Protein AF-A0A957I9S3-F1 (afdb_monomer)

Secondary structure (DSSP, 8-state):
---S-GGG--TTT-SEEEEEEEE--SSS--EEEEEEEEPPP-PPPPEE--EEEEEETTPPTT-EEEE--EE-SSGGGTTT-EEEEEE--GGG-EEE-TT-EEEES-GGG--TTT-SEEEEEEEEE-SSS-EEEEEEEEEEEP-S-SPPEEPPEEEEEETTPPTTEEEEE--EE-TT-TT----EEEEEE--GGG--EE-TTT-EEEES-GGG--TTT-SEEEEEEEEE-SS--EEEEEEEEEEEPPP-------------SS----SSTTS-EE--TT-EEEEE-SSSEEEEEEEESS-B-EEEEEES--TTS-EEEEEEEETTEEEEEEEE-S--SSEEEE--SBPSEEEEEEEE----TTPEEEEEEEE-

Nearest PDB structures (foldseek):
  7sz8-assembly1_A  TM=5.181E-01  e=4.406E-18  Homo sapiens
  7skh-assembly1_A  TM=7.214E-01  e=1.088E-13  Mus musculus
  5szq-assembly1_A  TM=6.835E-01  e=1.212E-13  Mus musculus
  5vvm-assembly1_A  TM=7.573E-01  e=3.443E-11  Homo sapiens
  5szl-assembly1_B  TM=5.381E-01  e=7.469E-14  Mus musculus

pLDDT: mean 84.88, std 16.33, range [28.33, 98.81]

Foldseek 3Di:
DDDPDCVPDDCLVDQKDKDWDWDDPPPDPIDIDIDMDGHDDDFDAKDWEEEEFEDALQDDFFDWGDFTDIGGSDPQQPLVKAKDWDDQCPPVQWDAGSRRTITGHDSVVSDCLVPQKTWTWMWIAGPVGHIDIYTYIYGHDQDQPDAKAWDEEEWEDELPDDAFDWGDATDIGGSSDPDADFWFKDFPDQCPPVQWDADGRTRTITGRDSVSVDCVVPQKTFTWMKIADPNRHIDIYTYIYGYHYDPDDDDDDPDDDDDDDDDDFDPAQVRAAEDDAPDKDKDAPPDFKHKHKYWDPFKWWKKKKKAQAQQPFKKKWKWFDDSVDTHTQDMFDGRDRMGIDTRGIDGTGMMMIMMGGDHDPPGMMIIHMHTD

Structure (mmCIF, N/CA/C/O backbone):
data_AF-A0A957I9S3-F1
#
_entry.id   AF-A0A957I9S3-F1
#
loop_
_atom_site.group_PDB
_atom_site.id
_atom_site.type_symbol
_atom_site.label_atom_id
_atom_site.label_alt_id
_atom_site.label_comp_id
_atom_site.label_asym_id
_atom_site.label_entity_id
_atom_site.label_seq_id
_atom_site.pdbx_PDB_ins_code
_atom_site.Cartn_x
_atom_site.Cartn_y
_atom_site.Cartn_z
_atom_site.occupancy
_atom_site.B_iso_or_equiv
_atom_site.auth_seq_id
_atom_site.auth_comp_id
_atom_site.auth_asym_id
_atom_site.auth_atom_id
_atom_site.pdbx_PDB_model_num
ATOM 1 N N . ILE A 1 1 ? 41.302 17.412 -56.125 1.00 81.12 1 ILE A N 1
ATOM 2 C CA . ILE A 1 1 ? 39.860 17.470 -55.790 1.00 81.12 1 ILE A CA 1
ATOM 3 C C . ILE A 1 1 ? 39.771 17.925 -54.340 1.00 81.12 1 ILE A C 1
ATOM 5 O O . ILE A 1 1 ? 40.541 17.418 -53.535 1.00 81.12 1 ILE A O 1
ATOM 9 N N . THR A 1 2 ? 38.932 18.910 -54.029 1.00 85.88 2 THR A N 1
ATOM 10 C CA . THR A 1 2 ? 38.702 19.427 -52.667 1.00 85.88 2 THR A CA 1
ATOM 11 C C . THR A 1 2 ? 37.227 19.267 -52.316 1.00 85.88 2 THR A C 1
ATOM 13 O O . THR A 1 2 ? 36.386 19.299 -53.213 1.00 85.88 2 THR A O 1
ATOM 16 N N . VAL A 1 3 ? 36.915 19.097 -51.033 1.00 89.62 3 VAL A N 1
ATOM 17 C CA . VAL A 1 3 ? 35.532 19.008 -50.544 1.00 89.62 3 VAL A CA 1
ATOM 18 C C . VAL A 1 3 ? 35.035 20.417 -50.229 1.00 89.62 3 VAL A C 1
ATOM 20 O O . VAL A 1 3 ? 35.677 21.132 -49.463 1.00 89.62 3 VAL A O 1
ATOM 23 N N . ASN A 1 4 ? 33.919 20.820 -50.840 1.00 89.06 4 ASN A N 1
ATOM 24 C CA . ASN A 1 4 ? 33.328 22.148 -50.635 1.00 89.06 4 ASN A CA 1
ATOM 25 C C . ASN A 1 4 ? 32.319 22.180 -49.476 1.00 89.06 4 ASN A C 1
ATOM 27 O O . ASN A 1 4 ? 32.148 23.228 -48.862 1.00 89.06 4 ASN A O 1
ATOM 31 N N . ASP A 1 5 ? 31.669 21.051 -49.185 1.00 88.12 5 ASP A N 1
ATOM 32 C CA . ASP A 1 5 ? 30.716 20.883 -48.087 1.00 88.12 5 ASP A CA 1
ATOM 33 C C . ASP A 1 5 ? 30.856 19.466 -47.522 1.00 88.12 5 ASP A C 1
ATOM 35 O O . ASP A 1 5 ? 30.572 18.482 -48.204 1.00 88.12 5 ASP A O 1
ATOM 39 N N . THR A 1 6 ? 31.356 19.359 -46.294 1.00 87.38 6 THR A N 1
ATOM 40 C CA . THR A 1 6 ? 31.565 18.070 -45.627 1.00 87.38 6 THR A CA 1
ATOM 41 C C . THR A 1 6 ? 30.271 17.472 -45.087 1.00 87.38 6 THR A C 1
ATOM 43 O O . THR A 1 6 ? 30.249 16.280 -44.823 1.00 87.38 6 THR A O 1
ATOM 46 N N . THR A 1 7 ? 29.191 18.252 -44.948 1.00 86.69 7 THR A N 1
ATOM 47 C CA . THR A 1 7 ? 27.897 17.752 -44.436 1.00 86.69 7 THR A CA 1
ATOM 48 C C . THR A 1 7 ? 27.174 16.842 -45.427 1.00 86.69 7 THR A C 1
ATOM 50 O O . THR A 1 7 ? 26.254 16.131 -45.049 1.00 86.69 7 THR A O 1
ATOM 53 N N . GLN A 1 8 ? 27.595 16.860 -46.693 1.00 85.44 8 GLN A N 1
ATOM 54 C CA . GLN A 1 8 ? 27.076 15.996 -47.754 1.00 85.44 8 GLN A CA 1
ATOM 55 C C . GLN A 1 8 ? 27.847 14.671 -47.867 1.00 85.44 8 GLN A C 1
ATOM 57 O O . GLN A 1 8 ? 27.543 13.856 -48.736 1.00 85.44 8 GLN A O 1
ATOM 62 N N . LEU A 1 9 ? 28.890 14.472 -47.052 1.00 91.31 9 LEU A N 1
ATOM 63 C CA . LEU A 1 9 ? 29.636 13.220 -47.003 1.00 91.31 9 LEU A CA 1
ATOM 64 C C . LEU A 1 9 ? 29.045 12.350 -45.895 1.00 91.31 9 LEU A C 1
ATOM 66 O O . LEU A 1 9 ? 29.367 12.538 -44.728 1.00 91.31 9 LEU A O 1
ATOM 70 N N . ASN A 1 10 ? 28.180 11.422 -46.285 1.00 92.19 10 ASN A N 1
ATOM 71 C CA . ASN A 1 10 ? 27.592 10.414 -45.414 1.00 92.19 10 ASN A CA 1
ATOM 72 C C . ASN A 1 10 ? 27.819 9.049 -46.083 1.00 92.19 10 ASN A C 1
ATOM 74 O O . ASN A 1 10 ? 27.433 8.872 -47.247 1.00 92.19 10 ASN A O 1
ATOM 78 N N . PHE A 1 11 ? 28.531 8.144 -45.405 1.00 95.12 11 PHE A N 1
ATOM 79 C CA . PHE A 1 11 ? 28.917 6.858 -45.986 1.00 95.12 11 PHE A CA 1
ATOM 80 C C . PHE A 1 11 ? 27.694 5.950 -46.170 1.00 95.12 11 PHE A C 1
ATOM 82 O O . PHE A 1 11 ? 27.570 5.307 -47.217 1.00 95.12 11 PHE A O 1
ATOM 89 N N . GLU A 1 12 ? 26.745 5.993 -45.242 1.00 93.88 12 GLU A N 1
ATOM 90 C CA . GLU A 1 12 ? 25.547 5.150 -45.218 1.00 93.88 12 GLU A CA 1
ATOM 91 C C . GLU A 1 12 ? 24.541 5.536 -46.309 1.00 93.88 12 GLU A C 1
ATOM 93 O O . GLU A 1 12 ? 23.802 4.690 -46.816 1.00 93.88 12 GLU A O 1
ATOM 98 N N . GLU A 1 13 ? 24.521 6.807 -46.713 1.00 93.00 13 GLU A N 1
ATOM 99 C CA . GLU A 1 13 ? 23.674 7.326 -47.783 1.00 93.00 13 GLU A CA 1
ATOM 100 C C . GLU A 1 13 ? 24.369 7.222 -49.147 1.00 93.00 13 GLU A C 1
ATOM 102 O O . GLU A 1 13 ? 23.775 6.745 -50.118 1.00 93.00 13 GLU A O 1
ATOM 107 N N . ASN A 1 14 ? 25.625 7.676 -49.245 1.00 91.69 14 ASN A N 1
ATOM 108 C CA . ASN A 1 14 ? 26.361 7.793 -50.506 1.00 91.69 14 ASN A CA 1
ATOM 109 C C . ASN A 1 14 ? 27.852 7.420 -50.340 1.00 91.69 14 ASN A C 1
ATOM 111 O O . ASN A 1 14 ? 28.718 8.301 -50.308 1.00 91.69 14 ASN A O 1
ATOM 115 N N . PRO A 1 15 ? 28.206 6.121 -50.346 1.00 93.62 15 PRO A N 1
ATOM 116 C CA . PRO A 1 15 ? 29.574 5.670 -50.070 1.00 93.62 15 PRO A CA 1
ATOM 117 C C . PRO A 1 15 ? 30.557 5.960 -51.214 1.00 93.62 15 PRO A C 1
ATOM 119 O O . PRO A 1 15 ? 31.774 5.883 -51.034 1.00 93.62 15 PRO A O 1
ATOM 122 N N . THR A 1 16 ? 30.064 6.274 -52.417 1.00 93.88 16 THR A N 1
ATOM 123 C CA . THR A 1 16 ? 30.911 6.537 -53.586 1.00 93.88 16 THR A CA 1
ATOM 124 C C . THR A 1 16 ? 30.398 7.702 -54.422 1.00 93.88 16 THR A C 1
ATOM 126 O O . THR A 1 16 ? 29.218 7.748 -54.764 1.00 93.88 16 THR A O 1
ATOM 129 N N . PHE A 1 17 ? 31.305 8.574 -54.860 1.00 92.81 17 PHE A N 1
ATOM 130 C CA . PHE A 1 17 ? 31.029 9.646 -55.814 1.00 92.81 17 PHE A CA 1
ATOM 131 C C . PHE A 1 17 ? 31.783 9.405 -57.120 1.00 92.81 17 PHE A C 1
ATOM 133 O O . PHE A 1 17 ? 32.960 9.038 -57.123 1.00 92.81 17 PHE A O 1
ATOM 140 N N . THR A 1 18 ? 31.115 9.662 -58.244 1.00 93.75 18 THR A N 1
ATOM 141 C CA . THR A 1 18 ? 31.720 9.604 -59.580 1.00 93.75 18 THR A CA 1
ATOM 142 C C . THR A 1 18 ? 31.783 11.009 -60.160 1.00 93.75 18 THR A C 1
ATOM 144 O O . THR A 1 18 ? 30.750 11.628 -60.410 1.00 93.75 18 THR A O 1
ATOM 147 N N . LEU A 1 19 ? 32.994 11.518 -60.383 1.00 92.12 19 LEU A N 1
ATOM 148 C CA . LEU A 1 19 ? 33.224 12.822 -60.998 1.00 92.12 19 LEU A CA 1
ATOM 149 C C . LEU A 1 19 ? 33.711 12.640 -62.434 1.00 92.12 19 LEU A C 1
ATOM 151 O O . LEU A 1 19 ? 34.671 11.912 -62.677 1.00 92.12 19 LEU A O 1
ATOM 155 N N . THR A 1 20 ? 33.086 13.339 -63.377 1.00 93.75 20 THR A N 1
ATOM 156 C CA . THR A 1 20 ? 33.617 13.477 -64.740 1.00 93.75 20 THR A CA 1
ATOM 157 C C . THR A 1 20 ? 34.420 14.770 -64.809 1.00 93.75 20 THR A C 1
ATOM 159 O O . THR A 1 20 ? 33.895 15.843 -64.520 1.00 93.75 20 THR A O 1
ATOM 162 N N . VAL A 1 21 ? 35.701 14.660 -65.143 1.00 91.88 21 VAL A N 1
ATOM 163 C CA . VAL A 1 21 ? 36.639 15.773 -65.280 1.00 91.88 21 VAL A CA 1
ATOM 164 C C . VAL A 1 21 ? 36.858 16.007 -66.763 1.00 91.88 21 VAL A C 1
ATOM 166 O O . VAL A 1 21 ? 37.387 15.132 -67.440 1.00 91.88 21 VAL A O 1
ATOM 169 N N . ASP A 1 22 ? 36.446 17.168 -67.254 1.00 92.00 22 ASP A N 1
ATOM 170 C CA . ASP A 1 22 ? 36.650 17.567 -68.643 1.00 92.00 22 ASP A CA 1
ATOM 171 C C . ASP A 1 22 ? 37.944 18.378 -68.775 1.00 92.00 22 ASP A C 1
ATOM 173 O O . ASP A 1 22 ? 38.232 19.239 -67.935 1.00 92.00 22 ASP A O 1
ATOM 177 N N . VAL A 1 23 ? 38.739 18.081 -69.800 1.00 89.38 23 VAL A N 1
ATOM 178 C CA . VAL A 1 23 ? 39.995 18.773 -70.097 1.00 89.38 23 VAL A CA 1
ATOM 179 C C . VAL A 1 23 ? 39.917 19.318 -71.516 1.00 89.38 23 VAL A C 1
ATOM 181 O O . VAL A 1 23 ? 39.872 18.563 -72.483 1.00 89.38 23 VAL A O 1
ATOM 184 N N . ASP A 1 24 ? 39.927 20.642 -71.627 1.00 92.19 24 ASP A N 1
ATOM 185 C CA . ASP A 1 24 ? 39.827 21.371 -72.889 1.00 92.19 24 ASP A CA 1
ATOM 186 C C . ASP A 1 24 ? 41.037 22.305 -73.040 1.00 92.19 24 ASP A C 1
ATOM 188 O O . ASP A 1 24 ? 41.369 23.068 -72.126 1.00 92.19 24 ASP A O 1
ATOM 192 N N . ASP A 1 25 ? 41.711 22.233 -74.188 1.00 90.12 25 ASP A N 1
ATOM 193 C CA . ASP A 1 25 ? 42.818 23.123 -74.554 1.00 90.12 25 ASP A CA 1
ATOM 194 C C . ASP A 1 25 ? 42.362 24.328 -75.403 1.00 90.12 25 ASP A C 1
ATOM 196 O O . ASP A 1 25 ? 43.174 25.189 -75.754 1.00 90.12 25 ASP A O 1
ATOM 200 N N . GLY A 1 26 ? 41.065 24.411 -75.717 1.00 87.75 26 GLY A N 1
ATOM 201 C CA . GLY A 1 26 ? 40.433 25.444 -76.534 1.00 87.75 26 GLY A CA 1
ATOM 202 C C . GLY A 1 26 ? 40.697 25.308 -78.036 1.00 87.75 26 GLY A C 1
ATOM 203 O O . GLY A 1 26 ? 40.328 26.204 -78.801 1.00 87.75 26 GLY A O 1
ATOM 204 N N . VAL A 1 27 ? 41.357 24.229 -78.468 1.00 90.38 27 VAL A N 1
ATOM 205 C CA . VAL A 1 27 ? 41.766 23.983 -79.860 1.00 90.38 27 VAL A CA 1
ATOM 206 C C . VAL A 1 27 ? 41.209 22.654 -80.376 1.00 90.38 27 VAL A C 1
ATOM 208 O O . VAL A 1 27 ? 40.772 22.583 -81.528 1.00 90.38 27 VAL A O 1
ATOM 211 N N . ASN A 1 28 ? 41.201 21.618 -79.541 1.00 89.25 28 ASN A N 1
ATOM 212 C CA . ASN A 1 28 ? 40.690 20.281 -79.830 1.00 89.25 28 ASN A CA 1
ATOM 213 C C . ASN A 1 28 ? 39.372 20.020 -79.074 1.00 89.25 28 ASN A C 1
ATOM 215 O O . ASN A 1 28 ? 39.056 20.742 -78.133 1.00 89.25 28 ASN A O 1
ATOM 219 N N . PRO A 1 29 ? 38.570 19.009 -79.464 1.00 86.88 29 PRO A N 1
ATOM 220 C CA . PRO A 1 29 ? 37.432 18.586 -78.654 1.00 86.88 29 PRO A CA 1
ATOM 221 C C . PRO A 1 29 ? 37.887 18.206 -77.243 1.00 86.88 29 PRO A C 1
ATOM 223 O O . PRO A 1 29 ? 38.885 17.499 -77.101 1.00 86.88 29 PRO A O 1
ATOM 226 N N . ALA A 1 30 ? 37.139 18.651 -76.236 1.00 89.88 30 ALA A N 1
ATOM 227 C CA . ALA A 1 30 ? 37.425 18.340 -74.845 1.00 89.88 30 ALA A CA 1
ATOM 228 C C . ALA A 1 30 ? 37.432 16.817 -74.606 1.00 89.88 30 ALA A C 1
ATOM 230 O O . ALA A 1 30 ? 36.624 16.077 -75.184 1.00 89.88 30 ALA A O 1
ATOM 231 N N . GLU A 1 31 ? 38.375 16.348 -73.789 1.00 93.88 31 GLU A N 1
ATOM 232 C CA . GLU A 1 31 ? 38.495 14.944 -73.405 1.00 93.88 31 GLU A CA 1
ATOM 233 C C . GLU A 1 31 ? 38.124 14.773 -71.933 1.00 93.88 31 GLU A C 1
ATOM 235 O O . GLU A 1 31 ? 38.587 15.504 -71.057 1.00 93.88 31 GLU A O 1
ATOM 240 N N . THR A 1 32 ? 37.305 13.763 -71.646 1.00 92.88 32 THR A N 1
ATOM 241 C CA . THR A 1 32 ? 36.818 13.503 -70.292 1.00 92.88 32 THR A CA 1
ATOM 242 C C . THR A 1 32 ? 37.571 12.357 -69.627 1.00 92.88 32 THR A C 1
ATOM 244 O O . THR A 1 32 ? 37.701 11.277 -70.204 1.00 92.88 32 THR A O 1
ATOM 247 N N . ALA A 1 33 ? 37.952 12.537 -68.365 1.00 92.75 33 ALA A N 1
ATOM 248 C CA . ALA A 1 33 ? 38.389 11.477 -67.463 1.00 92.75 33 ALA A CA 1
ATOM 249 C C . ALA A 1 33 ? 37.359 11.261 -66.344 1.00 92.75 33 ALA A C 1
ATOM 251 O O . ALA A 1 33 ? 36.647 12.181 -65.951 1.00 92.75 33 ALA A O 1
ATOM 252 N N . THR A 1 34 ? 37.273 10.048 -65.796 1.00 93.81 34 THR A N 1
ATOM 253 C CA . THR A 1 34 ? 36.417 9.751 -64.635 1.00 93.81 34 THR A CA 1
ATOM 254 C C . THR A 1 34 ? 37.268 9.560 -63.385 1.00 93.81 34 THR A C 1
ATOM 256 O O . THR A 1 34 ? 38.244 8.810 -63.409 1.00 93.81 34 THR A O 1
ATOM 259 N N . ALA A 1 35 ? 36.888 10.212 -62.289 1.00 91.94 35 ALA A N 1
ATOM 260 C CA . ALA A 1 35 ? 37.462 10.011 -60.966 1.00 91.94 35 ALA A CA 1
ATOM 261 C C . ALA A 1 35 ? 36.421 9.378 -60.035 1.00 91.94 35 ALA A C 1
ATOM 263 O O . ALA A 1 35 ? 35.302 9.878 -59.915 1.00 91.94 35 ALA A O 1
ATOM 264 N N . PHE A 1 36 ? 36.813 8.299 -59.361 1.00 92.50 36 PHE A N 1
ATOM 265 C CA . PHE A 1 36 ? 36.016 7.653 -58.322 1.00 92.50 36 PHE A CA 1
ATOM 266 C C . PHE A 1 36 ? 36.516 8.103 -56.955 1.00 92.50 36 PHE A C 1
ATOM 268 O O . PHE A 1 36 ? 37.715 8.032 -56.674 1.00 92.50 36 PHE A O 1
ATOM 275 N N . ILE A 1 37 ? 35.599 8.561 -56.114 1.00 92.75 37 ILE A N 1
ATOM 276 C CA . ILE A 1 37 ? 35.865 8.900 -54.719 1.00 92.75 37 ILE A CA 1
ATOM 277 C C . ILE A 1 37 ? 35.095 7.890 -53.886 1.00 92.75 37 ILE A C 1
ATOM 279 O O . ILE A 1 37 ? 33.871 7.882 -53.929 1.00 92.75 37 ILE A O 1
ATOM 283 N N . ASN A 1 38 ? 35.810 7.050 -53.149 1.00 93.38 38 ASN A N 1
ATOM 284 C CA . ASN A 1 38 ? 35.206 6.133 -52.190 1.00 93.38 38 ASN A CA 1
ATOM 285 C C . ASN A 1 38 ? 35.350 6.754 -50.804 1.00 93.38 38 ASN A C 1
ATOM 287 O O . ASN A 1 38 ? 36.462 7.136 -50.425 1.00 93.38 38 ASN A O 1
ATOM 291 N N . LEU A 1 39 ? 34.239 6.881 -50.088 1.00 94.44 39 LEU A N 1
ATOM 292 C CA . LEU A 1 39 ? 34.256 7.270 -48.689 1.00 94.44 39 LEU A CA 1
ATOM 293 C C . LEU A 1 39 ? 34.803 6.124 -47.837 1.00 94.44 39 LEU A C 1
ATOM 295 O O . LEU A 1 39 ? 34.732 4.952 -48.212 1.00 94.44 39 LEU A O 1
ATOM 299 N N . VAL A 1 40 ? 35.399 6.497 -46.709 1.00 92.44 40 VAL A N 1
ATOM 300 C CA . VAL A 1 40 ? 35.798 5.564 -45.659 1.00 92.44 40 VAL A CA 1
ATOM 301 C C . VAL A 1 40 ? 34.768 5.706 -44.560 1.00 92.44 40 VAL A C 1
ATOM 303 O O . VAL A 1 40 ? 34.535 6.823 -44.105 1.00 92.44 40 VAL A O 1
ATOM 306 N N . ASP A 1 41 ? 34.186 4.576 -44.200 1.00 94.12 41 ASP A N 1
ATOM 307 C CA . ASP A 1 41 ? 33.230 4.450 -43.114 1.00 94.12 41 ASP A CA 1
ATOM 308 C C . ASP A 1 41 ? 33.858 4.873 -41.778 1.00 94.12 41 ASP A C 1
ATOM 310 O O . ASP A 1 41 ? 35.034 4.566 -41.518 1.00 94.12 41 ASP A O 1
ATOM 314 N N . LEU A 1 42 ? 33.106 5.603 -40.961 1.00 94.12 42 LEU A N 1
ATOM 315 C CA . LEU A 1 42 ? 33.514 6.033 -39.630 1.00 94.12 42 LEU A CA 1
ATOM 316 C C . LEU A 1 42 ? 32.450 5.571 -38.652 1.00 94.12 42 LEU A C 1
ATOM 318 O O . LEU A 1 42 ? 31.294 5.852 -38.862 1.00 94.12 42 LEU A O 1
ATOM 322 N N . ASN A 1 43 ? 32.869 4.967 -37.545 1.00 95.81 43 ASN A N 1
ATOM 323 C CA . ASN A 1 43 ? 31.926 4.564 -36.512 1.00 95.81 43 ASN A CA 1
ATOM 324 C C . ASN A 1 43 ? 31.192 5.791 -35.942 1.00 95.81 43 ASN A C 1
ATOM 326 O O . ASN A 1 43 ? 31.839 6.706 -35.409 1.00 95.81 43 ASN A O 1
ATOM 330 N N . GLU A 1 44 ? 29.869 5.780 -36.006 1.00 95.81 44 GLU A N 1
ATOM 331 C CA . GLU A 1 44 ? 28.965 6.752 -35.408 1.00 95.81 44 GLU A CA 1
ATOM 332 C C . GLU A 1 44 ? 28.427 6.272 -34.054 1.00 95.81 44 GLU A C 1
ATOM 334 O O . GLU A 1 44 ? 28.662 5.154 -33.626 1.00 95.81 44 GLU A O 1
ATOM 339 N N . GLU A 1 45 ? 27.787 7.170 -33.300 1.00 96.44 45 GLU A N 1
ATOM 340 C CA . GLU A 1 45 ? 27.158 6.806 -32.027 1.00 96.44 45 GLU A CA 1
ATOM 341 C C . GLU A 1 45 ? 25.798 6.124 -32.266 1.00 96.44 45 GLU A C 1
ATOM 343 O O . GLU A 1 45 ? 25.021 6.587 -33.115 1.00 96.44 45 GLU A O 1
ATOM 348 N N . PRO A 1 46 ? 25.431 5.115 -31.451 1.00 97.94 46 PRO A N 1
ATOM 349 C CA . PRO A 1 46 ? 24.081 4.574 -31.475 1.00 97.94 46 PRO A CA 1
ATOM 350 C C . PRO A 1 46 ? 23.072 5.642 -31.035 1.00 97.94 46 PRO A C 1
ATOM 352 O O . PRO A 1 46 ? 23.405 6.615 -30.370 1.00 97.94 46 PRO A O 1
ATOM 355 N N . THR A 1 47 ? 21.798 5.455 -31.369 1.00 98.06 47 THR A N 1
ATOM 356 C CA . THR A 1 47 ? 20.693 6.321 -30.931 1.00 98.06 47 THR A CA 1
ATOM 357 C C . THR A 1 47 ? 19.676 5.519 -30.132 1.00 98.06 47 THR A C 1
ATOM 359 O O . THR A 1 47 ? 19.130 4.530 -30.634 1.00 98.06 47 THR A O 1
ATOM 362 N N . VAL A 1 48 ? 19.357 5.965 -28.916 1.00 98.19 48 VAL A N 1
ATOM 363 C CA . VAL A 1 48 ? 18.320 5.383 -28.052 1.00 98.19 48 VAL A CA 1
ATOM 364 C C . VAL A 1 48 ? 17.378 6.466 -27.514 1.00 98.19 48 VAL A C 1
ATOM 366 O O . VAL A 1 48 ? 17.792 7.553 -27.139 1.00 98.19 48 VAL A O 1
ATOM 369 N N . ASN A 1 49 ? 16.073 6.179 -27.477 1.00 97.12 49 ASN A N 1
ATOM 370 C CA . ASN A 1 49 ? 15.065 7.138 -27.010 1.00 97.12 49 ASN A CA 1
ATOM 371 C C . ASN A 1 49 ? 14.596 6.842 -25.583 1.00 97.12 49 ASN A C 1
ATOM 373 O O . ASN A 1 49 ? 14.553 5.685 -25.154 1.00 97.12 49 ASN A O 1
ATOM 377 N N . ASP A 1 50 ? 14.133 7.880 -24.887 1.00 98.31 50 ASP A N 1
ATOM 378 C CA . ASP A 1 50 ? 13.425 7.732 -23.616 1.00 98.31 50 ASP A CA 1
ATOM 379 C C . ASP A 1 50 ? 12.161 6.874 -23.778 1.00 98.31 50 ASP A C 1
ATOM 381 O O . ASP A 1 50 ? 11.463 6.930 -24.795 1.00 98.31 50 ASP A O 1
ATOM 385 N N . ASN A 1 51 ? 11.851 6.069 -22.761 1.00 98.19 51 ASN A N 1
ATOM 386 C CA . ASN A 1 51 ? 10.680 5.189 -22.751 1.00 98.19 51 ASN A CA 1
ATOM 387 C C . ASN A 1 51 ? 9.915 5.310 -21.428 1.00 98.19 51 ASN A C 1
ATOM 389 O O . ASN A 1 51 ? 10.480 5.640 -20.386 1.00 98.19 51 ASN A O 1
ATOM 393 N N . SER A 1 52 ? 8.621 4.988 -21.451 1.00 98.31 52 SER A N 1
ATOM 394 C CA . SER A 1 52 ? 7.817 4.876 -20.235 1.00 98.31 52 SER A CA 1
ATOM 395 C C . SER A 1 52 ? 6.951 3.624 -20.258 1.00 98.31 52 SER A C 1
ATOM 397 O O . SER A 1 52 ? 6.296 3.332 -21.259 1.00 98.31 52 SER A O 1
ATOM 399 N N . PHE A 1 53 ? 6.946 2.898 -19.143 1.00 98.50 53 PHE A N 1
ATOM 400 C CA . PHE A 1 53 ? 6.159 1.689 -18.932 1.00 98.50 53 PHE A CA 1
ATOM 401 C C . PHE A 1 53 ? 5.341 1.803 -17.643 1.00 98.50 53 PHE A C 1
ATOM 403 O O . PHE A 1 53 ? 5.644 2.601 -16.751 1.00 98.50 53 PHE A O 1
ATOM 410 N N . SER A 1 54 ? 4.294 0.989 -17.539 1.00 98.31 54 SER A N 1
ATOM 411 C CA . SER A 1 54 ? 3.511 0.840 -16.313 1.00 98.31 54 SER A CA 1
ATOM 412 C C . SER A 1 54 ? 3.253 -0.633 -16.054 1.00 98.31 54 SER A C 1
ATOM 414 O O . SER A 1 54 ? 2.805 -1.348 -16.952 1.00 98.31 54 SER A O 1
ATOM 416 N N . ILE A 1 55 ? 3.555 -1.079 -14.841 1.00 98.50 55 ILE A N 1
ATOM 417 C CA . ILE A 1 55 ? 3.403 -2.469 -14.407 1.00 98.50 55 ILE A CA 1
ATOM 418 C C . ILE A 1 55 ? 2.731 -2.507 -13.044 1.00 98.50 55 ILE A C 1
ATOM 420 O O . ILE A 1 55 ? 2.794 -1.546 -12.289 1.00 98.50 55 ILE A O 1
ATOM 424 N N . ASN A 1 56 ? 2.097 -3.625 -12.721 1.00 97.88 56 ASN A N 1
ATOM 425 C CA . ASN A 1 56 ? 1.634 -3.858 -11.360 1.00 97.88 56 ASN A CA 1
ATOM 426 C C . ASN A 1 56 ? 2.826 -4.139 -10.441 1.00 97.88 56 ASN A C 1
ATOM 428 O O . ASN A 1 56 ? 3.800 -4.752 -10.881 1.00 97.88 56 ASN A O 1
ATOM 432 N N . GLU A 1 57 ? 2.734 -3.728 -9.182 1.00 96.81 57 GLU A N 1
ATOM 433 C CA . GLU A 1 57 ? 3.793 -3.965 -8.195 1.00 96.81 57 GLU A CA 1
ATOM 434 C C . GLU A 1 57 ? 3.985 -5.452 -7.863 1.00 96.81 57 GLU A C 1
ATOM 436 O O . GLU A 1 57 ? 5.104 -5.935 -7.764 1.00 96.81 57 GLU A O 1
ATOM 441 N N . ASN A 1 58 ? 2.920 -6.253 -7.896 1.00 95.81 58 ASN A N 1
ATOM 442 C CA . ASN A 1 58 ? 3.004 -7.699 -7.667 1.00 95.81 58 ASN A CA 1
ATOM 443 C C . ASN A 1 58 ? 3.493 -8.527 -8.878 1.00 95.81 58 ASN A C 1
ATOM 445 O O . ASN A 1 58 ? 3.241 -9.737 -8.969 1.00 95.81 58 ASN A O 1
ATOM 449 N N . LEU A 1 59 ? 4.148 -7.892 -9.854 1.00 97.56 59 LEU A N 1
ATOM 450 C CA . LEU A 1 59 ? 4.606 -8.559 -11.067 1.00 97.56 59 LEU A CA 1
ATOM 451 C C . LEU A 1 59 ? 5.817 -9.463 -10.776 1.00 97.56 59 LEU A C 1
ATOM 453 O O . LEU A 1 59 ? 6.901 -8.998 -10.442 1.00 97.56 59 LEU A O 1
ATOM 457 N N . GLY A 1 60 ? 5.654 -10.774 -10.968 1.00 98.19 60 GLY A N 1
ATOM 458 C CA . GLY A 1 60 ? 6.673 -11.759 -10.593 1.00 98.19 60 GLY A CA 1
ATOM 459 C C . GLY A 1 60 ? 7.974 -11.713 -11.411 1.00 98.19 60 GLY A C 1
ATOM 460 O O . GLY A 1 60 ? 8.007 -11.255 -12.558 1.00 98.19 60 GLY A O 1
ATOM 461 N N . ASN A 1 61 ? 9.043 -12.279 -10.840 1.00 98.56 61 ASN A N 1
ATOM 462 C CA . ASN A 1 61 ? 10.371 -12.366 -11.460 1.00 98.56 61 ASN A CA 1
ATOM 463 C C . ASN A 1 61 ? 10.334 -12.977 -12.872 1.00 98.56 61 ASN A C 1
ATOM 465 O O . ASN A 1 61 ? 9.664 -13.979 -13.123 1.00 98.56 61 ASN A O 1
ATOM 469 N N . GLY A 1 62 ? 11.112 -12.395 -13.784 1.00 98.25 62 GLY A N 1
ATOM 470 C CA . GLY A 1 62 ? 11.206 -12.785 -15.191 1.00 98.25 62 GLY A CA 1
ATOM 471 C C . GLY A 1 62 ? 10.103 -12.212 -16.084 1.00 98.25 62 GLY A C 1
ATOM 472 O O . GLY A 1 62 ? 10.171 -12.377 -17.302 1.00 98.25 62 GLY A O 1
ATOM 473 N N . SER A 1 63 ? 9.108 -11.525 -15.518 1.00 98.56 63 SER A N 1
ATOM 474 C CA . SER A 1 63 ? 8.059 -10.876 -16.308 1.00 98.56 63 SER A CA 1
ATOM 475 C C . SER A 1 63 ? 8.628 -9.744 -17.158 1.00 98.56 63 SER A C 1
ATOM 477 O O . SER A 1 63 ? 9.457 -8.962 -16.691 1.00 98.56 63 SER A O 1
ATOM 479 N N . LEU A 1 64 ? 8.160 -9.648 -18.404 1.00 98.50 64 LEU A N 1
ATOM 480 C CA . LEU A 1 64 ? 8.523 -8.575 -19.325 1.00 98.50 64 LEU A CA 1
ATOM 481 C C . LEU A 1 64 ? 7.849 -7.266 -18.900 1.00 98.50 64 LEU A C 1
ATOM 483 O O . LEU A 1 64 ? 6.626 -7.208 -18.797 1.00 98.50 64 LEU A O 1
ATOM 487 N N . VAL A 1 65 ? 8.652 -6.222 -18.709 1.00 98.56 65 VAL A N 1
ATOM 488 C CA . VAL A 1 65 ? 8.189 -4.852 -18.441 1.00 98.56 65 VAL A CA 1
ATOM 489 C C . VAL A 1 65 ? 7.978 -4.102 -19.752 1.00 98.56 65 VAL A C 1
ATOM 491 O O . VAL A 1 65 ? 6.955 -3.457 -19.958 1.00 98.56 65 VAL A O 1
ATOM 494 N N . GLY A 1 66 ? 8.952 -4.203 -20.653 1.00 98.19 66 GLY A N 1
ATOM 495 C CA . GLY A 1 66 ? 8.973 -3.461 -21.904 1.00 98.19 66 GLY A CA 1
ATOM 496 C C . GLY A 1 66 ? 10.213 -3.776 -22.729 1.00 98.19 66 GLY A C 1
ATOM 497 O O . GLY A 1 66 ? 11.047 -4.598 -22.347 1.00 98.19 66 GLY A O 1
ATOM 498 N N . THR A 1 67 ? 10.333 -3.149 -23.893 1.00 98.25 67 THR A N 1
ATOM 499 C CA . THR A 1 67 ? 11.505 -3.290 -24.766 1.00 98.25 67 THR A CA 1
ATOM 500 C C . THR A 1 67 ? 11.962 -1.911 -25.203 1.00 98.25 67 THR A C 1
ATOM 502 O O . THR A 1 67 ? 11.184 -1.161 -25.786 1.00 98.25 67 THR A O 1
ATOM 505 N N . VAL A 1 68 ? 13.214 -1.586 -24.898 1.00 98.00 68 VAL A N 1
ATOM 506 C CA . VAL A 1 68 ?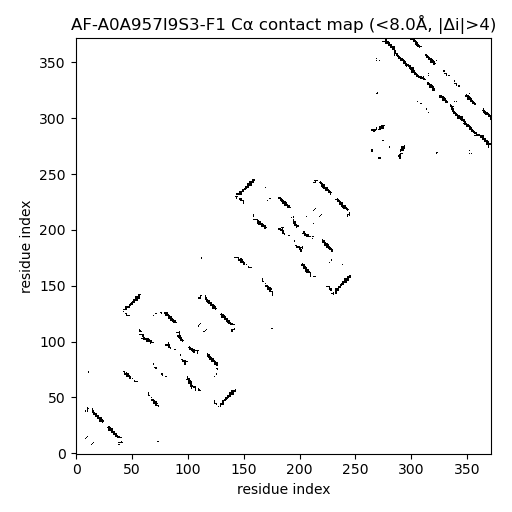 13.894 -0.384 -25.374 1.00 98.00 68 VAL A CA 1
ATOM 507 C C . VAL A 1 68 ? 14.449 -0.680 -26.757 1.00 98.00 68 VAL A C 1
ATOM 509 O O . VAL A 1 68 ? 15.009 -1.748 -26.991 1.00 98.00 68 VAL A O 1
ATOM 512 N N . THR A 1 69 ? 14.284 0.260 -27.678 1.00 96.50 69 THR A N 1
ATOM 513 C CA . THR A 1 69 ? 14.811 0.136 -29.038 1.00 96.50 69 THR A CA 1
ATOM 514 C C . THR A 1 69 ? 15.908 1.163 -29.247 1.00 96.50 69 THR A C 1
ATOM 516 O O . THR A 1 69 ? 15.796 2.298 -28.783 1.00 96.50 69 THR A O 1
ATOM 519 N N . ALA A 1 70 ? 16.966 0.735 -29.924 1.00 97.00 70 ALA A N 1
ATOM 520 C CA . ALA A 1 70 ? 18.072 1.574 -30.341 1.00 97.00 70 ALA A CA 1
ATOM 521 C C . ALA A 1 70 ? 18.450 1.219 -31.778 1.00 97.00 70 ALA A C 1
ATOM 523 O O . ALA A 1 70 ? 18.139 0.122 -32.255 1.00 97.00 70 ALA A O 1
ATOM 524 N N . SER A 1 71 ? 19.089 2.154 -32.460 1.00 96.62 71 SER A N 1
ATOM 525 C CA . SER A 1 71 ? 19.550 1.991 -33.834 1.00 96.62 71 SER A CA 1
ATOM 526 C C . SER A 1 71 ? 20.926 2.595 -33.992 1.00 96.62 71 SER A C 1
ATOM 528 O O . SER A 1 71 ? 21.228 3.585 -33.337 1.00 96.62 71 SER A O 1
ATOM 530 N N . ASP A 1 72 ? 21.696 2.041 -34.908 1.00 97.56 72 ASP A N 1
ATOM 531 C CA . ASP A 1 72 ? 23.014 2.529 -35.268 1.00 97.56 72 ASP A CA 1
ATOM 532 C C . ASP A 1 72 ? 23.113 2.530 -36.801 1.00 97.56 72 ASP A C 1
ATOM 534 O O . ASP A 1 72 ? 22.617 1.574 -37.421 1.00 97.56 72 ASP A O 1
ATOM 538 N N . PRO A 1 73 ? 23.590 3.623 -37.423 1.00 96.31 73 PRO A N 1
ATOM 539 C CA . PRO A 1 73 ? 23.752 3.697 -38.871 1.00 96.31 73 PRO A CA 1
ATOM 540 C C . PRO A 1 73 ? 24.824 2.723 -39.402 1.00 96.31 73 PRO A C 1
ATOM 542 O O . PRO A 1 73 ? 24.687 2.262 -40.543 1.00 96.31 73 PRO A O 1
ATOM 545 N N . ASP A 1 74 ? 25.805 2.329 -38.581 1.00 96.31 74 ASP A N 1
ATOM 546 C CA . ASP A 1 74 ? 26.890 1.430 -38.963 1.00 96.31 74 ASP A CA 1
ATOM 547 C C . ASP A 1 74 ? 26.390 0.005 -39.254 1.00 96.31 74 ASP A C 1
ATOM 549 O O . ASP A 1 74 ? 25.742 -0.679 -38.452 1.00 96.31 74 ASP A O 1
ATOM 553 N N . ALA A 1 75 ? 26.757 -0.529 -40.423 1.00 91.94 75 ALA A N 1
ATOM 554 C CA . ALA A 1 75 ? 26.343 -1.875 -40.829 1.00 91.94 75 ALA A CA 1
ATOM 555 C C . ALA A 1 75 ? 26.909 -2.985 -39.919 1.00 91.94 75 ALA A C 1
ATOM 557 O O . ALA A 1 75 ? 26.334 -4.079 -39.850 1.00 91.94 75 ALA A O 1
ATOM 558 N N . ALA A 1 76 ? 28.035 -2.724 -39.246 1.00 92.50 76 ALA A N 1
ATOM 559 C CA . ALA A 1 76 ? 28.655 -3.641 -38.290 1.00 92.50 76 ALA A CA 1
ATOM 560 C C . ALA A 1 76 ? 27.790 -3.850 -37.034 1.00 92.50 76 ALA A C 1
ATOM 562 O O . ALA A 1 76 ? 27.840 -4.926 -36.428 1.00 92.50 76 ALA A O 1
ATOM 563 N N . ASP A 1 77 ? 26.945 -2.874 -36.707 1.00 94.81 77 ASP A N 1
ATOM 564 C CA . ASP A 1 77 ? 26.192 -2.801 -35.456 1.00 94.81 77 ASP A CA 1
ATOM 565 C C . ASP A 1 77 ? 24.763 -3.337 -35.570 1.00 94.81 77 ASP A C 1
ATOM 567 O O . ASP A 1 77 ? 24.034 -3.468 -34.578 1.00 94.81 77 ASP A O 1
ATOM 571 N N . MET A 1 78 ? 24.376 -3.777 -36.771 1.00 88.38 78 MET A N 1
ATOM 572 C CA . MET A 1 78 ? 23.081 -4.392 -37.040 1.00 88.38 78 MET A CA 1
ATOM 573 C C . MET A 1 78 ? 22.871 -5.662 -36.187 1.00 88.38 78 MET A C 1
ATOM 575 O O . MET A 1 78 ? 23.282 -6.769 -36.546 1.00 88.38 78 MET A O 1
ATOM 579 N N . ASN A 1 79 ? 22.128 -5.514 -35.084 1.00 87.75 79 ASN A N 1
ATOM 580 C CA . ASN A 1 79 ? 21.892 -6.515 -34.027 1.00 87.75 79 ASN A CA 1
ATOM 581 C C . ASN A 1 79 ? 23.110 -6.841 -33.141 1.00 87.75 79 ASN A C 1
ATOM 583 O O . ASN A 1 79 ? 23.122 -7.892 -32.494 1.00 87.75 79 ASN A O 1
ATOM 587 N N . ALA A 1 80 ? 24.122 -5.974 -33.108 1.00 95.06 80 ALA A N 1
ATOM 588 C CA . ALA A 1 80 ? 25.302 -6.143 -32.258 1.00 95.06 80 ALA A CA 1
ATOM 589 C C . ALA A 1 80 ? 25.372 -5.139 -31.092 1.00 95.06 80 ALA A C 1
ATOM 591 O O . ALA A 1 80 ? 26.270 -5.250 -30.258 1.00 95.06 80 ALA A O 1
ATOM 592 N N . LEU A 1 81 ? 24.395 -4.231 -30.989 1.00 97.25 81 LEU A N 1
ATOM 593 C CA . LEU A 1 81 ? 24.274 -3.284 -29.881 1.00 97.25 81 LEU A CA 1
ATOM 594 C C . LEU A 1 81 ? 24.176 -3.987 -28.519 1.00 97.25 81 LEU A C 1
ATOM 596 O O . LEU A 1 81 ? 23.445 -4.966 -28.335 1.00 97.25 81 LEU A O 1
ATOM 600 N N . ILE A 1 82 ? 24.902 -3.450 -27.541 1.00 98.06 82 ILE A N 1
ATOM 601 C CA . ILE A 1 82 ? 24.957 -3.958 -26.170 1.00 98.06 82 ILE A CA 1
ATOM 602 C C . ILE A 1 82 ? 24.179 -3.009 -25.264 1.00 98.06 82 ILE A C 1
ATOM 604 O O . ILE A 1 82 ? 24.504 -1.830 -25.158 1.00 98.06 82 ILE A O 1
ATOM 608 N N . PHE A 1 83 ? 23.173 -3.542 -24.572 1.00 98.50 83 PHE A N 1
ATOM 609 C CA . PHE A 1 83 ? 22.330 -2.784 -23.650 1.00 98.50 83 PHE A CA 1
ATOM 610 C C . PHE A 1 83 ? 22.763 -3.004 -22.199 1.00 98.50 83 PHE A C 1
ATOM 612 O O . PHE A 1 83 ? 23.120 -4.115 -21.802 1.00 98.50 83 PHE A O 1
ATOM 619 N N . GLY A 1 84 ? 22.662 -1.960 -21.380 1.00 98.31 84 GLY A N 1
ATOM 620 C CA . GLY A 1 84 ? 22.926 -2.025 -19.946 1.00 98.31 84 GLY A CA 1
ATOM 621 C C . GLY A 1 84 ? 22.063 -1.063 -19.135 1.00 98.31 84 GLY A C 1
ATOM 622 O O . GLY A 1 84 ? 21.527 -0.090 -19.661 1.00 98.31 84 GLY A O 1
ATOM 623 N N . LEU A 1 85 ? 21.944 -1.333 -17.833 1.00 98.44 85 LEU A N 1
ATOM 624 C CA . LEU A 1 85 ? 21.363 -0.403 -16.861 1.00 98.44 85 LEU A CA 1
ATOM 625 C C . LEU A 1 85 ? 22.503 0.306 -16.125 1.00 98.44 85 LEU A C 1
ATOM 627 O O . LEU A 1 85 ? 23.326 -0.350 -15.488 1.00 98.44 85 LEU A O 1
ATOM 631 N N . SER A 1 86 ? 22.561 1.632 -16.217 1.00 97.25 86 SER A N 1
ATOM 632 C CA . SER A 1 86 ? 23.632 2.453 -15.646 1.00 97.25 86 SER A CA 1
ATOM 633 C C . SER A 1 86 ? 23.253 3.078 -14.301 1.00 97.25 86 SER A C 1
ATOM 635 O O . SER A 1 86 ? 24.095 3.169 -13.409 1.00 97.25 86 SER A O 1
ATOM 637 N N . THR A 1 87 ? 21.996 3.499 -14.126 1.00 97.88 87 THR A N 1
ATOM 638 C CA . THR A 1 87 ? 21.513 4.172 -12.905 1.00 97.88 87 THR A CA 1
ATOM 639 C C . THR A 1 87 ? 20.040 3.860 -12.617 1.00 97.88 87 THR A C 1
ATOM 641 O O . THR A 1 87 ? 19.346 3.274 -13.444 1.00 97.88 87 THR A O 1
ATOM 644 N N . GLY A 1 88 ? 19.559 4.217 -11.419 1.00 97.19 88 GLY A N 1
ATOM 645 C CA . GLY A 1 88 ? 18.133 4.172 -11.062 1.00 97.19 88 GLY A CA 1
ATOM 646 C C . GLY A 1 88 ? 17.547 2.791 -10.750 1.00 97.19 88 GLY A C 1
ATOM 647 O O . GLY A 1 88 ? 16.403 2.704 -10.311 1.00 97.19 88 GLY A O 1
ATOM 648 N N . ASN A 1 89 ? 18.319 1.715 -10.925 1.00 97.62 89 ASN A N 1
ATOM 649 C CA . ASN A 1 89 ? 17.897 0.341 -10.640 1.00 97.62 89 ASN A CA 1
ATOM 650 C C . ASN A 1 89 ? 18.032 -0.013 -9.145 1.00 97.62 89 ASN A C 1
ATOM 652 O O . ASN A 1 89 ? 18.835 -0.869 -8.759 1.00 97.62 89 ASN A O 1
ATOM 656 N N . THR A 1 90 ? 17.293 0.69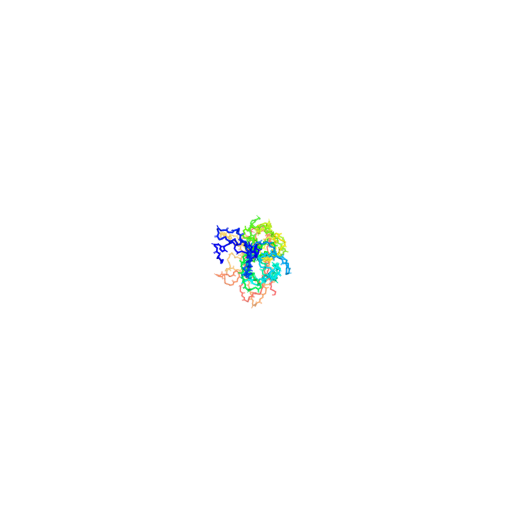5 -8.287 1.00 96.38 90 THR A N 1
ATOM 657 C CA . THR A 1 90 ? 17.285 0.467 -6.833 1.00 96.38 90 THR A CA 1
ATOM 658 C C . THR A 1 90 ? 16.987 -1.000 -6.516 1.00 96.38 90 THR A C 1
ATOM 660 O O . THR A 1 90 ? 16.109 -1.606 -7.123 1.00 96.38 90 THR A O 1
ATOM 663 N N . GLY A 1 91 ? 17.764 -1.595 -5.606 1.00 96.69 91 GLY A N 1
ATOM 664 C CA . GLY A 1 91 ? 17.591 -2.994 -5.198 1.00 96.69 91 GLY A CA 1
ATOM 665 C C . GLY A 1 91 ? 17.886 -4.037 -6.285 1.00 96.69 91 GLY A C 1
ATOM 666 O O . GLY A 1 91 ? 17.700 -5.222 -6.039 1.00 96.69 91 GLY A O 1
ATOM 667 N N . ASN A 1 92 ? 18.379 -3.630 -7.463 1.00 97.75 92 ASN A N 1
ATOM 668 C CA . ASN A 1 92 ? 18.435 -4.467 -8.667 1.00 97.75 92 ASN A CA 1
ATOM 669 C C . ASN A 1 92 ? 17.052 -5.009 -9.074 1.00 97.75 92 ASN A C 1
ATOM 671 O O . ASN A 1 92 ? 16.937 -6.164 -9.480 1.00 97.75 92 ASN A O 1
ATOM 675 N N . ALA A 1 93 ? 16.012 -4.174 -8.965 1.00 98.44 93 ALA A N 1
ATOM 676 C CA . ALA A 1 93 ? 14.629 -4.521 -9.296 1.00 98.44 93 ALA A CA 1
ATOM 677 C C . ALA A 1 93 ? 14.454 -5.056 -10.730 1.00 98.44 93 ALA A C 1
ATOM 679 O O . ALA A 1 93 ? 13.616 -5.926 -10.972 1.00 98.44 93 ALA A O 1
ATOM 680 N N . PHE A 1 94 ? 15.266 -4.579 -11.680 1.00 98.81 94 PHE A N 1
ATOM 681 C CA . PHE A 1 94 ? 15.167 -4.920 -13.100 1.00 98.81 94 PHE A CA 1
ATOM 682 C C . PHE A 1 94 ? 16.468 -5.469 -13.687 1.00 98.81 94 PHE A C 1
ATOM 684 O O . PHE A 1 94 ? 17.570 -5.202 -13.205 1.00 98.81 94 PHE A O 1
ATOM 691 N N . ALA A 1 95 ? 16.328 -6.193 -14.794 1.00 98.69 95 ALA A N 1
ATOM 692 C CA . ALA A 1 95 ? 17.411 -6.591 -15.685 1.00 98.69 95 ALA A CA 1
ATOM 693 C C . ALA A 1 95 ? 17.073 -6.188 -17.124 1.00 98.69 95 ALA A C 1
ATOM 695 O O . ALA A 1 95 ? 15.899 -6.127 -17.483 1.00 98.69 95 ALA A O 1
ATOM 696 N N . ILE A 1 96 ? 18.096 -5.947 -17.946 1.00 98.69 96 ILE A N 1
ATOM 697 C CA . ILE A 1 96 ? 17.963 -5.724 -19.390 1.00 98.69 96 ILE A CA 1
ATOM 698 C C . ILE A 1 96 ? 18.838 -6.727 -20.142 1.00 98.69 96 ILE A C 1
ATOM 700 O O . ILE A 1 96 ? 19.935 -7.053 -19.686 1.00 98.69 96 ILE A O 1
ATOM 704 N N . ASN A 1 97 ? 18.352 -7.245 -21.269 1.00 97.69 97 ASN A N 1
ATOM 705 C CA . ASN A 1 97 ? 19.145 -8.087 -22.169 1.00 97.69 97 ASN A CA 1
ATOM 706 C C . ASN A 1 97 ? 19.591 -7.316 -23.424 1.00 97.69 97 ASN A C 1
ATOM 708 O O . ASN A 1 97 ? 19.115 -6.215 -23.685 1.00 97.69 97 ASN A O 1
ATOM 712 N N . ASN A 1 98 ? 20.459 -7.917 -24.243 1.00 95.06 98 ASN A N 1
ATOM 713 C CA . ASN A 1 98 ? 20.981 -7.280 -25.463 1.00 95.06 98 ASN A CA 1
ATOM 714 C C . ASN A 1 98 ? 19.927 -7.051 -26.564 1.00 95.06 98 ASN A C 1
ATOM 716 O O . ASN A 1 98 ? 20.211 -6.372 -27.538 1.00 95.06 98 ASN A O 1
ATOM 720 N N . ASN A 1 99 ? 18.709 -7.577 -26.410 1.00 95.31 99 ASN A N 1
ATOM 721 C CA . ASN A 1 99 ? 17.583 -7.253 -27.289 1.00 95.31 99 ASN A CA 1
ATOM 722 C C . ASN A 1 99 ? 16.769 -6.056 -26.755 1.00 95.31 99 ASN A C 1
ATOM 724 O O . ASN A 1 99 ? 15.641 -5.841 -27.194 1.00 95.31 99 ASN A O 1
ATOM 728 N N . GLY A 1 100 ? 17.284 -5.343 -25.747 1.00 96.94 100 GLY A N 1
ATOM 729 C CA . GLY A 1 100 ? 16.624 -4.212 -25.099 1.00 96.94 100 GLY A CA 1
ATOM 730 C C . GLY A 1 100 ? 15.434 -4.593 -24.213 1.00 96.94 100 GLY A C 1
ATOM 731 O O . GLY A 1 100 ? 14.703 -3.714 -23.758 1.00 96.94 100 GLY A O 1
ATOM 732 N N . GLN A 1 101 ? 15.194 -5.883 -23.955 1.00 98.56 101 GLN A N 1
ATOM 733 C CA . GLN A 1 101 ? 14.053 -6.319 -23.147 1.00 98.56 101 GLN A CA 1
ATOM 734 C C . GLN A 1 101 ? 14.351 -6.113 -21.667 1.00 98.56 101 GLN A C 1
ATOM 736 O O . GLN A 1 101 ? 15.306 -6.690 -21.143 1.00 98.56 101 GLN A O 1
ATOM 741 N N . ILE A 1 102 ? 13.504 -5.331 -21.001 1.00 98.81 102 ILE A N 1
ATOM 742 C CA . ILE A 1 102 ? 13.560 -5.114 -19.559 1.00 98.81 102 ILE A CA 1
ATOM 743 C C . ILE A 1 102 ? 12.630 -6.115 -18.878 1.00 98.81 102 ILE A C 1
ATOM 745 O O . ILE A 1 102 ? 11.449 -6.212 -19.221 1.00 98.81 102 ILE A O 1
ATOM 749 N N . THR A 1 103 ? 13.149 -6.839 -17.892 1.00 98.81 103 THR A N 1
ATOM 750 C CA . THR A 1 103 ? 12.400 -7.816 -17.094 1.00 98.81 103 THR A CA 1
ATOM 751 C C . THR A 1 103 ? 12.532 -7.541 -15.605 1.00 98.81 103 THR A C 1
ATOM 753 O O . THR A 1 103 ? 13.559 -7.024 -15.165 1.00 98.81 103 THR A O 1
ATOM 756 N N . VAL A 1 104 ? 11.537 -7.957 -14.821 1.00 98.81 104 VAL A N 1
ATOM 757 C CA . VAL A 1 104 ? 11.620 -7.947 -13.352 1.00 98.81 104 VAL A CA 1
ATOM 758 C C . VAL A 1 104 ? 12.691 -8.938 -12.896 1.00 98.81 104 VAL A C 1
ATOM 760 O O . VAL A 1 104 ? 12.615 -10.126 -13.212 1.00 98.81 104 VAL A O 1
ATOM 763 N N . ALA A 1 105 ? 13.689 -8.461 -12.161 1.00 98.62 105 ALA A N 1
ATOM 764 C CA . ALA A 1 105 ? 14.750 -9.283 -11.585 1.00 98.62 105 ALA A CA 1
ATOM 765 C C . ALA A 1 105 ? 14.466 -9.637 -10.117 1.00 98.62 105 ALA A C 1
ATOM 767 O O . ALA A 1 105 ? 14.714 -10.777 -9.716 1.00 98.62 105 ALA A O 1
ATOM 768 N N . ASP A 1 106 ? 13.897 -8.702 -9.350 1.00 98.25 106 ASP A N 1
ATOM 769 C CA . ASP A 1 106 ? 13.465 -8.923 -7.968 1.00 98.25 106 ASP A CA 1
ATOM 770 C C . ASP A 1 106 ? 12.128 -8.226 -7.683 1.00 98.25 106 ASP A C 1
ATOM 772 O O . ASP A 1 106 ? 12.059 -7.014 -7.493 1.00 98.25 106 ASP A O 1
ATOM 776 N N . THR A 1 107 ? 11.061 -9.022 -7.630 1.00 97.81 107 THR A N 1
ATOM 777 C CA . THR A 1 107 ? 9.691 -8.591 -7.333 1.00 97.81 107 THR A CA 1
ATOM 778 C C . THR A 1 107 ? 9.549 -7.975 -5.947 1.00 97.81 107 THR A C 1
ATOM 780 O O . THR A 1 107 ? 8.639 -7.186 -5.758 1.00 97.81 107 THR A O 1
ATOM 783 N N . ASN A 1 108 ? 10.435 -8.277 -4.989 1.00 97.12 108 ASN A N 1
ATOM 784 C CA . ASN A 1 108 ? 10.346 -7.695 -3.643 1.00 97.12 108 ASN A CA 1
ATOM 785 C C . ASN A 1 108 ? 10.768 -6.219 -3.611 1.00 97.12 108 ASN A C 1
ATOM 787 O O . ASN A 1 108 ? 10.661 -5.578 -2.573 1.00 97.12 108 ASN A O 1
ATOM 791 N N . GLN A 1 109 ? 11.309 -5.699 -4.717 1.00 97.81 109 GLN A N 1
ATOM 792 C CA . GLN A 1 109 ? 11.602 -4.275 -4.871 1.00 97.81 109 GLN A CA 1
ATOM 793 C C . GLN A 1 109 ? 10.431 -3.512 -5.500 1.00 97.81 109 GLN A C 1
ATOM 795 O O . GLN A 1 109 ? 10.474 -2.286 -5.555 1.00 97.81 109 GLN A O 1
ATOM 800 N N . LEU A 1 110 ? 9.429 -4.218 -6.033 1.00 97.69 110 LEU A N 1
ATOM 801 C CA . LEU A 1 110 ? 8.261 -3.614 -6.653 1.00 97.69 110 LEU A CA 1
ATOM 802 C C . LEU A 1 110 ? 7.187 -3.437 -5.581 1.00 97.69 110 LEU A C 1
ATOM 804 O O . LEU A 1 110 ? 6.401 -4.339 -5.327 1.00 97.69 110 LEU A O 1
ATOM 808 N N . ASP A 1 111 ? 7.227 -2.281 -4.940 1.00 96.12 111 ASP A N 1
ATOM 809 C CA . ASP A 1 111 ? 6.328 -1.871 -3.865 1.00 96.12 111 ASP A CA 1
ATOM 810 C C . ASP A 1 111 ? 6.015 -0.390 -4.116 1.00 96.12 111 ASP A C 1
ATOM 812 O O . ASP A 1 111 ? 6.928 0.448 -4.155 1.00 96.12 111 ASP A O 1
ATOM 816 N N . TYR A 1 112 ? 4.751 -0.084 -4.398 1.00 95.44 112 TYR A N 1
ATOM 817 C CA . TYR A 1 112 ? 4.266 1.246 -4.728 1.00 95.44 112 TYR A CA 1
ATOM 818 C C . TYR A 1 112 ? 4.344 2.178 -3.519 1.00 95.44 112 TYR A C 1
ATOM 820 O O . TYR A 1 112 ? 4.759 3.335 -3.662 1.00 95.44 112 TYR A O 1
ATOM 828 N N . GLU A 1 113 ? 3.976 1.682 -2.341 1.00 92.94 113 GLU A N 1
ATOM 829 C CA . GLU A 1 113 ? 3.968 2.393 -1.065 1.00 92.94 113 GLU A CA 1
ATOM 830 C C . GLU A 1 113 ? 5.382 2.862 -0.690 1.00 92.94 113 GLU A C 1
ATOM 832 O O . GLU A 1 113 ? 5.560 3.984 -0.196 1.00 92.94 113 GLU A O 1
ATOM 837 N N . THR A 1 114 ? 6.405 2.052 -0.984 1.00 93.69 114 THR A N 1
ATOM 838 C CA . THR A 1 114 ? 7.817 2.413 -0.768 1.00 93.69 114 THR A CA 1
ATOM 839 C C . THR A 1 114 ? 8.421 3.195 -1.935 1.00 93.69 114 THR A C 1
ATOM 841 O O . THR A 1 114 ? 9.124 4.192 -1.719 1.00 93.69 114 THR A O 1
ATOM 844 N N . ASN A 1 115 ? 8.214 2.744 -3.176 1.00 95.44 115 ASN A N 1
ATOM 845 C CA . ASN A 1 115 ? 8.805 3.350 -4.366 1.00 95.44 115 ASN A CA 1
ATOM 846 C C . ASN A 1 115 ? 7.880 3.259 -5.601 1.00 95.44 115 ASN A C 1
ATOM 848 O O . ASN A 1 115 ? 8.018 2.348 -6.421 1.00 95.44 115 ASN A O 1
ATOM 852 N N . PRO A 1 116 ? 7.019 4.265 -5.838 1.00 96.31 116 PRO A N 1
ATOM 853 C CA . PRO A 1 116 ? 5.976 4.192 -6.865 1.00 96.31 116 PRO A CA 1
ATOM 854 C C . PRO A 1 116 ? 6.501 4.251 -8.306 1.00 96.31 116 PRO A C 1
ATOM 856 O O . PRO A 1 116 ? 5.744 4.044 -9.256 1.00 96.31 116 PRO A O 1
ATOM 859 N N . ASN A 1 117 ? 7.778 4.582 -8.516 1.00 97.44 117 ASN A N 1
ATOM 860 C CA . ASN A 1 117 ? 8.380 4.573 -9.844 1.00 97.44 117 ASN A CA 1
ATOM 861 C C . ASN A 1 117 ? 9.895 4.344 -9.810 1.00 97.44 117 ASN A C 1
ATOM 863 O O . ASN A 1 117 ? 10.585 4.638 -8.837 1.00 97.44 117 ASN A O 1
ATOM 867 N N . PHE A 1 118 ? 10.418 3.864 -10.932 1.00 98.62 118 PHE A N 1
ATOM 868 C CA . PHE A 1 118 ? 11.844 3.731 -11.190 1.00 98.62 118 PHE A CA 1
ATOM 869 C C . PHE A 1 118 ? 12.215 4.544 -12.418 1.00 98.62 118 PHE A C 1
ATOM 871 O O . PHE A 1 118 ? 11.565 4.448 -13.456 1.00 98.62 118 PHE A O 1
ATOM 878 N N . MET A 1 119 ? 13.292 5.316 -12.317 1.00 98.50 119 MET A N 1
ATOM 879 C CA . MET A 1 119 ? 13.837 6.090 -13.427 1.00 98.50 119 MET A CA 1
ATOM 880 C C . MET A 1 119 ? 15.194 5.505 -13.804 1.00 98.50 119 MET A C 1
ATOM 882 O O . MET A 1 119 ? 16.224 5.897 -13.261 1.00 98.50 119 MET A O 1
ATOM 886 N N . LEU A 1 120 ? 15.173 4.499 -14.676 1.00 98.62 120 LEU A N 1
ATOM 887 C CA . LEU A 1 120 ? 16.356 3.750 -15.077 1.00 98.62 120 LEU A CA 1
ATOM 888 C C . LEU A 1 120 ? 17.160 4.533 -16.115 1.00 98.62 120 LEU A C 1
ATOM 890 O O . LEU A 1 120 ? 16.612 4.958 -17.129 1.00 98.62 120 LEU A O 1
ATOM 894 N N . GLY A 1 121 ? 18.467 4.659 -15.904 1.00 98.69 121 GLY A N 1
ATOM 895 C CA . GLY A 1 121 ? 19.387 5.028 -16.976 1.00 98.69 121 GLY A CA 1
ATOM 896 C C . GLY A 1 121 ? 19.709 3.793 -17.808 1.00 98.69 121 GLY A C 1
ATOM 897 O O . GLY A 1 121 ? 20.292 2.845 -17.281 1.00 98.69 121 GLY A O 1
ATOM 898 N N . VAL A 1 122 ? 19.336 3.790 -19.084 1.00 98.69 122 VAL A N 1
ATOM 899 C CA . VAL A 1 122 ? 19.725 2.761 -20.053 1.00 98.69 122 VAL A CA 1
ATOM 900 C C . VAL A 1 122 ? 20.896 3.286 -20.865 1.00 98.69 122 VAL A C 1
ATOM 902 O O . VAL A 1 122 ? 20.866 4.419 -21.331 1.00 98.69 122 VAL A O 1
ATOM 905 N N . ILE A 1 123 ? 21.926 2.460 -21.018 1.00 98.50 123 ILE A N 1
ATOM 906 C CA . ILE A 1 123 ? 23.079 2.730 -21.875 1.00 98.50 123 ILE A CA 1
ATOM 907 C C . ILE A 1 123 ? 23.104 1.723 -23.018 1.00 98.50 123 ILE A C 1
ATOM 909 O O . ILE A 1 123 ? 22.867 0.531 -22.799 1.00 98.50 123 ILE A O 1
ATOM 913 N N . VAL A 1 124 ? 23.390 2.209 -24.220 1.00 98.50 124 VAL A N 1
ATOM 914 C CA . VAL A 1 124 ? 23.583 1.397 -25.422 1.00 98.50 124 VAL A CA 1
ATOM 915 C C . VAL A 1 124 ? 24.995 1.643 -25.925 1.00 98.50 124 VAL A C 1
ATOM 917 O O . VAL A 1 124 ? 25.428 2.786 -25.994 1.00 98.50 124 VAL A O 1
ATOM 920 N N . THR A 1 125 ? 25.739 0.573 -26.188 1.00 98.31 125 THR A N 1
ATOM 921 C CA . THR A 1 125 ? 27.118 0.619 -26.695 1.00 98.31 125 THR A CA 1
ATOM 922 C C . THR A 1 125 ? 27.189 -0.131 -28.015 1.00 98.31 125 THR A C 1
ATOM 924 O O . THR A 1 125 ? 26.703 -1.266 -28.090 1.00 98.31 125 THR A O 1
ATOM 927 N N . ASP A 1 126 ? 27.773 0.498 -29.026 1.00 97.81 126 ASP A N 1
ATOM 928 C CA . ASP A 1 126 ? 28.071 -0.137 -30.309 1.00 97.81 126 ASP A CA 1
ATOM 929 C C . ASP A 1 126 ? 29.295 -1.076 -30.205 1.00 97.81 126 ASP A C 1
ATOM 931 O O . ASP A 1 126 ? 29.880 -1.289 -29.133 1.00 97.81 126 ASP A O 1
ATOM 935 N N . THR A 1 127 ? 29.692 -1.686 -31.317 1.00 96.31 127 THR A N 1
ATOM 936 C CA . THR A 1 127 ? 30.858 -2.576 -31.379 1.00 96.31 127 THR A CA 1
ATOM 937 C C . THR A 1 127 ? 32.197 -1.833 -31.427 1.00 96.31 127 THR A C 1
ATOM 939 O O . THR A 1 127 ? 33.225 -2.425 -31.069 1.00 96.31 127 THR A O 1
ATOM 942 N N . GLY A 1 128 ? 32.202 -0.552 -31.810 1.00 95.69 128 GLY A N 1
ATOM 943 C CA . GLY A 1 128 ? 33.357 0.353 -31.793 1.00 95.69 128 GLY A CA 1
ATOM 944 C C . GLY A 1 128 ? 33.668 0.975 -30.424 1.00 95.69 128 GLY A C 1
ATOM 945 O O . GLY A 1 128 ? 34.781 1.464 -30.203 1.00 95.69 128 GLY A O 1
ATOM 946 N N . GLY A 1 129 ? 32.734 0.888 -29.478 1.00 96.69 129 GLY A N 1
ATOM 947 C CA . GLY A 1 129 ? 32.788 1.442 -28.132 1.00 96.69 129 GLY A CA 1
ATOM 948 C C . GLY A 1 129 ? 32.148 2.824 -27.945 1.00 96.69 129 GLY A C 1
ATOM 949 O O . GLY A 1 129 ? 32.314 3.368 -26.847 1.00 96.69 129 GLY A O 1
ATOM 950 N N . LEU A 1 130 ? 31.454 3.404 -28.935 1.00 98.31 130 LEU A N 1
ATOM 951 C CA . LEU A 1 130 ? 30.675 4.630 -28.714 1.00 98.31 130 LEU A CA 1
ATOM 952 C C . LEU A 1 130 ? 29.330 4.303 -28.054 1.00 98.31 130 LEU A C 1
ATOM 954 O O . LEU A 1 130 ? 28.873 3.156 -28.032 1.00 98.31 130 LEU A O 1
ATOM 958 N N . GLN A 1 131 ? 28.754 5.297 -27.376 1.00 98.25 131 GLN A N 1
ATOM 959 C CA . GLN A 1 131 ? 27.649 5.085 -26.445 1.00 98.25 131 GLN A CA 1
ATOM 960 C C . GLN A 1 131 ? 26.618 6.201 -26.512 1.00 98.25 131 GLN A C 1
ATOM 962 O O . GLN A 1 131 ? 26.978 7.371 -26.585 1.00 98.25 131 GLN A O 1
ATOM 967 N N . ASP A 1 132 ? 25.356 5.825 -26.327 1.00 98.56 132 ASP A N 1
ATOM 968 C CA . ASP A 1 132 ? 24.250 6.746 -26.075 1.00 98.56 132 ASP A CA 1
ATOM 969 C C . ASP A 1 132 ? 23.426 6.272 -24.871 1.00 98.56 132 ASP A C 1
ATOM 971 O O . ASP A 1 132 ? 23.476 5.102 -24.461 1.00 98.56 132 ASP A O 1
ATOM 975 N N . THR A 1 133 ? 22.698 7.196 -24.247 1.00 98.31 133 THR A N 1
ATOM 976 C CA . THR A 1 133 ? 21.930 6.939 -23.028 1.00 98.31 133 THR A CA 1
ATOM 977 C C . THR A 1 133 ? 20.514 7.478 -23.117 1.00 98.31 133 THR A C 1
ATOM 979 O O . THR A 1 133 ? 20.301 8.606 -23.545 1.00 98.31 133 THR A O 1
ATOM 982 N N . ALA A 1 134 ? 19.563 6.714 -22.584 1.00 98.44 134 ALA A N 1
ATOM 983 C CA . ALA A 1 134 ? 18.168 7.113 -22.454 1.00 98.44 134 ALA A CA 1
ATOM 984 C C . ALA A 1 134 ? 17.655 6.902 -21.030 1.00 98.44 134 ALA A C 1
ATOM 986 O O . ALA A 1 134 ? 18.140 6.049 -20.281 1.00 98.44 134 ALA A O 1
ATOM 987 N N . THR A 1 135 ? 16.622 7.653 -20.671 1.00 98.69 135 THR A N 1
ATOM 988 C CA . THR A 1 135 ? 15.871 7.473 -19.432 1.00 98.69 135 THR A CA 1
ATOM 989 C C . THR A 1 135 ? 14.648 6.596 -19.681 1.00 98.69 135 THR A C 1
ATOM 991 O O . THR A 1 135 ? 13.817 6.873 -20.545 1.00 98.69 135 THR A O 1
ATOM 994 N N . VAL A 1 136 ? 14.496 5.541 -18.883 1.00 98.75 136 VAL A N 1
ATOM 995 C CA . VAL A 1 136 ? 13.312 4.678 -18.893 1.00 98.75 136 VAL A CA 1
ATOM 996 C C . VAL A 1 136 ? 12.567 4.805 -17.574 1.00 98.75 136 VAL A C 1
ATOM 998 O O . VAL A 1 136 ? 13.060 4.386 -16.528 1.00 98.75 136 VAL A O 1
ATOM 1001 N N . THR A 1 137 ? 11.357 5.357 -17.622 1.00 98.69 137 THR A N 1
ATOM 1002 C CA . THR A 1 137 ? 10.487 5.485 -16.448 1.00 98.69 137 THR A CA 1
ATOM 1003 C C . THR A 1 137 ? 9.540 4.294 -16.348 1.00 98.69 137 THR A C 1
ATOM 1005 O O . THR A 1 137 ? 8.681 4.108 -17.208 1.00 98.69 137 THR A O 1
ATOM 1008 N N . ILE A 1 138 ? 9.644 3.515 -15.277 1.00 98.75 138 ILE A N 1
ATOM 1009 C CA . ILE A 1 138 ? 8.721 2.424 -14.952 1.00 98.75 138 ILE A CA 1
ATOM 1010 C C . ILE A 1 138 ? 7.849 2.889 -13.792 1.00 98.75 138 ILE A C 1
ATOM 1012 O O . ILE A 1 138 ? 8.343 3.062 -12.682 1.00 98.75 138 ILE A O 1
ATOM 1016 N N . ASN A 1 139 ? 6.563 3.105 -14.050 1.00 98.56 139 ASN A N 1
ATOM 1017 C CA . ASN A 1 139 ? 5.586 3.445 -13.017 1.00 98.56 139 ASN A CA 1
ATOM 1018 C C . ASN A 1 139 ? 4.953 2.165 -12.462 1.00 98.56 139 ASN A C 1
ATOM 1020 O O . ASN A 1 139 ? 4.570 1.285 -13.240 1.00 98.56 139 ASN A O 1
ATOM 1024 N N . LEU A 1 140 ? 4.828 2.071 -11.142 1.00 98.00 140 LEU A N 1
ATOM 1025 C CA . LEU A 1 140 ? 4.072 1.003 -10.502 1.00 98.00 140 LEU A CA 1
ATOM 1026 C C . LEU A 1 140 ? 2.598 1.402 -10.408 1.00 98.00 140 LEU A C 1
ATOM 1028 O O . LEU A 1 140 ? 2.265 2.548 -10.102 1.00 98.00 140 LEU A O 1
ATOM 1032 N N . ASN A 1 141 ? 1.711 0.457 -10.695 1.00 95.81 141 ASN A N 1
ATOM 1033 C CA . ASN A 1 141 ? 0.297 0.579 -10.378 1.00 95.81 141 ASN A CA 1
ATOM 1034 C C . ASN A 1 141 ? 0.095 0.087 -8.945 1.00 95.81 141 ASN A C 1
ATOM 1036 O O . ASN A 1 141 ? 0.375 -1.083 -8.693 1.00 95.81 141 ASN A O 1
ATOM 1040 N N . ASN A 1 142 ? -0.436 0.962 -8.090 1.00 92.81 142 ASN A N 1
ATOM 1041 C CA . ASN A 1 142 ? -0.899 0.625 -6.746 1.00 92.81 142 ASN A CA 1
ATOM 1042 C C . ASN A 1 142 ? -2.026 -0.420 -6.814 1.00 92.81 142 ASN A C 1
ATOM 1044 O O . ASN A 1 142 ? -3.024 -0.226 -7.531 1.00 92.81 142 ASN A O 1
ATOM 1048 N N . LEU A 1 143 ? -1.854 -1.521 -6.094 1.00 91.19 143 LEU A N 1
ATOM 1049 C CA . LEU A 1 143 ? -2.827 -2.579 -5.883 1.00 91.19 143 LEU A CA 1
ATOM 1050 C C . LEU A 1 143 ? -3.287 -2.593 -4.425 1.00 91.19 143 LEU A C 1
ATOM 1052 O O . LEU A 1 143 ? -2.643 -2.039 -3.565 1.00 91.19 143 LEU A O 1
ATOM 1056 N N . TYR A 1 144 ? -4.429 -3.231 -4.154 1.00 89.56 144 TYR A N 1
ATOM 1057 C CA . TYR A 1 144 ? -4.929 -3.428 -2.786 1.00 89.56 144 TYR A CA 1
ATOM 1058 C C . TYR A 1 144 ? -4.376 -4.731 -2.202 1.00 89.56 144 TYR A C 1
ATOM 1060 O O . TYR A 1 144 ? -5.096 -5.738 -2.157 1.00 89.56 144 TYR A O 1
ATOM 1068 N N . ASP A 1 145 ? -3.081 -4.761 -1.895 1.00 89.50 145 ASP A N 1
ATOM 1069 C CA . ASP A 1 145 ? -2.366 -5.975 -1.501 1.00 89.50 145 ASP A CA 1
ATOM 1070 C C . ASP A 1 145 ? -1.642 -5.923 -0.153 1.00 89.50 145 ASP A C 1
ATOM 1072 O O . ASP A 1 145 ? -1.213 -6.988 0.310 1.00 89.50 145 ASP A O 1
ATOM 1076 N N . GLU A 1 146 ? -1.616 -4.801 0.562 1.00 90.06 146 GLU A N 1
ATOM 1077 C CA . GLU A 1 146 ? -1.221 -4.786 1.968 1.00 90.06 146 GLU A CA 1
ATOM 1078 C C . GLU A 1 146 ? -2.441 -4.903 2.889 1.00 90.06 146 GLU A C 1
ATOM 1080 O O . GLU A 1 146 ? -3.601 -4.732 2.517 1.00 90.06 146 GLU A O 1
ATOM 1085 N N . ALA A 1 147 ? -2.198 -5.356 4.117 1.00 92.75 147 ALA A N 1
ATOM 1086 C CA . ALA A 1 147 ? -3.261 -5.480 5.102 1.00 92.75 147 ALA A CA 1
ATOM 1087 C C . ALA A 1 147 ? -3.421 -4.171 5.880 1.00 92.75 147 ALA A C 1
ATOM 1089 O O . ALA A 1 147 ? -2.416 -3.538 6.226 1.00 92.75 147 ALA A O 1
ATOM 1090 N N . PRO A 1 148 ? -4.655 -3.815 6.286 1.00 94.12 148 PRO A N 1
ATOM 1091 C CA . PRO A 1 148 ? -4.836 -2.726 7.226 1.00 94.12 148 PRO A CA 1
ATOM 1092 C C . PRO A 1 148 ? -4.136 -3.062 8.548 1.00 94.12 148 PRO A C 1
ATOM 1094 O O . PRO A 1 148 ? -3.848 -4.211 8.852 1.00 94.12 148 PRO A O 1
ATOM 1097 N N . THR A 1 149 ? -3.896 -2.065 9.387 1.00 94.81 149 THR A N 1
ATOM 1098 C CA . THR A 1 149 ? -3.364 -2.228 10.742 1.00 94.81 149 THR A CA 1
ATOM 1099 C C . THR A 1 149 ? -4.375 -1.690 11.739 1.00 94.81 149 THR A C 1
ATOM 1101 O O . THR A 1 149 ? -4.655 -0.491 11.761 1.00 94.81 149 THR A O 1
ATOM 1104 N N . VAL A 1 150 ? -4.926 -2.557 12.586 1.00 96.31 150 VAL A N 1
ATOM 1105 C CA . VAL A 1 150 ? -5.869 -2.200 13.649 1.00 96.31 150 VAL A CA 1
ATOM 1106 C C . VAL A 1 150 ? -5.104 -1.894 14.932 1.00 96.31 150 VAL A C 1
ATOM 1108 O O . VAL A 1 150 ? -4.468 -2.757 15.533 1.00 96.31 150 VAL A O 1
ATOM 1111 N N . ASN A 1 151 ? -5.213 -0.659 15.415 1.00 96.19 151 ASN A N 1
ATOM 1112 C CA . ASN A 1 151 ? -4.537 -0.253 16.639 1.00 96.19 151 ASN A CA 1
ATOM 1113 C C . ASN A 1 151 ? -5.266 -0.785 17.875 1.00 96.19 151 ASN A C 1
ATOM 1115 O O . ASN A 1 151 ? -6.461 -0.542 18.071 1.00 96.19 151 ASN A O 1
ATOM 1119 N N . ASN A 1 152 ? -4.517 -1.441 18.761 1.00 98.19 152 ASN A N 1
ATOM 1120 C CA . ASN A 1 152 ? -5.006 -1.767 20.095 1.00 98.19 152 ASN A CA 1
ATOM 1121 C C . ASN A 1 152 ? -5.347 -0.480 20.855 1.00 98.19 152 ASN A C 1
ATOM 1123 O O . ASN A 1 152 ? -4.613 0.508 20.789 1.00 98.19 152 ASN A O 1
ATOM 1127 N N . ALA A 1 153 ? -6.434 -0.500 21.620 1.00 97.81 153 ALA A N 1
ATOM 1128 C CA . ALA A 1 153 ? -6.855 0.652 22.406 1.00 97.81 153 ALA A CA 1
ATOM 1129 C C . ALA A 1 153 ? -7.557 0.229 23.694 1.00 97.81 153 ALA A C 1
ATOM 1131 O O . ALA A 1 153 ? -8.031 -0.899 23.838 1.00 97.81 153 ALA A O 1
ATOM 1132 N N . THR A 1 154 ? -7.646 1.166 24.634 1.00 98.50 154 THR A N 1
ATOM 1133 C CA . THR A 1 154 ? -8.443 1.010 25.847 1.00 98.50 154 THR A CA 1
ATOM 1134 C C . THR A 1 154 ? -9.483 2.113 25.922 1.00 98.50 154 THR A C 1
ATOM 1136 O O . THR A 1 154 ? -9.148 3.295 25.842 1.00 98.50 154 THR A O 1
ATOM 1139 N N . PHE A 1 155 ? -10.738 1.725 26.107 1.00 98.38 155 PHE A N 1
ATOM 1140 C CA . PHE A 1 155 ? -11.860 2.626 26.327 1.00 98.38 155 PHE A CA 1
ATOM 1141 C C . PHE A 1 155 ? -12.478 2.385 27.701 1.00 98.38 155 PHE A C 1
ATOM 1143 O O . PHE A 1 155 ? -12.272 1.345 28.325 1.00 98.38 155 PHE A O 1
ATOM 1150 N N . ASN A 1 156 ? -13.243 3.363 28.174 1.00 97.06 156 ASN A N 1
ATOM 1151 C CA . ASN A 1 156 ? -13.948 3.277 29.446 1.00 97.06 156 ASN A CA 1
ATOM 1152 C C . ASN A 1 156 ? -15.413 3.647 29.225 1.00 97.06 156 ASN A C 1
ATOM 1154 O O . ASN A 1 156 ? -15.711 4.581 28.481 1.00 97.06 156 ASN A O 1
ATOM 1158 N N . VAL A 1 157 ? -16.318 2.935 29.886 1.00 96.56 157 VAL A N 1
ATOM 1159 C CA . VAL A 1 157 ? -17.755 3.218 29.869 1.00 96.56 157 VAL A CA 1
ATOM 1160 C C . VAL A 1 157 ? -18.318 3.015 31.271 1.00 96.56 157 VAL A C 1
ATOM 1162 O O . VAL A 1 157 ? -17.888 2.120 31.991 1.00 96.56 157 VAL A O 1
ATOM 1165 N N . SER A 1 158 ? -19.267 3.850 31.687 1.00 93.12 158 SER A N 1
ATOM 1166 C CA . SER A 1 158 ? -19.964 3.640 32.959 1.00 93.12 158 SER A CA 1
ATOM 1167 C C . SER A 1 158 ? -21.133 2.682 32.770 1.00 93.12 158 SER A C 1
ATOM 1169 O O . SER A 1 158 ? -21.869 2.825 31.793 1.00 93.12 158 SER A O 1
ATOM 1171 N N . GLU A 1 159 ? -21.343 1.757 33.709 1.00 87.56 159 GLU A N 1
ATOM 1172 C CA . GLU A 1 159 ? -22.513 0.863 33.688 1.00 87.56 159 GLU A CA 1
ATOM 1173 C C . GLU A 1 159 ? -23.845 1.636 33.703 1.00 87.56 159 GLU A C 1
ATOM 1175 O O . GLU A 1 159 ? -24.817 1.221 33.085 1.00 87.56 159 GLU A O 1
ATOM 1180 N N . GLY A 1 160 ? -23.871 2.830 34.310 1.00 83.88 160 GLY A N 1
ATOM 1181 C CA . GLY A 1 160 ? -25.046 3.706 34.329 1.00 83.88 160 GLY A CA 1
ATOM 1182 C C . GLY A 1 160 ? -25.228 4.568 33.078 1.00 83.88 160 GLY A C 1
ATOM 1183 O O . GLY A 1 160 ? -25.978 5.545 33.116 1.00 83.88 160 GLY A O 1
ATOM 1184 N N . SER A 1 161 ? -24.520 4.268 31.987 1.00 91.44 161 SER A N 1
ATOM 1185 C CA . SER A 1 161 ? -24.681 4.995 30.725 1.00 91.44 161 SER A CA 1
ATOM 1186 C C . SER A 1 161 ? -26.053 4.734 30.091 1.00 91.44 161 SER A C 1
ATOM 1188 O O . SER A 1 161 ? -26.719 3.733 30.359 1.00 91.44 161 SER A O 1
ATOM 1190 N N . ALA A 1 162 ? -26.483 5.639 29.211 1.00 93.50 162 ALA A N 1
ATOM 1191 C CA . ALA A 1 162 ? -27.713 5.463 28.444 1.00 93.50 162 ALA A CA 1
ATOM 1192 C C . ALA A 1 162 ? -27.534 4.457 27.292 1.00 93.50 162 ALA A C 1
ATOM 1194 O O . ALA A 1 162 ? -26.442 4.320 26.735 1.00 93.50 162 ALA A O 1
ATOM 1195 N N . ASN A 1 163 ? -28.629 3.810 26.881 1.00 93.88 163 ASN A N 1
ATOM 1196 C CA . ASN A 1 163 ? -28.661 2.987 25.669 1.00 93.88 163 ASN A CA 1
ATOM 1197 C C . ASN A 1 163 ? -28.155 3.770 24.452 1.00 93.88 163 ASN A C 1
ATOM 1199 O O . ASN A 1 163 ? -28.542 4.917 24.228 1.00 93.88 163 ASN A O 1
ATOM 1203 N N . GLY A 1 164 ? -27.308 3.127 23.652 1.00 93.75 164 GLY A N 1
ATOM 1204 C CA . GLY A 1 164 ? -26.679 3.717 22.475 1.00 93.75 164 GLY A CA 1
ATOM 1205 C C . GLY A 1 164 ? -25.470 4.603 22.776 1.00 93.75 164 GLY A C 1
ATOM 1206 O O . GLY A 1 164 ? -24.981 5.259 21.857 1.00 93.75 164 GLY A O 1
ATOM 1207 N N . VAL A 1 165 ? -24.969 4.641 24.020 1.00 96.44 165 VAL A N 1
ATOM 1208 C CA . VAL A 1 165 ? -23.746 5.391 24.345 1.00 96.44 165 VAL A CA 1
ATOM 1209 C C . VAL A 1 165 ? -22.585 4.934 23.459 1.00 96.44 165 VAL A C 1
ATOM 1211 O O . VAL A 1 165 ? -22.390 3.738 23.227 1.00 96.44 165 VAL A O 1
ATOM 1214 N N . VAL A 1 166 ? -21.811 5.900 22.969 1.00 98.06 166 VAL A N 1
ATOM 1215 C CA . VAL A 1 166 ? -20.563 5.653 22.244 1.00 98.06 166 VAL A CA 1
ATOM 1216 C C . VAL A 1 166 ? -19.452 5.411 23.256 1.00 98.06 166 VAL A C 1
ATOM 1218 O O . VAL A 1 166 ? -19.202 6.251 24.116 1.00 98.06 166 VAL A O 1
ATOM 1221 N N . VAL A 1 167 ? -18.780 4.269 23.136 1.00 98.00 167 VAL A N 1
ATOM 1222 C CA . VAL A 1 167 ? -17.668 3.872 24.011 1.00 98.00 167 VAL A CA 1
ATOM 1223 C C . VAL A 1 167 ? -16.337 4.392 23.472 1.00 98.00 167 VAL A C 1
ATOM 1225 O O . VAL A 1 167 ? -15.479 4.838 24.226 1.00 98.00 167 VAL A O 1
ATOM 1228 N N . GLY A 1 168 ? -16.171 4.349 22.152 1.00 97.62 168 GLY A N 1
ATOM 1229 C CA . GLY A 1 168 ? -14.965 4.784 21.461 1.00 97.62 168 GLY A CA 1
ATOM 1230 C C . GLY A 1 168 ? -15.030 4.444 19.977 1.00 97.62 168 GLY A C 1
ATOM 1231 O O . GLY A 1 168 ? -15.992 3.831 19.515 1.00 97.62 168 GLY A O 1
ATOM 1232 N N . THR A 1 169 ? -14.000 4.833 19.234 1.00 97.31 169 THR A N 1
ATOM 1233 C CA . THR A 1 169 ? -13.871 4.543 17.803 1.00 97.31 169 THR A CA 1
ATOM 1234 C C . THR A 1 169 ? -12.555 3.827 17.564 1.00 97.31 169 THR A C 1
ATOM 1236 O O . THR A 1 169 ? -11.507 4.301 18.002 1.00 97.31 169 THR A O 1
ATOM 1239 N N . VAL A 1 170 ? -12.611 2.679 16.894 1.00 96.56 170 VAL A N 1
ATOM 1240 C CA . VAL A 1 170 ? -11.423 1.902 16.527 1.00 96.56 170 VAL A CA 1
ATOM 1241 C C . VAL A 1 170 ? -10.599 2.686 15.511 1.00 96.56 170 VAL A C 1
ATOM 1243 O O . VAL A 1 170 ? -11.138 3.184 14.527 1.00 96.56 170 VAL A O 1
ATOM 1246 N N . SER A 1 171 ? -9.295 2.792 15.759 1.00 94.00 171 SER A N 1
ATOM 1247 C CA . SER A 1 171 ? -8.347 3.407 14.831 1.00 94.00 171 SER A CA 1
ATOM 1248 C C . SER A 1 171 ? -7.655 2.319 14.021 1.00 94.00 171 SER A C 1
ATOM 1250 O O . SER A 1 171 ? -7.044 1.423 14.606 1.00 94.00 171 SER A O 1
ATOM 1252 N N . ALA A 1 172 ? -7.721 2.410 12.698 1.00 92.94 172 ALA A N 1
ATOM 1253 C CA . ALA A 1 172 ? -6.979 1.546 11.794 1.00 92.94 172 ALA A CA 1
ATOM 1254 C C . ALA A 1 172 ? -6.410 2.357 10.623 1.00 92.94 172 ALA A C 1
ATOM 1256 O O . ALA A 1 172 ? -6.976 3.389 10.257 1.00 92.94 172 ALA A O 1
ATOM 1257 N N . THR A 1 173 ? -5.283 1.907 10.081 1.00 90.94 173 THR A N 1
ATOM 1258 C CA . THR A 1 173 ? -4.573 2.532 8.953 1.00 90.94 173 THR A CA 1
ATOM 1259 C C . THR A 1 173 ? -4.349 1.516 7.848 1.00 90.94 173 THR A C 1
ATOM 1261 O O . THR A 1 173 ? -4.247 0.336 8.144 1.00 90.94 173 THR A O 1
ATO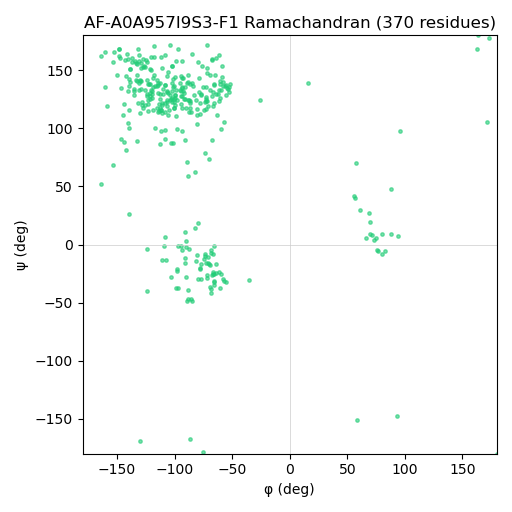M 1264 N N . ASP A 1 174 ? -4.248 1.968 6.607 1.00 91.06 174 ASP A N 1
ATOM 1265 C CA . ASP A 1 174 ? -4.086 1.122 5.425 1.00 91.06 174 ASP A CA 1
ATOM 1266 C C . ASP A 1 174 ? -3.154 1.867 4.445 1.00 91.06 174 ASP A C 1
ATOM 1268 O O . ASP A 1 174 ? -3.442 3.041 4.163 1.00 91.06 174 ASP A O 1
ATOM 1272 N N . PRO A 1 175 ? -1.994 1.303 4.058 1.00 87.19 175 PRO A N 1
ATOM 1273 C CA . PRO A 1 175 ? -0.966 2.035 3.303 1.00 87.19 175 PRO A CA 1
ATOM 1274 C C . PRO A 1 175 ? -1.416 2.444 1.892 1.00 87.19 175 PRO A C 1
ATOM 1276 O O . PRO A 1 175 ? -1.165 3.583 1.481 1.00 87.19 175 PRO A O 1
ATOM 1279 N N . GLU A 1 176 ? -2.226 1.611 1.242 1.00 84.69 176 GLU A N 1
ATOM 1280 C CA . GLU A 1 176 ? -2.827 1.843 -0.077 1.00 84.69 176 GLU A CA 1
ATOM 1281 C C . GLU A 1 176 ? -3.877 2.967 -0.075 1.00 84.69 176 GLU A C 1
ATOM 1283 O O . GLU A 1 176 ? -4.375 3.398 -1.124 1.00 84.69 176 GLU A O 1
ATOM 1288 N N . PHE A 1 177 ? -4.230 3.493 1.104 1.00 73.88 177 PHE A N 1
ATOM 1289 C CA . PHE A 1 177 ? -5.241 4.532 1.248 1.00 73.88 177 PHE A CA 1
ATOM 1290 C C . PHE A 1 177 ? -4.821 5.693 2.149 1.00 73.88 177 PHE A C 1
ATOM 1292 O O . PHE A 1 177 ? -5.183 5.819 3.320 1.00 73.88 177 PHE A O 1
ATOM 1299 N N . ALA A 1 178 ? -4.195 6.686 1.517 1.00 60.28 178 ALA A N 1
ATOM 1300 C CA . ALA A 1 178 ? -3.706 7.905 2.157 1.00 60.28 178 ALA A CA 1
ATOM 1301 C C . ALA A 1 178 ? -4.777 8.868 2.742 1.00 60.28 178 ALA A C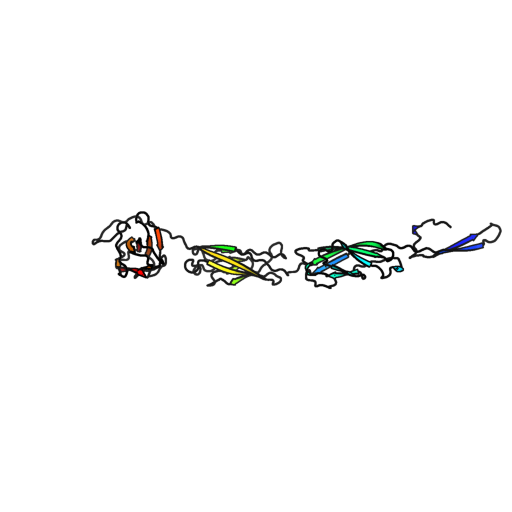 1
ATOM 1303 O O . ALA A 1 178 ? -4.404 9.909 3.283 1.00 60.28 178 ALA A O 1
ATOM 1304 N N . SER A 1 179 ? -6.096 8.609 2.652 1.00 50.72 179 SER A N 1
ATOM 1305 C CA . SER A 1 179 ? -7.114 9.515 3.247 1.00 50.72 179 SER A CA 1
ATOM 1306 C C . SER A 1 179 ? -8.541 8.948 3.417 1.00 50.72 179 SER A C 1
ATOM 1308 O O . SER A 1 179 ? -9.519 9.603 3.061 1.00 50.72 179 SER A O 1
ATOM 1310 N N . GLY A 1 180 ? -8.686 7.782 4.057 1.00 55.94 180 GLY A N 1
ATOM 1311 C CA . GLY A 1 180 ? -9.950 7.408 4.717 1.00 55.94 180 GLY A CA 1
ATOM 1312 C C . GLY A 1 180 ? -11.004 6.699 3.862 1.00 55.94 180 GLY A C 1
ATOM 1313 O O . GLY A 1 180 ? -12.179 7.064 3.932 1.00 55.94 180 GLY A O 1
ATOM 1314 N N . ASP A 1 181 ? -10.610 5.674 3.104 1.00 62.84 181 ASP A N 1
ATOM 1315 C CA . ASP A 1 181 ? -11.571 4.792 2.434 1.00 62.84 181 ASP A CA 1
ATOM 1316 C C . ASP A 1 181 ? -12.075 3.653 3.351 1.00 62.84 181 ASP A C 1
ATOM 1318 O O . ASP A 1 181 ? -11.550 3.413 4.443 1.00 62.84 181 ASP A O 1
ATOM 1322 N N . ALA A 1 182 ? -13.182 3.023 2.944 1.00 73.88 182 ALA A N 1
ATOM 1323 C CA . ALA A 1 182 ? -14.099 2.274 3.810 1.00 73.88 182 ALA A CA 1
ATOM 1324 C C . ALA A 1 182 ? -13.580 0.906 4.301 1.00 73.88 182 ALA A C 1
ATOM 1326 O O . ALA A 1 182 ? -14.032 -0.146 3.842 1.00 73.88 182 ALA A O 1
ATOM 1327 N N . LEU A 1 183 ? -12.707 0.912 5.311 1.00 91.38 183 LEU A N 1
ATOM 1328 C CA . LEU A 1 183 ? -12.460 -0.279 6.124 1.00 91.38 183 LEU A CA 1
ATOM 1329 C C . LEU A 1 183 ? -13.779 -0.813 6.692 1.00 91.38 183 LEU A C 1
ATOM 1331 O O . LEU A 1 183 ? -14.604 -0.063 7.221 1.00 91.38 183 LEU A O 1
ATOM 1335 N N . THR A 1 184 ? -13.965 -2.129 6.600 1.00 95.19 184 THR A N 1
ATOM 1336 C CA . THR A 1 184 ? -15.131 -2.808 7.168 1.00 95.19 184 THR A CA 1
ATOM 1337 C C . THR A 1 184 ? -14.782 -3.429 8.513 1.00 95.19 184 THR A C 1
ATOM 1339 O O . THR A 1 184 ? -14.064 -4.427 8.592 1.00 95.19 184 THR A O 1
ATOM 1342 N N . PHE A 1 185 ? -15.335 -2.863 9.582 1.00 97.38 185 PHE A N 1
ATOM 1343 C CA . PHE A 1 185 ? -15.091 -3.297 10.954 1.00 97.38 185 PHE A CA 1
ATOM 1344 C C . PHE A 1 185 ? -16.118 -4.324 11.442 1.00 97.38 185 PHE A C 1
ATOM 1346 O O . PHE A 1 185 ? -17.314 -4.238 11.158 1.00 97.38 185 PHE A O 1
ATOM 1353 N N . SER A 1 186 ? -15.663 -5.288 12.243 1.00 98.44 186 SER A N 1
ATOM 1354 C CA . SER A 1 186 ? -16.526 -6.276 12.903 1.00 98.44 186 SER A CA 1
ATOM 1355 C C . SER A 1 186 ? -15.939 -6.738 14.236 1.00 98.44 186 SER A C 1
ATOM 1357 O O . SER A 1 186 ? -14.724 -6.844 14.376 1.00 98.44 186 SER A O 1
ATOM 1359 N N . ILE A 1 187 ? -16.798 -7.034 15.216 1.00 98.62 187 ILE A N 1
ATOM 1360 C CA . ILE A 1 187 ? -16.383 -7.694 16.461 1.00 98.62 187 ILE A CA 1
ATOM 1361 C C . ILE A 1 187 ? -16.420 -9.204 16.222 1.00 98.62 187 ILE A C 1
ATOM 1363 O O . ILE A 1 187 ? -17.484 -9.758 15.945 1.00 98.62 187 ILE A O 1
ATOM 1367 N N . THR A 1 188 ? -15.275 -9.872 16.324 1.00 98.38 188 THR A N 1
ATOM 1368 C CA . THR A 1 188 ? -15.132 -11.314 16.055 1.00 98.38 188 THR A CA 1
ATOM 1369 C C . THR A 1 188 ? -14.926 -12.145 17.321 1.00 98.38 188 THR A C 1
ATOM 1371 O O . THR A 1 188 ? -15.087 -13.363 17.279 1.00 98.38 188 THR A O 1
ATOM 1374 N N . GLY A 1 189 ? -14.622 -11.510 18.457 1.00 98.12 189 GLY A N 1
ATOM 1375 C CA . GLY A 1 189 ? -14.370 -12.194 19.726 1.00 98.12 189 GLY A CA 1
ATOM 1376 C C . GLY A 1 189 ? -14.506 -11.286 20.948 1.00 98.12 189 GLY A C 1
ATOM 1377 O O . GLY A 1 189 ? -14.576 -10.065 20.828 1.00 98.12 189 GLY A O 1
ATOM 1378 N N . GLY A 1 190 ? -14.578 -11.893 22.137 1.00 97.06 190 GLY A N 1
ATOM 1379 C CA . GLY A 1 190 ? -14.546 -11.187 23.428 1.00 97.06 190 GLY A CA 1
ATOM 1380 C C . GLY A 1 190 ? -15.827 -10.459 23.852 1.00 97.06 190 GLY A C 1
ATOM 1381 O O . GLY A 1 190 ? -15.904 -9.964 24.973 1.00 97.06 190 GLY A O 1
ATOM 1382 N N . ASN A 1 191 ? -16.851 -10.419 22.997 1.00 97.00 191 ASN A N 1
ATOM 1383 C CA . ASN A 1 191 ? -18.127 -9.749 23.262 1.00 97.00 191 ASN A CA 1
ATOM 1384 C C . ASN A 1 191 ? -19.141 -10.672 23.959 1.00 97.00 191 ASN A C 1
ATOM 1386 O O . ASN A 1 191 ? -20.213 -10.970 23.419 1.00 97.00 191 ASN A O 1
ATOM 1390 N N . THR A 1 192 ? -18.780 -11.180 25.139 1.00 91.44 192 THR A N 1
ATOM 1391 C CA . THR A 1 192 ? -19.658 -12.032 25.956 1.00 91.44 192 THR A CA 1
ATOM 1392 C C . THR A 1 192 ? -21.002 -11.343 26.179 1.00 91.44 192 THR A C 1
ATOM 1394 O O . THR A 1 192 ? -21.044 -10.168 26.518 1.00 91.44 192 THR A O 1
ATOM 1397 N N . GLY A 1 193 ? -22.112 -12.050 25.957 1.00 90.25 193 GLY A N 1
ATOM 1398 C CA . GLY A 1 193 ? -23.454 -11.485 26.141 1.00 90.25 193 GLY A CA 1
ATOM 1399 C C . GLY A 1 193 ? -23.897 -10.486 25.063 1.00 90.25 193 GLY A C 1
ATOM 1400 O O . GLY A 1 193 ? -25.005 -9.959 25.159 1.00 90.25 193 GLY A O 1
ATOM 1401 N N . THR A 1 194 ? -23.104 -10.259 24.004 1.00 95.25 194 THR A N 1
ATOM 1402 C CA . THR A 1 194 ? -23.410 -9.306 22.912 1.00 95.25 194 THR A CA 1
ATOM 1403 C C . THR A 1 194 ? -23.664 -7.880 23.420 1.00 95.25 194 THR A C 1
ATOM 1405 O O . THR A 1 194 ? -24.608 -7.216 22.994 1.00 95.25 194 THR A O 1
ATOM 1408 N N . VAL A 1 195 ? -22.847 -7.437 24.379 1.00 96.25 195 VAL A N 1
ATOM 1409 C CA . VAL A 1 195 ? -22.979 -6.136 25.059 1.00 96.25 195 VAL A CA 1
ATOM 1410 C C . VAL A 1 195 ? -22.673 -4.977 24.112 1.00 96.25 195 VAL A C 1
ATOM 1412 O O . VAL A 1 195 ? -23.354 -3.955 24.143 1.00 96.25 195 VAL A O 1
ATOM 1415 N N . PHE A 1 196 ? -21.678 -5.144 23.241 1.00 98.38 196 PHE A N 1
ATOM 1416 C CA . PHE A 1 196 ? -21.215 -4.092 22.337 1.00 98.38 196 PHE A CA 1
ATOM 1417 C C . PHE A 1 196 ? -21.658 -4.331 20.894 1.00 98.38 196 PHE A C 1
ATOM 1419 O O . PHE A 1 196 ? -21.724 -5.470 20.428 1.00 98.38 196 PHE A O 1
ATOM 1426 N N . ALA A 1 197 ? -21.892 -3.245 20.161 1.00 98.38 197 ALA A N 1
ATOM 1427 C CA . ALA A 1 197 ? -22.020 -3.241 18.706 1.00 98.38 197 ALA A CA 1
ATOM 1428 C C . ALA A 1 197 ? -20.957 -2.327 18.095 1.00 98.38 197 ALA A C 1
ATOM 1430 O O . ALA A 1 197 ? -20.568 -1.338 18.714 1.00 98.38 197 ALA A O 1
ATOM 1431 N N . ILE A 1 198 ? -20.515 -2.637 16.876 1.00 98.56 198 ILE A N 1
ATOM 1432 C CA . ILE A 1 198 ? -19.594 -1.796 16.108 1.00 98.56 198 ILE A CA 1
ATOM 1433 C C . ILE A 1 198 ? -20.260 -1.345 14.812 1.00 98.56 198 ILE A C 1
ATOM 1435 O O . ILE A 1 198 ? -20.900 -2.141 14.123 1.00 98.56 198 ILE A O 1
ATOM 1439 N N . ASN A 1 199 ? -20.120 -0.067 14.479 1.00 97.62 199 ASN A N 1
ATOM 1440 C CA . ASN A 1 199 ? -20.486 0.435 13.166 1.00 97.62 199 ASN A CA 1
ATOM 1441 C C . ASN A 1 199 ? -19.433 -0.021 12.146 1.00 97.62 199 ASN A C 1
ATOM 1443 O O . ASN A 1 199 ? -18.249 0.279 12.298 1.00 97.62 199 ASN A O 1
ATOM 1447 N N . SER A 1 200 ? -19.869 -0.732 11.107 1.00 96.12 200 SER A N 1
ATOM 1448 C CA . SER A 1 200 ? -18.961 -1.366 10.155 1.00 96.12 200 SER A CA 1
ATOM 1449 C C . SER A 1 200 ? -18.168 -0.383 9.303 1.00 96.12 200 SER A C 1
ATOM 1451 O O . SER A 1 200 ? -17.097 -0.757 8.863 1.00 96.12 200 SER A O 1
ATOM 1453 N N . SER A 1 201 ? -18.655 0.837 9.063 1.00 93.31 201 SER A N 1
ATOM 1454 C CA . SER A 1 201 ? -17.962 1.820 8.217 1.00 93.31 201 SER A CA 1
ATOM 1455 C C . SER A 1 201 ? -17.143 2.834 9.009 1.00 93.31 201 SER A C 1
ATOM 1457 O O . SER A 1 201 ? -16.252 3.461 8.454 1.00 93.31 201 SER A O 1
ATOM 1459 N N . THR A 1 202 ? -17.468 3.058 10.287 1.00 93.75 202 THR A N 1
ATOM 1460 C CA . THR A 1 202 ? -16.784 4.074 11.108 1.00 93.75 202 THR A CA 1
ATOM 1461 C C . THR A 1 202 ? -15.922 3.492 12.219 1.00 93.75 202 THR A C 1
ATOM 1463 O O . THR A 1 202 ? -15.183 4.240 12.847 1.00 93.75 202 THR A O 1
ATOM 1466 N N . GLY A 1 203 ? -16.051 2.198 12.531 1.00 95.75 203 GLY A N 1
ATOM 1467 C CA . GLY A 1 203 ? -15.360 1.575 13.662 1.00 95.75 203 GLY A CA 1
ATOM 1468 C C . GLY A 1 203 ? -15.873 2.034 15.034 1.00 95.75 203 GLY A C 1
ATOM 1469 O O . GLY A 1 203 ? -15.261 1.726 16.056 1.00 95.75 203 GLY A O 1
ATOM 1470 N N . GLN A 1 204 ? -16.984 2.779 15.091 1.00 97.81 204 GLN A N 1
ATOM 1471 C CA . GLN A 1 204 ? -17.554 3.272 16.345 1.00 97.81 204 GLN A CA 1
ATOM 1472 C C . GLN A 1 204 ? -18.186 2.131 17.148 1.00 97.81 204 GLN A C 1
ATOM 1474 O O . GLN A 1 204 ? -19.098 1.460 16.665 1.00 97.81 204 GLN A O 1
ATOM 1479 N N . ILE A 1 205 ? -17.739 1.953 18.389 1.00 98.62 205 ILE A N 1
ATOM 1480 C CA . ILE A 1 205 ? -18.277 0.984 19.341 1.00 98.62 205 ILE A CA 1
ATOM 1481 C C . ILE A 1 205 ? -19.348 1.655 20.202 1.00 98.62 205 ILE A C 1
ATOM 1483 O O . ILE A 1 205 ? -19.137 2.736 20.756 1.00 98.62 205 ILE A O 1
ATOM 1487 N N . THR A 1 206 ? -20.492 0.990 20.342 1.00 98.50 206 THR A N 1
ATOM 1488 C CA . THR A 1 206 ? -21.638 1.439 21.143 1.00 98.50 206 THR A CA 1
ATOM 1489 C C . THR A 1 206 ? -22.143 0.335 22.066 1.00 98.50 206 THR A C 1
ATOM 1491 O O . THR A 1 206 ? -21.836 -0.840 21.853 1.00 98.50 206 THR A O 1
ATOM 1494 N N . VAL A 1 207 ? -22.939 0.710 23.071 1.00 97.81 207 VAL A N 1
ATOM 1495 C CA . VAL A 1 207 ? -23.687 -0.226 23.930 1.00 97.81 207 VAL A CA 1
ATOM 1496 C C . VAL A 1 207 ? -25.177 -0.135 23.581 1.00 97.81 207 VAL A C 1
ATOM 1498 O O . VAL A 1 207 ? -25.841 0.798 24.034 1.00 97.81 207 VAL A O 1
ATOM 1501 N N . PRO A 1 208 ? -25.736 -1.046 22.759 1.00 96.25 208 PRO A N 1
ATOM 1502 C CA . PRO A 1 208 ? -27.134 -0.951 22.324 1.00 96.25 208 PRO A CA 1
ATOM 1503 C C . PRO A 1 208 ? -28.144 -1.129 23.462 1.00 96.25 208 PRO A C 1
ATOM 1505 O O . PRO A 1 208 ? -29.227 -0.550 23.418 1.00 96.25 208 PRO A O 1
ATOM 1508 N N . ASP A 1 209 ? -27.784 -1.937 24.460 1.00 92.69 209 ASP A N 1
ATOM 1509 C CA . ASP A 1 209 ? -28.620 -2.302 25.601 1.00 92.69 209 ASP A CA 1
ATOM 1510 C C . ASP A 1 209 ? -27.763 -2.326 26.873 1.00 92.69 209 ASP A C 1
ATOM 1512 O O . ASP A 1 209 ? -27.016 -3.276 27.120 1.00 92.69 209 ASP A O 1
ATOM 1516 N N . THR A 1 210 ? -27.839 -1.257 27.666 1.00 90.38 210 THR A N 1
ATOM 1517 C CA . THR A 1 210 ? -27.028 -1.079 28.876 1.00 90.38 210 THR A CA 1
ATOM 1518 C C . THR A 1 210 ? -27.485 -1.957 30.031 1.00 90.38 210 THR A C 1
ATOM 1520 O O . THR A 1 210 ? -26.719 -2.135 30.967 1.00 90.38 210 THR A O 1
ATOM 1523 N N . SER A 1 211 ? -28.644 -2.625 29.944 1.00 87.38 211 SER A N 1
ATOM 1524 C CA . SER A 1 211 ? -29.027 -3.642 30.939 1.00 87.38 211 SER A CA 1
ATOM 1525 C C . SER A 1 211 ? -28.092 -4.860 30.948 1.00 87.38 211 SER A C 1
ATOM 1527 O O . SER A 1 211 ? -28.087 -5.631 31.903 1.00 87.38 211 SER A O 1
ATOM 1529 N N . LYS A 1 212 ? -27.292 -5.030 29.888 1.00 89.62 212 LYS A N 1
ATOM 1530 C CA . LYS A 1 212 ? -26.260 -6.069 29.771 1.00 89.62 212 LYS A CA 1
ATOM 1531 C C . LYS A 1 212 ? -24.873 -5.594 30.211 1.00 89.62 212 LYS A C 1
ATOM 1533 O O . LYS A 1 212 ? -23.929 -6.381 30.179 1.00 89.62 212 LYS A O 1
ATOM 1538 N N . LEU A 1 213 ? -24.734 -4.312 30.543 1.00 89.38 213 LEU A N 1
ATOM 1539 C CA . LEU A 1 213 ? -23.488 -3.701 30.977 1.00 89.38 213 LEU A CA 1
ATOM 1540 C C . LEU A 1 213 ? -23.489 -3.636 32.506 1.00 89.38 213 LEU A C 1
ATOM 1542 O O . LEU A 1 213 ? -24.106 -2.752 33.086 1.00 89.38 213 LEU A O 1
ATOM 1546 N N . ASP A 1 214 ? -22.806 -4.585 33.138 1.00 85.75 214 ASP A N 1
ATOM 1547 C CA . ASP A 1 214 ? -22.769 -4.745 34.594 1.00 85.75 214 ASP A CA 1
ATOM 1548 C C . ASP A 1 214 ? -21.306 -4.862 35.039 1.00 85.75 214 ASP A C 1
ATOM 1550 O O . ASP A 1 214 ? -20.609 -5.816 34.665 1.00 85.75 214 ASP A O 1
ATOM 1554 N N . ALA A 1 215 ? -20.823 -3.864 35.786 1.00 85.19 215 ALA A N 1
ATOM 1555 C CA . ALA A 1 215 ? -19.432 -3.806 36.223 1.00 85.19 215 ALA A CA 1
ATOM 1556 C C . ALA A 1 215 ? -19.111 -4.837 37.318 1.00 85.19 215 ALA A C 1
ATOM 1558 O O . ALA A 1 215 ? -17.959 -5.262 37.422 1.00 85.19 215 ALA A O 1
ATOM 1559 N N . ASP A 1 216 ? -20.104 -5.262 38.103 1.00 80.75 216 ASP A N 1
ATOM 1560 C CA . ASP A 1 216 ? -19.944 -6.261 39.163 1.00 80.75 216 ASP A CA 1
ATOM 1561 C C . ASP A 1 216 ? -19.856 -7.684 38.588 1.00 80.75 216 ASP A C 1
ATOM 1563 O O . ASP A 1 216 ? -19.183 -8.555 39.148 1.00 80.75 216 ASP A O 1
ATOM 1567 N N . VAL A 1 217 ? -20.506 -7.924 37.444 1.00 85.00 217 VAL A N 1
ATOM 1568 C CA . VAL A 1 217 ? -20.446 -9.203 36.719 1.00 85.00 217 VAL A CA 1
ATOM 1569 C C . VAL A 1 217 ? -19.234 -9.271 35.793 1.00 85.00 217 VAL A C 1
ATOM 1571 O O . VAL A 1 217 ? -18.517 -10.276 35.787 1.00 85.00 217 VAL A O 1
ATOM 1574 N N . MET A 1 218 ? -19.006 -8.235 34.981 1.00 85.69 218 MET A N 1
ATOM 1575 C CA . MET A 1 218 ? -17.925 -8.217 33.995 1.00 85.69 218 MET A CA 1
ATOM 1576 C C . MET A 1 218 ? -17.313 -6.810 33.859 1.00 85.69 218 MET A C 1
ATOM 1578 O O . MET A 1 218 ? -17.697 -6.041 32.976 1.00 85.69 218 MET A O 1
ATOM 1582 N N . PRO A 1 219 ? -16.298 -6.478 34.678 1.00 90.69 219 PRO A N 1
ATOM 1583 C CA . PRO A 1 219 ? -15.693 -5.142 34.701 1.00 90.69 219 PRO A CA 1
ATOM 1584 C C . PRO A 1 219 ? -14.788 -4.851 33.497 1.00 90.69 219 PRO A C 1
ATOM 1586 O O . PRO A 1 219 ? -14.358 -3.713 33.298 1.00 90.69 219 PRO A O 1
ATOM 1589 N N . THR A 1 220 ? -14.431 -5.862 32.699 1.00 95.94 220 THR A N 1
ATOM 1590 C CA . THR A 1 220 ? -13.512 -5.696 31.569 1.00 95.94 220 THR A CA 1
ATOM 1591 C C . THR A 1 220 ? -13.865 -6.626 30.417 1.00 95.94 220 THR A C 1
ATOM 1593 O O . THR A 1 220 ? -14.060 -7.826 30.610 1.00 95.94 220 THR A O 1
ATOM 1596 N N . PHE A 1 221 ? -13.870 -6.079 29.202 1.00 97.88 221 PHE A N 1
ATOM 1597 C CA . PHE A 1 221 ? -14.034 -6.819 27.953 1.00 97.88 221 PHE A CA 1
ATOM 1598 C C . PHE A 1 221 ? -12.802 -6.631 27.077 1.00 97.88 221 PHE A C 1
ATOM 1600 O O . PHE A 1 221 ? -12.372 -5.506 26.863 1.00 97.88 221 PHE A O 1
ATOM 1607 N N . ASN A 1 222 ? -12.260 -7.718 26.532 1.00 98.31 222 ASN A N 1
ATOM 1608 C CA . ASN A 1 222 ? -11.198 -7.667 25.527 1.00 98.31 222 ASN A CA 1
ATOM 1609 C C . ASN A 1 222 ? -11.789 -8.069 24.180 1.00 98.31 222 ASN A C 1
ATOM 1611 O O . ASN A 1 222 ? -11.849 -9.255 23.860 1.00 98.31 222 ASN A O 1
ATOM 1615 N N . LEU A 1 223 ? -12.278 -7.087 23.427 1.00 98.56 223 LEU A N 1
ATOM 1616 C CA . LEU A 1 223 ? -12.905 -7.313 22.132 1.00 98.56 223 LEU A CA 1
ATOM 1617 C C . LEU A 1 223 ? -11.839 -7.561 21.070 1.00 98.56 223 LEU A C 1
ATOM 1619 O O . LEU A 1 223 ? -10.925 -6.755 20.912 1.00 98.56 223 LEU A O 1
ATOM 1623 N N . THR A 1 224 ? -11.992 -8.637 20.303 1.00 98.69 224 THR A N 1
ATOM 1624 C CA . THR A 1 224 ? -11.235 -8.823 19.063 1.00 98.69 224 THR A CA 1
ATOM 1625 C C . THR A 1 224 ? -11.987 -8.117 17.948 1.00 98.69 224 THR A C 1
ATOM 1627 O O . THR A 1 224 ? -13.111 -8.504 17.612 1.00 98.69 224 THR A O 1
ATOM 1630 N N . ILE A 1 225 ? -11.386 -7.065 17.403 1.00 98.56 225 ILE A N 1
ATOM 1631 C CA . ILE A 1 225 ? -11.922 -6.316 16.270 1.00 98.56 225 ILE A CA 1
ATOM 1632 C C . ILE A 1 225 ? -11.174 -6.736 15.020 1.00 98.56 225 ILE A C 1
ATOM 1634 O O . ILE A 1 225 ? -9.950 -6.762 15.023 1.00 98.56 225 ILE A O 1
ATOM 1638 N N . ARG A 1 226 ? -11.911 -7.030 13.952 1.00 98.38 226 ARG A N 1
ATOM 1639 C CA . ARG A 1 226 ? -11.375 -7.275 12.615 1.00 98.38 226 ARG A CA 1
ATOM 1640 C C . ARG A 1 226 ? -11.686 -6.089 11.712 1.00 98.38 226 ARG A C 1
ATOM 1642 O O . ARG A 1 226 ? -12.855 -5.696 11.652 1.00 98.38 226 ARG A O 1
ATOM 1649 N N . ALA A 1 227 ? -10.680 -5.595 10.998 1.00 96.81 227 ALA A N 1
ATOM 1650 C CA . ALA A 1 227 ? -10.836 -4.710 9.846 1.00 96.81 227 ALA A CA 1
ATOM 1651 C C . ALA A 1 227 ? -10.542 -5.490 8.557 1.00 96.81 227 ALA A C 1
ATOM 1653 O O . ALA A 1 227 ? -9.714 -6.401 8.559 1.00 96.81 227 ALA A O 1
ATOM 1654 N N . ILE A 1 228 ? -11.267 -5.161 7.491 1.00 95.19 228 ILE A N 1
ATOM 1655 C CA . ILE A 1 228 ? -11.065 -5.695 6.141 1.00 95.19 228 ILE A CA 1
ATOM 1656 C C . ILE A 1 228 ? -11.024 -4.508 5.187 1.00 95.19 228 ILE A C 1
ATOM 1658 O O . ILE A 1 228 ? -11.890 -3.630 5.288 1.00 95.19 228 ILE A O 1
ATOM 1662 N N . ASP A 1 229 ? -10.042 -4.491 4.299 1.00 92.75 229 ASP A N 1
ATOM 1663 C CA . ASP A 1 229 ? -9.899 -3.487 3.251 1.00 92.75 229 ASP A CA 1
ATOM 1664 C C . ASP A 1 229 ? -10.704 -3.865 1.983 1.00 92.75 229 ASP A C 1
ATOM 1666 O O . ASP A 1 229 ? -11.574 -4.745 1.989 1.00 92.75 229 ASP A O 1
ATOM 1670 N N . LYS A 1 230 ? -10.443 -3.173 0.872 1.00 87.69 230 LYS A N 1
ATOM 1671 C CA . LYS A 1 230 ? -11.100 -3.430 -0.415 1.00 87.69 230 LYS A CA 1
ATOM 1672 C C . LYS A 1 230 ? -10.496 -4.622 -1.167 1.00 87.69 230 LYS A C 1
ATOM 1674 O O . LYS A 1 230 ? -11.226 -5.275 -1.920 1.00 87.69 230 LYS A O 1
ATOM 1679 N N . GLY A 1 231 ? -9.206 -4.897 -0.979 1.00 89.19 231 GLY A N 1
ATOM 1680 C CA . GLY A 1 231 ? -8.505 -6.072 -1.496 1.00 89.19 231 GLY A CA 1
ATOM 1681 C C . GLY A 1 231 ? -8.935 -7.378 -0.826 1.00 89.19 231 GLY A C 1
ATOM 1682 O O . GLY A 1 231 ? -8.767 -8.457 -1.395 1.00 89.19 231 GLY A O 1
ATOM 1683 N N . GLY A 1 232 ? -9.576 -7.291 0.343 1.00 92.31 232 GLY A N 1
ATOM 1684 C CA . GLY A 1 232 ? -9.972 -8.437 1.159 1.00 92.31 232 GLY A CA 1
ATOM 1685 C C . GLY A 1 232 ? -8.883 -8.883 2.138 1.00 92.31 232 GLY A C 1
ATOM 1686 O O . GLY A 1 232 ? -9.032 -9.931 2.773 1.00 92.31 232 GLY A O 1
ATOM 1687 N N . GLN A 1 233 ? -7.824 -8.090 2.266 1.00 93.69 233 GLN A N 1
ATOM 1688 C CA . GLN A 1 233 ? -6.787 -8.199 3.272 1.00 93.69 233 GLN A CA 1
ATOM 1689 C C . GLN A 1 233 ? -7.365 -7.838 4.642 1.00 93.69 233 GLN A C 1
ATOM 1691 O O . GLN A 1 233 ? -8.295 -7.037 4.785 1.00 93.69 233 GLN A O 1
ATOM 1696 N N . ILE A 1 234 ? -6.863 -8.510 5.675 1.00 96.00 234 ILE A N 1
ATOM 1697 C CA . ILE A 1 234 ? -7.453 -8.461 7.011 1.00 96.00 234 ILE A CA 1
ATOM 1698 C C . ILE A 1 234 ? -6.393 -8.234 8.069 1.00 96.00 234 ILE A C 1
ATOM 1700 O O . ILE A 1 234 ? -5.310 -8.810 8.007 1.00 96.00 234 ILE A O 1
ATOM 1704 N N . ASP A 1 235 ? -6.784 -7.510 9.110 1.00 97.75 235 ASP A N 1
ATOM 1705 C CA . ASP A 1 235 ? -6.047 -7.473 10.365 1.00 97.75 235 ASP A CA 1
ATOM 1706 C C . ASP A 1 235 ? -6.996 -7.458 11.563 1.00 97.75 235 ASP A C 1
ATOM 1708 O O . ASP A 1 235 ? -8.197 -7.158 11.454 1.00 97.75 235 ASP A O 1
ATOM 1712 N N . THR A 1 236 ? -6.460 -7.844 12.718 1.00 98.19 236 THR A N 1
ATOM 1713 C CA . THR A 1 236 ? -7.188 -7.881 13.978 1.00 98.19 236 THR A CA 1
ATOM 1714 C C . THR A 1 236 ? -6.448 -7.163 15.092 1.00 98.19 236 THR A C 1
ATOM 1716 O O . THR A 1 236 ? -5.287 -7.452 15.358 1.00 98.19 236 THR A O 1
ATOM 1719 N N . GLY A 1 237 ? -7.178 -6.331 15.833 1.00 98.06 237 GLY A N 1
ATOM 1720 C CA . GLY A 1 237 ? -6.700 -5.662 17.040 1.00 98.06 237 GLY A CA 1
ATOM 1721 C C . GLY A 1 237 ? -7.537 -6.020 18.265 1.00 98.06 237 GLY A C 1
ATOM 1722 O O . GLY A 1 237 ? -8.679 -6.483 18.162 1.00 98.06 237 GLY A O 1
ATOM 1723 N N . ILE A 1 238 ? -6.970 -5.792 19.446 1.00 98.56 238 ILE A N 1
ATOM 1724 C CA . ILE A 1 238 ? -7.642 -5.954 20.734 1.00 98.56 238 ILE A CA 1
ATOM 1725 C C . ILE A 1 238 ? -8.048 -4.587 21.280 1.00 98.56 238 ILE A C 1
ATOM 1727 O O . ILE A 1 238 ? -7.213 -3.714 21.518 1.00 98.56 238 ILE A O 1
ATOM 1731 N N . ILE A 1 239 ? -9.346 -4.432 21.535 1.00 98.69 239 ILE A N 1
ATOM 1732 C CA . ILE A 1 239 ? -9.911 -3.268 22.213 1.00 98.69 239 ILE A CA 1
ATOM 1733 C C . ILE A 1 239 ? -10.349 -3.680 23.612 1.00 98.69 239 ILE A C 1
ATOM 1735 O O . ILE A 1 239 ? -11.282 -4.467 23.779 1.00 98.69 239 ILE A O 1
ATOM 1739 N N . THR A 1 240 ? -9.684 -3.130 24.621 1.00 98.62 240 THR A N 1
ATOM 1740 C CA . THR A 1 240 ? -10.048 -3.331 26.022 1.00 98.62 240 THR A CA 1
ATOM 1741 C C . THR A 1 240 ? -11.080 -2.288 26.435 1.00 98.62 240 THR A C 1
ATOM 1743 O O . THR A 1 240 ? -10.838 -1.091 26.317 1.00 98.62 240 THR A O 1
ATOM 1746 N N . ILE A 1 241 ? -12.232 -2.715 26.936 1.00 98.44 241 ILE A N 1
ATOM 1747 C CA . ILE A 1 241 ? -13.259 -1.829 27.485 1.00 98.44 241 ILE A CA 1
ATOM 1748 C C . ILE A 1 241 ? -13.346 -2.079 28.982 1.00 98.44 241 ILE A C 1
ATOM 1750 O O . ILE A 1 241 ? -13.706 -3.181 29.397 1.00 98.44 241 ILE A O 1
ATOM 1754 N N . ASN A 1 242 ? -13.043 -1.057 29.780 1.00 97.38 242 ASN A N 1
ATOM 1755 C CA . ASN A 1 242 ? -13.257 -1.086 31.223 1.00 97.38 242 ASN A CA 1
ATOM 1756 C C . ASN A 1 242 ? -14.637 -0.515 31.548 1.00 97.38 242 ASN A C 1
ATOM 1758 O O . ASN A 1 242 ? -14.988 0.581 31.099 1.00 97.38 242 ASN A O 1
ATOM 1762 N N . VAL A 1 243 ? -15.401 -1.248 32.350 1.00 95.38 243 VAL A N 1
ATOM 1763 C CA . VAL A 1 243 ? -16.718 -0.831 32.823 1.00 95.38 243 VAL A CA 1
ATOM 1764 C C . VAL A 1 243 ? -16.575 -0.300 34.242 1.00 95.38 243 VAL A C 1
ATOM 1766 O O . VAL A 1 243 ? -16.153 -1.022 35.141 1.00 95.38 243 VAL A O 1
ATOM 1769 N N . SER A 1 244 ? -16.892 0.975 34.451 1.00 87.31 244 SER A N 1
ATOM 1770 C CA . SER A 1 244 ? -16.866 1.579 35.783 1.00 87.31 244 SER A CA 1
ATOM 1771 C C . SER A 1 244 ? -18.238 1.477 36.444 1.00 87.31 244 SER A C 1
ATOM 1773 O O . SER A 1 244 ? -19.221 1.986 35.887 1.00 87.31 244 SER A O 1
ATOM 1775 N N . ALA A 1 245 ? -18.272 0.894 37.643 1.00 81.25 245 ALA A N 1
ATOM 1776 C CA . ALA A 1 245 ? -19.457 0.861 38.490 1.00 81.25 245 ALA A CA 1
ATOM 1777 C C . ALA A 1 245 ? -19.948 2.276 38.838 1.00 81.25 245 ALA A C 1
ATOM 1779 O O . ALA A 1 245 ? -19.164 3.237 38.865 1.00 81.25 245 ALA A O 1
ATOM 1780 N N . LEU A 1 246 ? -21.244 2.421 39.108 1.00 71.00 246 LEU A N 1
ATOM 1781 C CA . LEU A 1 246 ? -21.809 3.689 39.557 1.00 71.00 246 LEU A CA 1
ATOM 1782 C C . LEU A 1 246 ? -21.264 4.079 40.944 1.00 71.00 246 LEU A C 1
ATOM 1784 O O . LEU A 1 246 ? -21.188 3.242 41.847 1.00 71.00 246 LEU A O 1
ATOM 1788 N N . PRO A 1 247 ? -20.903 5.359 41.165 1.00 52.78 247 PRO A N 1
ATOM 1789 C CA . PRO A 1 247 ? -20.516 5.819 42.489 1.00 52.78 247 PRO A CA 1
ATOM 1790 C C . PRO A 1 247 ? -21.707 5.707 43.446 1.00 52.78 247 PRO A C 1
ATOM 1792 O O . PRO A 1 247 ? -22.804 6.190 43.168 1.00 52.78 247 PRO A O 1
ATOM 1795 N N . ILE A 1 248 ? -21.471 5.087 44.600 1.00 48.12 248 ILE A N 1
ATOM 1796 C CA . ILE A 1 248 ? -22.467 4.923 45.659 1.00 48.12 248 ILE A CA 1
ATOM 1797 C C . ILE A 1 248 ? -22.855 6.326 46.161 1.00 48.12 248 ILE A C 1
ATOM 1799 O O . ILE A 1 248 ? -22.029 7.015 46.766 1.00 48.12 248 ILE A O 1
ATOM 1803 N N . SER A 1 249 ? -24.086 6.788 45.912 1.00 36.59 249 SER A N 1
ATOM 1804 C CA . SER A 1 249 ? -24.546 8.065 46.468 1.00 36.59 249 SER A CA 1
ATOM 1805 C C . SER A 1 249 ? -24.979 7.868 47.921 1.00 36.59 249 SER A C 1
ATOM 1807 O O . SER A 1 249 ? -25.990 7.220 48.188 1.00 36.59 249 SER A O 1
ATOM 1809 N N . TYR A 1 250 ? -24.233 8.435 48.867 1.00 36.19 250 TYR A N 1
ATOM 1810 C CA . TYR A 1 250 ? -24.661 8.530 50.261 1.00 36.19 250 TYR A CA 1
ATOM 1811 C C . TYR A 1 250 ? -25.876 9.469 50.363 1.00 36.19 250 TYR A C 1
ATOM 1813 O O . TYR A 1 250 ? -25.767 10.651 50.038 1.00 36.19 250 TYR A O 1
ATOM 1821 N N . ILE A 1 251 ? -27.022 8.974 50.837 1.00 31.06 251 ILE A N 1
ATOM 1822 C CA . ILE A 1 251 ? -28.124 9.830 51.296 1.00 31.06 251 ILE A CA 1
ATOM 1823 C C . ILE A 1 251 ? -27.863 10.148 52.769 1.00 31.06 251 ILE A C 1
ATOM 1825 O O . ILE A 1 251 ? -27.877 9.264 53.620 1.00 31.06 251 ILE A O 1
ATOM 1829 N N . PHE A 1 252 ? -27.596 11.418 53.072 1.00 28.33 252 PHE A N 1
ATOM 1830 C CA . PHE A 1 252 ? -27.541 11.913 54.445 1.00 28.33 252 PHE A CA 1
ATOM 1831 C C . PHE A 1 252 ? -28.980 12.166 54.907 1.00 28.33 252 PHE A C 1
ATOM 1833 O O . PHE A 1 252 ? -29.599 13.141 54.476 1.00 28.33 252 PHE A O 1
ATOM 1840 N N . VAL A 1 253 ? -29.538 11.284 55.738 1.00 30.23 253 VAL A N 1
ATOM 1841 C CA . VAL A 1 253 ? -30.825 11.546 56.398 1.00 30.23 253 VAL A CA 1
ATOM 1842 C C . VAL A 1 253 ? -30.532 12.319 57.690 1.00 30.23 253 VAL A C 1
ATOM 1844 O O . VAL A 1 253 ? -29.722 11.857 58.494 1.00 30.23 253 VAL A O 1
ATOM 1847 N N . PRO A 1 254 ? -31.105 13.516 57.905 1.00 28.70 254 PRO A N 1
ATOM 1848 C CA . PRO A 1 254 ? -30.935 14.225 59.164 1.00 28.70 254 PRO A CA 1
ATOM 1849 C C . 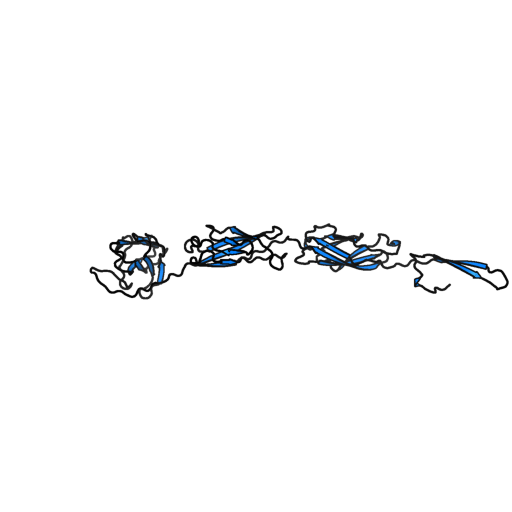PRO A 1 254 ? -31.671 13.481 60.287 1.00 28.70 254 PRO A C 1
ATOM 1851 O O . PRO A 1 254 ? -32.829 13.103 60.133 1.00 28.70 254 PRO A O 1
ATOM 1854 N N . THR A 1 255 ? -30.965 13.310 61.405 1.00 36.72 255 THR A N 1
ATOM 1855 C CA . THR A 1 255 ? -31.412 12.795 62.711 1.00 36.72 255 THR A CA 1
ATOM 1856 C C . THR A 1 255 ? -32.905 12.987 62.988 1.00 36.72 255 THR A C 1
ATOM 1858 O O . THR A 1 255 ? -33.379 14.128 63.017 1.00 36.72 255 THR A O 1
ATOM 1861 N N . MET A 1 256 ? -33.611 11.897 63.295 1.00 31.03 256 MET A N 1
ATOM 1862 C CA . MET A 1 256 ? -34.954 11.932 63.873 1.00 31.03 256 MET A CA 1
ATOM 1863 C C . MET A 1 256 ? -34.929 11.339 65.284 1.00 31.03 256 MET A C 1
ATOM 1865 O O . MET A 1 256 ? -34.178 10.424 65.587 1.00 31.03 256 MET A O 1
ATOM 1869 N N . LEU A 1 257 ? -35.713 11.956 66.161 1.00 31.48 257 LEU A N 1
ATOM 1870 C CA . LEU A 1 257 ? -35.727 11.783 67.609 1.00 31.48 257 LEU A CA 1
ATOM 1871 C C . LEU A 1 257 ? -36.735 10.690 68.029 1.00 31.48 257 LEU A C 1
ATOM 1873 O O . LEU A 1 257 ? -37.912 10.818 67.707 1.00 31.48 257 LEU A O 1
ATOM 1877 N N . ASN A 1 258 ? -36.252 9.697 68.787 1.00 35.31 258 ASN A N 1
ATOM 1878 C CA . ASN A 1 258 ? -36.883 8.764 69.749 1.00 35.31 258 ASN A CA 1
ATOM 1879 C C . ASN A 1 258 ? -38.419 8.565 69.796 1.00 35.31 258 ASN A C 1
ATOM 1881 O O . ASN A 1 258 ? -39.164 9.528 69.982 1.00 35.31 258 ASN A O 1
ATOM 1885 N N . ASN A 1 259 ? -38.861 7.301 69.961 1.00 33.00 259 ASN A N 1
ATOM 1886 C CA . ASN A 1 259 ? -39.434 6.773 71.229 1.00 33.00 259 ASN A CA 1
ATOM 1887 C C . ASN A 1 259 ? -40.064 5.362 71.087 1.00 33.00 259 ASN A C 1
ATOM 1889 O O . ASN A 1 259 ? -41.227 5.264 70.696 1.00 33.00 259 ASN A O 1
ATOM 1893 N N . TYR A 1 260 ? -39.404 4.309 71.594 1.00 30.92 260 TYR A N 1
ATOM 1894 C CA . TYR A 1 260 ? -40.084 3.206 72.301 1.00 30.92 260 TYR A CA 1
ATOM 1895 C C . TYR A 1 260 ? -39.108 2.388 73.184 1.00 30.92 260 TYR A C 1
ATOM 1897 O O . TYR A 1 260 ? -38.005 2.079 72.748 1.00 30.92 260 TYR A O 1
ATOM 1905 N N . PRO A 1 261 ? -39.461 2.029 74.437 1.00 35.62 261 PRO A N 1
ATOM 1906 C CA . PRO A 1 261 ? -38.741 1.017 75.213 1.00 35.62 261 PRO A CA 1
ATOM 1907 C C . PRO A 1 261 ? -39.326 -0.387 74.940 1.00 35.62 261 PRO A C 1
ATOM 1909 O O . PRO A 1 261 ? -40.553 -0.519 74.924 1.00 35.62 261 PRO A O 1
ATOM 1912 N N . PRO A 1 262 ? -38.502 -1.448 74.805 1.00 43.75 262 PRO A N 1
ATOM 1913 C CA . PRO A 1 262 ? -37.214 -1.616 75.475 1.00 43.75 262 PRO A CA 1
ATOM 1914 C C . PRO A 1 262 ? -36.016 -1.837 74.525 1.00 43.75 262 PRO A C 1
ATOM 1916 O O . PRO A 1 262 ? -35.968 -2.826 73.812 1.00 43.75 262 PRO A O 1
ATOM 1919 N N . VAL A 1 263 ? -34.996 -0.982 74.671 1.00 51.22 263 VAL A N 1
ATOM 1920 C CA . VAL A 1 263 ? -33.602 -1.165 74.207 1.00 51.22 263 VAL A CA 1
ATOM 1921 C C . VAL A 1 263 ? -33.443 -1.401 72.696 1.00 51.22 263 VAL A C 1
ATOM 1923 O O . VAL A 1 263 ? -33.034 -2.476 72.274 1.00 51.22 263 VAL A O 1
ATOM 1926 N N . GLU A 1 264 ? -33.693 -0.350 71.918 1.00 51.41 264 GLU A N 1
ATOM 1927 C CA . GLU A 1 264 ? -33.147 -0.166 70.565 1.00 51.41 264 GLU A CA 1
ATOM 1928 C C . GLU A 1 264 ? -31.638 0.137 70.664 1.00 51.41 264 GLU A C 1
ATOM 1930 O O . GLU A 1 264 ? -31.260 1.099 71.352 1.00 51.41 264 GLU A O 1
ATOM 1935 N N . PRO A 1 265 ? -30.744 -0.686 70.087 1.00 52.78 265 PRO A N 1
ATOM 1936 C CA . PRO A 1 265 ? -29.323 -0.458 70.127 1.00 52.78 265 PRO A CA 1
ATOM 1937 C C . PRO A 1 265 ? -28.838 0.129 68.790 1.00 52.78 265 PRO A C 1
ATOM 1939 O O . PRO A 1 265 ? -28.182 -0.552 68.009 1.00 52.78 265 PRO A O 1
ATOM 1942 N N . ASN A 1 266 ? -28.905 1.457 68.724 1.00 60.59 266 ASN A N 1
ATOM 1943 C CA . ASN A 1 266 ? -27.785 2.320 68.364 1.00 60.59 266 ASN A CA 1
ATOM 1944 C C . ASN A 1 266 ? -27.621 2.807 66.906 1.00 60.59 266 ASN A C 1
ATOM 1946 O O . ASN A 1 266 ? -26.851 2.267 66.110 1.00 60.59 266 ASN A O 1
ATOM 1950 N N . ASP A 1 267 ? -28.096 4.023 66.674 1.00 65.38 267 ASP A N 1
ATOM 1951 C CA . ASP A 1 267 ? -27.864 4.834 65.466 1.00 65.38 267 ASP A CA 1
ATOM 1952 C C . ASP A 1 267 ? -26.398 5.306 65.331 1.00 65.38 267 ASP A C 1
ATOM 1954 O O . ASP A 1 267 ? -26.000 5.974 64.374 1.00 65.38 267 ASP A O 1
ATOM 1958 N N . LEU A 1 268 ? -25.572 5.025 66.343 1.00 72.56 268 LEU A N 1
ATOM 1959 C CA . LEU A 1 268 ? -24.176 5.421 66.414 1.00 72.56 268 LEU A CA 1
ATOM 1960 C C . LEU A 1 268 ? -23.322 4.208 66.704 1.00 72.56 268 LEU A C 1
ATOM 1962 O O . LEU A 1 268 ? -23.327 3.733 67.826 1.00 72.56 268 LEU A O 1
ATOM 1966 N N . CYS A 1 269 ? -22.430 3.865 65.787 1.00 74.12 269 CYS A N 1
ATOM 1967 C CA . CYS A 1 269 ? -21.361 2.877 65.946 1.00 74.12 269 CYS A CA 1
ATOM 1968 C C . CYS A 1 269 ? -20.685 2.776 67.349 1.00 74.12 269 CYS A C 1
ATOM 1970 O O . CYS A 1 269 ? -20.197 1.713 67.732 1.00 74.12 269 CYS A O 1
ATOM 1972 N N . SER A 1 270 ? -20.602 3.869 68.127 1.00 77.94 270 SER A N 1
ATOM 1973 C CA . SER A 1 270 ? -20.004 3.882 69.479 1.00 77.94 270 SER A CA 1
ATOM 1974 C C . SER A 1 270 ? -20.792 3.073 70.506 1.00 77.94 270 SER A C 1
ATOM 1976 O O . SER A 1 270 ? -20.261 2.632 71.523 1.00 77.94 270 SER A O 1
ATOM 1978 N N . GLN A 1 271 ? -22.067 2.896 70.223 1.00 77.06 271 GLN A N 1
ATOM 1979 C CA . GLN A 1 271 ? -22.965 2.003 70.893 1.00 77.06 271 GLN A CA 1
ATOM 1980 C C . GLN A 1 271 ? -23.205 0.993 69.763 1.00 77.06 271 GLN A C 1
ATOM 1982 O O . GLN A 1 271 ? -23.847 1.322 68.807 1.00 77.06 271 GLN A O 1
ATOM 1987 N N . ALA A 1 272 ? -22.566 -0.156 69.664 1.00 74.81 272 ALA A N 1
ATOM 1988 C CA . ALA A 1 272 ? -22.914 -1.092 68.584 1.00 74.81 272 ALA A CA 1
ATOM 1989 C C . ALA A 1 272 ? -23.327 -2.382 69.251 1.00 74.81 272 ALA A C 1
ATOM 1991 O O . ALA A 1 272 ? -22.708 -2.779 70.245 1.00 74.81 272 ALA A O 1
ATOM 1992 N N . TYR A 1 273 ? -24.387 -3.018 68.757 1.00 76.94 273 TYR A N 1
ATOM 1993 C CA . TYR A 1 273 ? -24.853 -4.240 69.389 1.00 76.94 273 TYR A CA 1
ATOM 1994 C C . TYR A 1 273 ? -23.893 -5.393 69.087 1.00 76.94 273 TYR A C 1
ATOM 1996 O O . TYR A 1 273 ? -23.544 -5.651 67.936 1.00 76.94 273 TYR A O 1
ATOM 2004 N N . GLY A 1 274 ? -23.435 -6.076 70.136 1.00 74.25 274 GLY A N 1
ATOM 2005 C CA . GLY A 1 274 ? -22.452 -7.150 70.027 1.00 74.25 274 GLY A CA 1
ATOM 2006 C C . GLY A 1 274 ? -23.039 -8.423 69.418 1.00 74.25 274 GLY A C 1
ATOM 2007 O O . GLY A 1 274 ? -23.971 -9.001 69.975 1.00 74.25 274 GLY A O 1
ATOM 2008 N N . LEU A 1 275 ? -22.444 -8.899 68.326 1.00 73.50 275 LEU A N 1
ATOM 2009 C CA . LEU A 1 275 ? -22.822 -10.132 67.642 1.00 73.50 275 LEU A CA 1
ATOM 2010 C C . LEU A 1 275 ? -21.778 -11.230 67.850 1.00 73.50 275 LEU A C 1
ATOM 2012 O O . LEU A 1 275 ? -20.569 -11.009 67.750 1.00 73.50 275 LEU A O 1
ATOM 2016 N N . GLY A 1 276 ? -22.268 -12.438 68.108 1.00 71.69 276 GLY A N 1
ATOM 2017 C CA . GLY A 1 276 ? -21.497 -13.669 68.183 1.00 71.69 276 GLY A CA 1
ATOM 2018 C C . GLY A 1 276 ? -21.639 -14.492 66.897 1.00 71.69 276 GLY A C 1
ATOM 2019 O O . GLY A 1 276 ? -22.727 -14.558 66.321 1.00 71.69 276 GLY A O 1
ATOM 2020 N N . PRO A 1 277 ? -20.567 -15.153 66.432 1.00 71.75 277 PRO A N 1
ATOM 2021 C CA . PRO A 1 277 ? -20.621 -15.966 65.223 1.00 71.75 277 PRO A CA 1
ATOM 2022 C C . PRO A 1 277 ? -21.559 -17.176 65.375 1.00 71.75 277 PRO A C 1
ATOM 2024 O O . PRO A 1 277 ? -21.679 -17.758 66.452 1.00 71.75 277 PRO A O 1
ATOM 2027 N N . GLY A 1 278 ? -22.225 -17.558 64.282 1.00 66.62 278 GLY A N 1
ATOM 2028 C CA . GLY A 1 278 ? -23.132 -18.710 64.190 1.00 66.62 278 GLY A CA 1
ATOM 2029 C C . GLY A 1 278 ? -24.549 -18.484 64.733 1.00 66.62 278 GLY A C 1
ATOM 2030 O O . GLY A 1 278 ? -25.423 -19.326 64.515 1.00 66.62 278 GLY A O 1
ATOM 2031 N N . THR A 1 279 ? -24.807 -17.350 65.385 1.00 63.69 279 THR A N 1
ATOM 2032 C CA . THR A 1 279 ? -26.121 -17.012 65.956 1.00 63.69 279 THR A CA 1
ATOM 2033 C C . THR A 1 279 ? -26.931 -16.157 64.979 1.00 63.69 279 THR A C 1
ATOM 2035 O O . THR A 1 279 ? -26.370 -15.284 64.317 1.00 63.69 279 THR A O 1
ATOM 2038 N N . ASP A 1 280 ? -28.233 -16.433 64.875 1.00 67.31 280 ASP A N 1
ATOM 2039 C CA . ASP A 1 280 ? -29.185 -15.567 64.173 1.00 67.31 280 ASP A CA 1
ATOM 2040 C C . ASP A 1 280 ? -29.634 -14.447 65.111 1.00 67.31 280 ASP A C 1
ATOM 2042 O O . ASP A 1 280 ? -30.059 -14.714 66.237 1.00 67.31 280 ASP A O 1
ATOM 2046 N N . TYR A 1 281 ? -29.537 -13.207 64.641 1.00 67.50 281 TYR A N 1
ATOM 2047 C CA . TYR A 1 281 ? -29.994 -12.027 65.363 1.00 67.50 281 TYR A CA 1
ATOM 2048 C C . TYR A 1 281 ? -31.192 -11.429 64.652 1.00 67.50 281 TYR A C 1
ATOM 2050 O O . TYR A 1 281 ? -31.084 -10.985 63.509 1.00 67.50 281 TYR A O 1
ATOM 2058 N N . GLU A 1 282 ? -32.329 -11.449 65.337 1.00 69.69 282 GLU A N 1
ATOM 2059 C CA . GLU A 1 282 ? -33.576 -10.890 64.838 1.00 69.69 282 GLU A CA 1
ATOM 2060 C C . GLU A 1 282 ? -33.751 -9.453 65.326 1.00 69.69 282 GLU A C 1
ATOM 2062 O O . GLU A 1 282 ? -33.580 -9.174 66.514 1.00 69.69 282 GLU A O 1
ATOM 2067 N N . PHE A 1 283 ? -34.098 -8.558 64.406 1.00 68.19 283 PHE A N 1
ATOM 2068 C CA . PHE A 1 283 ? -34.387 -7.150 64.677 1.00 68.19 283 PHE A CA 1
ATOM 2069 C C . PHE A 1 283 ? -35.524 -6.675 63.770 1.00 68.19 283 PHE A C 1
ATOM 2071 O O . PHE A 1 283 ? -35.828 -7.306 62.755 1.00 68.19 283 PHE A O 1
ATOM 2078 N N . THR A 1 284 ? -36.202 -5.599 64.146 1.00 63.09 284 THR A N 1
ATOM 2079 C CA . THR A 1 284 ?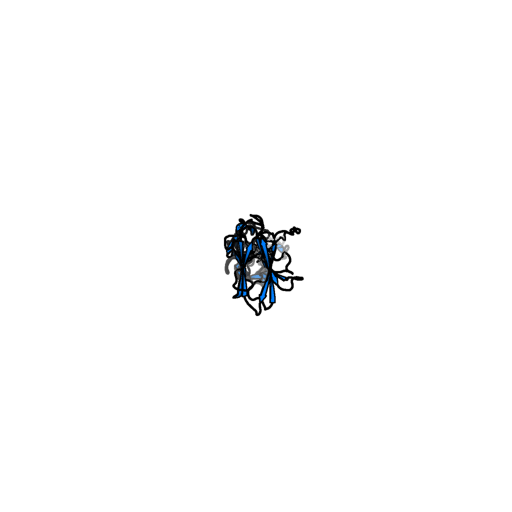 -37.298 -5.013 63.364 1.00 63.09 284 THR A CA 1
ATOM 2080 C C . THR A 1 284 ? -36.845 -3.694 62.759 1.00 63.09 284 THR A C 1
ATOM 2082 O O . THR A 1 284 ? -36.246 -2.918 63.484 1.00 63.09 284 THR A O 1
ATOM 2085 N N . SER A 1 285 ? -37.158 -3.405 61.484 1.00 60.84 285 SER A N 1
ATOM 2086 C CA . SER A 1 285 ? -37.028 -2.028 60.958 1.00 60.84 285 SER A CA 1
ATOM 2087 C C . SER A 1 285 ? -38.055 -1.138 61.646 1.00 60.84 285 SER A C 1
ATOM 2089 O O . SER A 1 285 ? -39.196 -1.029 61.172 1.00 60.84 285 SER A O 1
ATOM 2091 N N . ASP A 1 286 ? -37.711 -0.527 62.762 1.00 57.94 286 ASP A N 1
ATOM 2092 C CA . ASP A 1 286 ? -38.503 0.564 63.315 1.00 57.94 286 ASP A CA 1
ATOM 2093 C C . ASP A 1 286 ? -37.915 1.935 62.935 1.00 57.94 286 ASP A C 1
ATOM 2095 O O . ASP A 1 286 ? -38.673 2.906 62.829 1.00 57.94 286 ASP A O 1
ATOM 2099 N N . ASP A 1 287 ? -36.628 1.985 62.578 1.00 60.00 287 ASP A N 1
ATOM 2100 C CA . ASP A 1 287 ? -35.943 3.162 62.059 1.00 60.00 287 ASP A CA 1
ATOM 2101 C C . ASP A 1 287 ? -35.136 2.9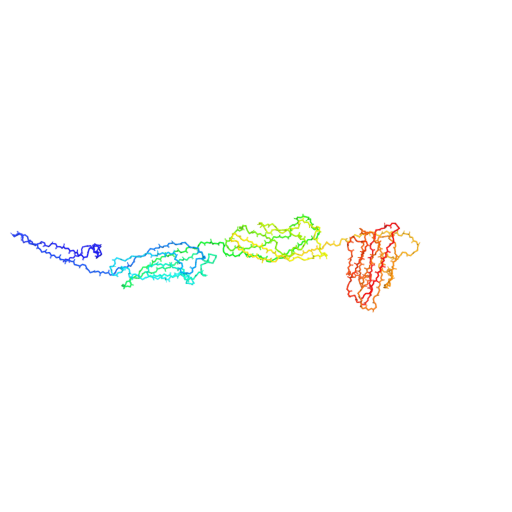08 60.765 1.00 60.00 287 ASP A C 1
ATOM 2103 O O . ASP A 1 287 ? -35.342 1.932 60.038 1.00 60.00 287 ASP A O 1
ATOM 2107 N N . THR A 1 288 ? -34.311 3.889 60.385 1.00 67.62 288 THR A N 1
ATOM 2108 C CA . THR A 1 288 ? -33.567 3.867 59.123 1.00 67.62 288 THR A CA 1
ATOM 2109 C C . THR A 1 288 ? -32.182 3.232 59.208 1.00 67.62 288 THR A C 1
ATOM 2111 O O . THR A 1 288 ? -31.592 2.970 58.154 1.00 67.62 288 THR A O 1
ATOM 2114 N N . GLU A 1 289 ? -31.615 3.053 60.405 1.00 73.88 289 GLU A N 1
ATOM 2115 C CA . GLU A 1 289 ? -30.190 2.765 60.560 1.00 73.88 289 GLU A CA 1
ATOM 2116 C C . GLU A 1 289 ? -29.805 2.097 61.889 1.00 73.88 289 GLU A C 1
ATOM 2118 O O . GLU A 1 289 ? -29.799 2.738 62.931 1.00 73.88 289 GLU A O 1
ATOM 2123 N N . ASP A 1 290 ? -29.241 0.890 61.792 1.00 76.50 290 ASP A N 1
ATOM 2124 C CA . ASP A 1 290 ? -28.745 0.120 62.936 1.00 76.50 290 ASP A CA 1
ATOM 2125 C C . ASP A 1 290 ? -27.237 -0.161 62.864 1.00 76.50 290 ASP A C 1
ATOM 2127 O O . ASP A 1 290 ? -26.697 -0.500 61.797 1.00 76.50 290 ASP A O 1
ATOM 2131 N N . TRP A 1 291 ? -26.556 -0.135 64.018 1.00 81.94 291 TRP A N 1
ATOM 2132 C CA . TRP A 1 291 ? -25.148 -0.530 64.143 1.00 81.94 291 TRP A CA 1
ATOM 2133 C C . TRP A 1 291 ? -24.917 -1.776 65.001 1.00 81.94 291 TRP A C 1
ATOM 2135 O O . TRP A 1 291 ? -25.262 -1.857 66.182 1.00 81.94 291 TRP A O 1
ATOM 2145 N N . TYR A 1 292 ? -24.144 -2.704 64.440 1.00 83.12 292 TYR A N 1
ATOM 2146 C CA . TYR A 1 292 ? -23.703 -3.930 65.092 1.00 83.12 292 TYR A CA 1
ATOM 2147 C C . TYR A 1 292 ? -22.177 -4.050 65.094 1.00 83.12 292 TYR A C 1
ATOM 2149 O O . TYR A 1 292 ? -21.484 -3.451 64.271 1.00 83.12 292 TYR A O 1
ATOM 2157 N N . VAL A 1 293 ? -21.627 -4.832 66.021 1.00 83.25 293 VAL A N 1
ATOM 2158 C CA . VAL A 1 293 ? -20.183 -5.049 66.165 1.00 83.25 293 VAL A CA 1
ATOM 2159 C C . VAL A 1 293 ? -19.877 -6.508 66.459 1.00 83.25 293 VAL A C 1
ATOM 2161 O O . VAL A 1 293 ? -20.556 -7.148 67.254 1.00 83.25 293 VAL A O 1
ATOM 2164 N N . PHE A 1 294 ? -18.816 -7.039 65.863 1.00 79.25 294 PHE A N 1
ATOM 2165 C CA . PHE A 1 294 ? -18.277 -8.349 66.218 1.00 79.25 294 PHE A CA 1
ATOM 2166 C C . PHE A 1 294 ? -16.753 -8.310 66.281 1.00 79.25 294 PHE A C 1
ATOM 2168 O O . PHE A 1 294 ? -16.102 -7.415 65.736 1.00 79.25 294 PHE A O 1
ATOM 2175 N N . THR A 1 295 ? -16.175 -9.289 66.970 1.00 79.44 295 THR A N 1
ATOM 2176 C CA . THR A 1 295 ? -14.726 -9.416 67.126 1.00 79.44 295 THR A CA 1
ATOM 2177 C C . THR A 1 295 ? -14.241 -10.766 66.626 1.00 79.44 295 THR A C 1
ATOM 2179 O O . THR A 1 295 ? -14.849 -11.808 66.874 1.00 79.44 295 THR A O 1
ATOM 2182 N N . LEU A 1 296 ? -13.118 -10.743 65.915 1.00 76.94 296 LEU A N 1
ATOM 2183 C CA . LEU A 1 296 ? -12.379 -11.932 65.518 1.00 76.94 296 LEU A CA 1
ATOM 2184 C C . LEU A 1 296 ? -11.191 -12.114 66.461 1.00 76.94 296 LEU A C 1
ATOM 2186 O O . LEU A 1 296 ? -10.342 -11.229 66.577 1.00 76.94 296 LEU A O 1
ATOM 2190 N N . SER A 1 297 ? -11.117 -13.265 67.128 1.00 76.75 297 SER A N 1
ATOM 2191 C CA . SER A 1 297 ? -9.992 -13.630 68.002 1.00 76.75 297 SER A CA 1
ATOM 2192 C C . SER A 1 297 ? -8.754 -14.099 67.225 1.00 76.75 297 SER A C 1
ATOM 2194 O O . SER A 1 297 ? -7.640 -14.044 67.745 1.00 76.75 297 SER A O 1
ATOM 2196 N N . SER A 1 298 ? -8.937 -14.531 65.978 1.00 75.75 298 SER A N 1
ATOM 2197 C CA . SER A 1 298 ? -7.898 -14.938 65.028 1.00 75.75 298 SER A CA 1
ATOM 2198 C C . SER A 1 298 ? -8.342 -14.611 63.603 1.00 75.75 298 SER A C 1
ATOM 2200 O O . SER A 1 298 ? -9.514 -14.315 63.379 1.00 75.75 298 SER A O 1
ATOM 2202 N N . ALA A 1 299 ? -7.427 -14.690 62.633 1.00 76.25 299 ALA A N 1
ATOM 2203 C CA . ALA A 1 299 ? -7.802 -14.507 61.237 1.00 76.25 299 ALA A CA 1
ATOM 2204 C C . ALA A 1 299 ? -8.844 -15.557 60.801 1.00 76.25 299 ALA A C 1
ATOM 2206 O O . ALA A 1 299 ? -8.683 -16.738 61.114 1.00 76.25 299 ALA A O 1
ATOM 2207 N N . ALA A 1 300 ? -9.905 -15.125 60.122 1.00 77.12 300 ALA A N 1
ATOM 2208 C CA . ALA A 1 300 ? -11.033 -15.966 59.710 1.00 77.12 300 ALA A CA 1
ATOM 2209 C C . ALA A 1 300 ? -11.696 -15.400 58.448 1.00 77.12 300 ALA A C 1
ATOM 2211 O O . ALA A 1 300 ? -11.459 -14.241 58.103 1.00 77.12 300 ALA A O 1
ATOM 2212 N N . ASN A 1 301 ? -12.546 -16.187 57.777 1.00 82.81 301 ASN A N 1
ATOM 2213 C CA . ASN A 1 301 ? -13.326 -15.712 56.632 1.00 82.81 301 ASN A CA 1
ATOM 2214 C C . ASN A 1 301 ? -14.782 -15.449 57.044 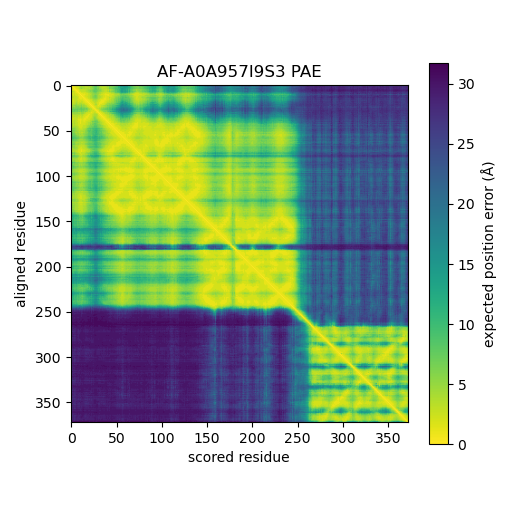1.00 82.81 301 ASN A C 1
ATOM 2216 O O . ASN A 1 301 ? -15.619 -16.353 56.945 1.00 82.81 301 ASN A O 1
ATOM 2220 N N . PRO A 1 302 ? -15.117 -14.243 57.541 1.00 78.62 302 PRO A N 1
ATOM 2221 C CA . PRO A 1 302 ? -16.483 -13.945 57.914 1.00 78.62 302 PRO A CA 1
ATOM 2222 C C . PRO A 1 302 ? -17.365 -13.779 56.678 1.00 78.62 302 PRO A C 1
ATOM 2224 O O . PRO A 1 302 ? -17.024 -13.080 55.721 1.00 78.62 302 PRO A O 1
ATOM 2227 N N . THR A 1 303 ? -18.537 -14.395 56.744 1.00 81.81 303 THR A N 1
ATOM 2228 C CA . THR A 1 303 ? -19.657 -14.151 55.841 1.00 81.81 303 THR A CA 1
ATOM 2229 C C . THR A 1 303 ? -20.761 -13.473 56.635 1.00 81.81 303 THR A C 1
ATOM 2231 O O . THR A 1 303 ? -21.253 -14.048 57.607 1.00 81.81 303 THR A O 1
ATOM 2234 N N . VAL A 1 304 ? -21.149 -12.264 56.232 1.00 81.12 304 VAL A N 1
ATOM 2235 C CA . VAL A 1 304 ? -22.265 -11.537 56.854 1.00 81.12 304 VAL A CA 1
ATOM 2236 C C . VAL A 1 304 ? -23.489 -11.690 55.968 1.00 81.12 304 VAL A C 1
ATOM 2238 O O . VAL A 1 304 ? -23.432 -11.397 54.774 1.00 81.12 304 VAL A O 1
ATOM 2241 N N . ILE A 1 305 ? -24.581 -12.179 56.545 1.00 78.50 305 ILE A N 1
ATOM 2242 C CA . ILE A 1 305 ? -25.826 -12.475 55.844 1.00 78.50 305 ILE A CA 1
ATOM 2243 C C . ILE A 1 305 ? -26.942 -11.687 56.513 1.00 78.50 305 ILE A C 1
ATOM 2245 O O . ILE A 1 305 ? -27.207 -11.876 57.696 1.00 78.50 305 ILE A O 1
ATOM 2249 N N . LEU A 1 306 ? -27.603 -10.834 55.742 1.00 74.38 306 LEU A N 1
ATOM 2250 C CA . LEU A 1 306 ? -28.861 -10.199 56.101 1.00 74.38 306 LEU A CA 1
ATOM 2251 C C . LEU A 1 306 ? -29.971 -10.858 55.278 1.00 74.38 306 LEU A C 1
ATOM 2253 O O . LEU A 1 306 ? -29.880 -10.910 54.052 1.00 74.38 306 LEU A O 1
ATOM 2257 N N . SER A 1 307 ? -30.995 -11.386 55.935 1.00 72.62 307 SER A N 1
ATOM 2258 C CA . SER A 1 307 ? -32.074 -12.155 55.304 1.00 72.62 307 SER A CA 1
ATOM 2259 C C . SER A 1 307 ? -33.454 -11.687 55.759 1.00 72.62 307 SER A C 1
ATOM 2261 O O . SER A 1 307 ? -33.567 -10.892 56.694 1.00 72.62 307 SER A O 1
ATOM 2263 N N . SER A 1 308 ? -34.491 -12.162 55.060 1.00 65.69 308 SER A N 1
ATOM 2264 C CA . SER A 1 308 ? -35.889 -11.731 55.237 1.00 65.69 308 SER A CA 1
ATOM 2265 C C . SER A 1 308 ? -36.095 -10.241 54.948 1.00 65.69 308 SER A C 1
ATOM 2267 O O . SER A 1 308 ? -36.965 -9.593 55.521 1.00 65.69 308 SER A O 1
ATOM 2269 N N . PHE A 1 309 ? -35.272 -9.698 54.049 1.00 65.06 309 PHE A N 1
ATOM 2270 C CA . PHE A 1 309 ? -35.260 -8.290 53.689 1.00 65.06 309 PHE A CA 1
ATOM 2271 C C . PHE A 1 309 ? -36.254 -7.999 52.550 1.00 65.06 309 PHE A C 1
ATOM 2273 O O . PHE A 1 309 ? -36.335 -8.776 51.599 1.00 65.06 309 PHE A O 1
ATOM 2280 N N . GLU A 1 310 ? -36.985 -6.881 52.596 1.00 59.19 310 GLU A N 1
ATOM 2281 C CA . GLU A 1 310 ? -37.789 -6.437 51.447 1.00 59.19 310 GLU A CA 1
ATOM 2282 C C . GLU A 1 310 ? -36.843 -5.871 50.371 1.00 59.19 310 GLU A C 1
ATOM 2284 O O . GLU A 1 310 ? -36.156 -4.876 50.611 1.00 59.19 310 GLU A O 1
ATOM 2289 N N . PRO A 1 311 ? -36.747 -6.495 49.184 1.00 49.50 311 PRO A N 1
ATOM 2290 C CA . PRO A 1 311 ? -35.563 -6.441 48.329 1.00 49.50 311 PRO A CA 1
ATOM 2291 C C . PRO A 1 311 ? -35.168 -5.029 47.886 1.00 49.50 311 PRO A C 1
ATOM 2293 O O . PRO A 1 311 ? -33.994 -4.788 47.637 1.00 49.50 311 PRO A O 1
ATOM 2296 N N . SER A 1 312 ? -36.087 -4.066 47.829 1.00 53.00 312 SER A N 1
ATOM 2297 C CA . SER A 1 312 ? -35.837 -2.743 47.245 1.00 53.00 312 SER A CA 1
ATOM 2298 C C . SER A 1 312 ? -35.247 -1.669 48.174 1.00 53.00 312 SER A C 1
ATOM 2300 O O . SER A 1 312 ? -35.033 -0.559 47.692 1.00 53.00 312 SER A O 1
ATOM 2302 N N . GLN A 1 313 ? -35.038 -1.908 49.478 1.00 58.06 313 GLN A N 1
ATOM 2303 C CA . GLN A 1 313 ? -34.997 -0.775 50.432 1.00 58.06 313 GLN A CA 1
ATOM 2304 C C . GLN A 1 313 ? -33.946 -0.806 51.559 1.00 58.06 313 GLN A C 1
ATOM 2306 O O . GLN A 1 313 ? -34.141 -0.186 52.599 1.00 58.06 313 GLN A O 1
ATOM 2311 N N . GLY A 1 314 ? -32.809 -1.483 51.390 1.00 59.19 314 GLY A N 1
ATOM 2312 C CA . GLY A 1 314 ? -31.795 -1.507 52.450 1.00 59.19 314 GLY A CA 1
ATOM 2313 C C . GLY A 1 314 ? -30.429 -1.972 52.012 1.00 59.19 314 GLY A C 1
ATOM 2314 O O . GLY A 1 314 ? -30.252 -2.553 50.938 1.00 59.19 314 GLY A O 1
ATOM 2315 N N . GLN A 1 315 ? -29.445 -1.657 52.839 1.00 69.50 315 GLN A N 1
ATOM 2316 C CA . GLN A 1 315 ? -28.036 -1.756 52.500 1.00 69.50 315 GLN A CA 1
ATOM 2317 C C . GLN A 1 315 ? -27.267 -2.288 53.701 1.00 69.50 315 GLN A C 1
ATOM 2319 O O . GLN A 1 315 ? -27.426 -1.811 54.818 1.00 69.50 315 GLN A O 1
ATOM 2324 N N . LEU A 1 316 ? -26.414 -3.274 53.450 1.00 75.50 316 LEU A N 1
ATOM 2325 C CA . LEU A 1 316 ? -25.462 -3.777 54.429 1.00 75.50 316 LEU A CA 1
ATOM 2326 C C . LEU A 1 316 ? -24.104 -3.154 54.123 1.00 75.50 316 LEU A C 1
ATOM 2328 O O . LEU A 1 316 ? -23.657 -3.224 52.975 1.00 75.50 316 LEU A O 1
ATOM 2332 N N . ILE A 1 317 ? -23.456 -2.568 55.125 1.00 77.06 317 ILE A N 1
ATOM 2333 C CA . ILE A 1 317 ? -22.115 -1.993 55.014 1.00 77.06 317 ILE A CA 1
ATOM 2334 C C . ILE A 1 317 ? -21.249 -2.520 56.150 1.00 77.06 317 ILE A C 1
ATOM 2336 O O . ILE A 1 317 ? -21.706 -2.671 57.279 1.00 77.06 317 ILE A O 1
ATOM 2340 N N . MET A 1 318 ? -19.987 -2.792 55.848 1.00 81.62 318 MET A N 1
ATOM 2341 C CA . MET A 1 318 ? -19.024 -3.326 56.801 1.00 81.62 318 MET A CA 1
ATOM 2342 C C . MET A 1 318 ? -17.809 -2.425 56.936 1.00 81.62 318 MET A C 1
ATOM 2344 O O . MET A 1 318 ? -17.254 -1.961 55.940 1.00 81.62 318 MET A O 1
ATOM 2348 N N . TYR A 1 319 ? -17.360 -2.240 58.171 1.00 82.94 319 TYR A N 1
ATOM 2349 C CA . TYR A 1 319 ? -16.206 -1.429 58.518 1.00 82.94 319 TYR A CA 1
ATOM 2350 C C . TYR A 1 319 ? -15.230 -2.199 59.410 1.00 82.94 319 TYR A C 1
ATOM 2352 O O . TYR A 1 319 ? -15.612 -3.064 60.195 1.00 82.94 319 TYR A O 1
ATOM 2360 N N . SER A 1 320 ? -13.958 -1.833 59.322 1.00 82.69 320 SER A N 1
ATOM 2361 C CA . SER A 1 320 ? -12.894 -2.220 60.251 1.00 82.69 320 SER A CA 1
ATOM 2362 C C . SER A 1 320 ? -12.314 -0.992 60.946 1.00 82.69 320 SER A C 1
ATOM 2364 O O . SER A 1 320 ? -12.598 0.146 60.569 1.00 82.69 320 SER A O 1
ATOM 2366 N N . GLY A 1 321 ? -11.469 -1.208 61.951 1.00 78.94 321 GLY A N 1
ATOM 2367 C CA . GLY A 1 321 ? -10.788 -0.126 62.657 1.00 78.94 321 GLY A CA 1
ATOM 2368 C C . GLY A 1 321 ? -11.562 0.328 63.889 1.00 78.94 321 GLY A C 1
ATOM 2369 O O . GLY A 1 321 ? -12.189 -0.480 64.567 1.00 78.94 321 GLY A O 1
ATOM 2370 N N . SER A 1 322 ? -11.468 1.616 64.220 1.00 78.38 322 SER A N 1
ATOM 2371 C CA . SER A 1 322 ? -12.167 2.180 65.379 1.00 78.38 322 SER A CA 1
ATOM 2372 C C . SER A 1 322 ? -13.402 2.941 64.937 1.00 78.38 322 SER A C 1
ATOM 2374 O O . SER A 1 322 ? -13.428 3.510 63.851 1.00 78.38 322 SER A O 1
ATOM 2376 N N . CYS A 1 323 ? -14.390 3.027 65.816 1.00 73.62 323 CYS A N 1
ATOM 2377 C CA . CYS A 1 323 ? -15.622 3.734 65.514 1.00 73.62 323 CYS A CA 1
ATOM 2378 C C . CYS A 1 323 ? -15.439 5.212 65.113 1.00 73.62 323 CYS A C 1
ATOM 2380 O O . CYS A 1 323 ? -16.174 5.742 64.287 1.00 73.62 323 CYS A O 1
ATOM 2382 N N . ASN A 1 324 ? -14.412 5.870 65.656 1.00 74.12 324 ASN A N 1
ATOM 2383 C CA . ASN A 1 324 ? -14.100 7.268 65.350 1.00 74.12 324 ASN A CA 1
ATOM 2384 C C . ASN A 1 324 ? -13.338 7.438 64.022 1.00 74.12 324 ASN A C 1
ATOM 2386 O O . ASN A 1 324 ? -13.117 8.565 63.588 1.00 74.12 324 ASN A O 1
ATOM 2390 N N . ASN A 1 325 ? -12.892 6.338 63.409 1.00 76.56 325 ASN A N 1
ATOM 2391 C CA . ASN A 1 325 ? -12.197 6.319 62.125 1.00 76.56 325 ASN A CA 1
ATOM 2392 C C . ASN A 1 325 ? -12.414 4.966 61.408 1.00 76.56 325 ASN A C 1
ATOM 2394 O O . ASN A 1 325 ? -11.484 4.148 61.347 1.00 76.56 325 ASN A O 1
ATOM 2398 N N . PRO A 1 326 ? -13.646 4.679 60.946 1.00 78.00 326 PRO A N 1
ATOM 2399 C CA . PRO A 1 326 ? -13.981 3.392 60.355 1.00 78.00 326 PRO A CA 1
ATOM 2400 C C . PRO A 1 326 ? -13.415 3.282 58.932 1.00 78.00 326 PRO A C 1
ATOM 2402 O O . PRO A 1 326 ? -13.530 4.198 58.122 1.00 78.00 326 PRO A O 1
ATOM 2405 N N . THR A 1 327 ? -12.821 2.136 58.606 1.00 80.38 327 THR A N 1
ATOM 2406 C CA . THR A 1 327 ? -12.337 1.803 57.258 1.00 80.38 327 THR A CA 1
ATOM 2407 C C . THR A 1 327 ? -13.346 0.891 56.574 1.00 80.38 327 THR A C 1
ATOM 2409 O O . THR A 1 327 ? -13.582 -0.218 57.051 1.00 80.38 327 THR A O 1
ATOM 2412 N N . LEU A 1 328 ? -13.940 1.347 55.470 1.00 75.44 328 LEU A N 1
ATOM 2413 C CA . LEU A 1 328 ? -14.916 0.582 54.691 1.00 75.44 328 LEU A CA 1
ATOM 2414 C C . LEU A 1 328 ? -14.289 -0.701 54.124 1.00 75.44 328 LEU A C 1
ATOM 2416 O O . LEU A 1 328 ? -13.245 -0.648 53.479 1.00 75.44 328 LEU A O 1
ATOM 2420 N N . LEU A 1 329 ? -14.951 -1.835 54.345 1.00 70.94 329 LEU A N 1
ATOM 2421 C CA . LEU A 1 329 ? -14.564 -3.142 53.808 1.00 70.94 329 LEU A CA 1
ATOM 2422 C C . LEU A 1 329 ? -15.418 -3.582 52.616 1.00 70.94 329 LEU A C 1
ATOM 2424 O O . LEU A 1 329 ? -14.944 -4.344 51.782 1.00 70.94 329 LEU A O 1
ATOM 2428 N N . GLY A 1 330 ? -16.672 -3.132 52.535 1.00 67.75 330 GLY A N 1
ATOM 2429 C CA . GLY A 1 330 ? -17.573 -3.448 51.425 1.00 67.75 330 GLY A CA 1
ATOM 2430 C C . GLY A 1 330 ? -19.041 -3.192 51.757 1.00 67.75 330 GLY A C 1
ATOM 2431 O O . GLY A 1 330 ? -19.393 -2.953 52.916 1.00 67.75 330 GLY A O 1
ATOM 2432 N N . ASN A 1 331 ? -19.891 -3.229 50.730 1.00 69.12 331 ASN A N 1
ATOM 2433 C CA . ASN A 1 331 ? -21.337 -3.061 50.838 1.00 69.12 331 ASN A CA 1
ATOM 2434 C C . ASN A 1 331 ? -22.090 -4.006 49.886 1.00 69.12 331 ASN A C 1
ATOM 2436 O O . ASN A 1 331 ? -21.494 -4.578 48.977 1.00 69.12 331 ASN A O 1
ATOM 2440 N N . ASN A 1 332 ? -23.393 -4.201 50.112 1.00 67.94 332 ASN A N 1
ATOM 2441 C CA . ASN A 1 332 ? -24.250 -4.958 49.194 1.00 67.94 332 ASN A CA 1
ATOM 2442 C C . ASN A 1 332 ? -25.346 -4.040 48.629 1.00 67.94 332 ASN A C 1
ATOM 2444 O O . ASN A 1 332 ? -26.319 -3.732 49.322 1.00 67.94 332 ASN A O 1
ATOM 2448 N N . GLY A 1 333 ? -25.140 -3.559 47.398 1.00 53.56 333 GLY A N 1
ATOM 2449 C CA . GLY A 1 333 ? -25.984 -2.572 46.712 1.00 53.56 333 GLY A CA 1
ATOM 2450 C C . GLY A 1 333 ? -27.132 -3.135 45.862 1.00 53.56 333 GLY A C 1
ATOM 2451 O O . GLY A 1 333 ? -27.839 -2.354 45.237 1.00 53.56 333 GLY A O 1
ATOM 2452 N N . ASN A 1 334 ? -27.349 -4.455 45.822 1.00 53.09 334 ASN A N 1
ATOM 2453 C CA . ASN A 1 334 ? -28.323 -5.071 44.907 1.00 53.09 334 ASN A CA 1
ATOM 2454 C C . ASN A 1 334 ? -29.717 -5.255 45.562 1.00 53.09 334 ASN A C 1
ATOM 2456 O O . ASN A 1 334 ? -29.783 -5.578 46.762 1.00 53.09 334 ASN A O 1
ATOM 2460 N N . PRO A 1 335 ? -30.837 -5.082 44.824 1.00 54.16 335 PRO A N 1
ATOM 2461 C CA . PRO A 1 335 ? -32.181 -5.382 45.308 1.00 54.16 335 PRO A CA 1
ATOM 2462 C C . PRO A 1 335 ? -32.467 -6.891 45.469 1.00 54.16 335 PRO A C 1
ATOM 2464 O O . PRO A 1 335 ? -33.206 -7.498 44.697 1.00 54.16 335 PRO A O 1
ATOM 2467 N N . SER A 1 336 ? -31.891 -7.507 46.503 1.00 62.00 336 SER A N 1
ATOM 2468 C CA . SER A 1 336 ? -32.129 -8.905 46.890 1.00 62.00 336 SER A CA 1
ATOM 2469 C C . SER A 1 336 ? -32.748 -9.005 48.288 1.00 62.00 336 SER A C 1
ATOM 2471 O O . SER A 1 336 ? -32.404 -8.228 49.183 1.00 62.00 336 SER A O 1
ATOM 2473 N N . THR A 1 337 ? -33.622 -10.000 48.486 1.00 62.78 337 THR A N 1
ATOM 2474 C CA . THR A 1 337 ? -34.232 -10.350 49.786 1.00 62.78 337 THR A CA 1
ATOM 2475 C C . THR A 1 337 ? -33.234 -10.960 50.770 1.00 62.78 337 THR A C 1
ATOM 2477 O O . THR A 1 337 ? -33.490 -11.051 51.971 1.00 62.78 337 THR A O 1
ATOM 2480 N N . THR A 1 338 ? -32.089 -11.405 50.253 1.00 69.31 338 THR A N 1
ATOM 2481 C CA . THR A 1 338 ? -30.939 -11.864 51.028 1.00 69.31 338 THR A CA 1
ATOM 2482 C C . THR A 1 338 ? -29.697 -11.136 50.543 1.00 69.31 338 THR A C 1
ATOM 2484 O O . THR A 1 338 ? -29.342 -11.207 49.364 1.00 69.31 338 THR A O 1
ATOM 2487 N N . LYS A 1 339 ? -29.026 -10.439 51.455 1.00 72.31 339 LYS A N 1
ATOM 2488 C CA . LYS A 1 339 ? -27.785 -9.713 51.200 1.00 72.31 339 LYS A CA 1
ATOM 2489 C C . LYS A 1 339 ? -26.647 -10.449 51.881 1.00 72.31 339 LYS A C 1
ATOM 2491 O O . LYS A 1 339 ? -26.656 -10.638 53.092 1.00 72.31 339 LYS A O 1
ATOM 2496 N N . THR A 1 340 ? -25.660 -10.856 51.099 1.00 75.94 340 THR A N 1
ATOM 2497 C CA . THR A 1 340 ? -24.462 -11.531 51.597 1.00 75.94 340 THR A CA 1
ATOM 2498 C C . THR A 1 340 ? -23.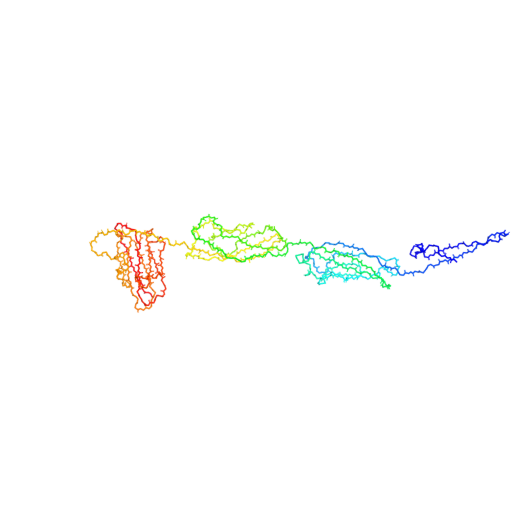237 -10.686 51.298 1.00 75.94 340 THR A C 1
ATOM 2500 O O . THR A 1 340 ? -23.116 -10.153 50.196 1.00 75.94 340 THR A O 1
ATOM 2503 N N . LEU A 1 341 ? -22.340 -10.566 52.273 1.00 76.50 341 LEU A N 1
ATOM 2504 C CA . LEU A 1 341 ? -21.013 -9.995 52.095 1.00 76.50 341 LEU A CA 1
ATOM 2505 C C . LEU A 1 341 ? -19.942 -11.007 52.479 1.00 76.50 341 LEU A C 1
ATOM 2507 O O . LEU A 1 341 ? -19.937 -11.530 53.595 1.00 76.50 341 LEU A O 1
ATOM 2511 N N . ASN A 1 342 ? -19.036 -11.244 51.533 1.00 78.31 342 ASN A N 1
ATOM 2512 C CA . ASN A 1 342 ? -17.882 -12.119 51.674 1.00 78.31 342 ASN A CA 1
ATOM 2513 C C . ASN A 1 342 ? -16.619 -11.261 51.609 1.00 78.31 342 ASN A C 1
ATOM 2515 O O . ASN A 1 342 ? -16.389 -10.592 50.605 1.00 78.31 342 ASN A O 1
ATOM 2519 N N . PHE A 1 343 ? -15.797 -11.292 52.655 1.00 68.25 343 PHE A N 1
ATOM 2520 C CA . PHE A 1 343 ? -14.624 -10.412 52.763 1.00 68.25 343 PHE A CA 1
ATOM 2521 C C . PHE A 1 343 ? -13.282 -11.130 52.590 1.00 68.25 343 PHE A C 1
ATOM 2523 O O . PHE A 1 343 ? -12.230 -10.528 52.792 1.00 68.25 343 PHE A O 1
ATOM 2530 N N . GLY A 1 344 ? -13.301 -12.420 52.241 1.00 76.75 344 GLY A N 1
ATOM 2531 C CA . GLY A 1 344 ? -12.102 -13.254 52.313 1.00 76.75 344 GLY A CA 1
ATOM 2532 C C . GLY A 1 344 ? -11.543 -13.294 53.740 1.00 76.75 344 GLY A C 1
ATOM 2533 O O . GLY A 1 344 ? -12.294 -13.161 54.707 1.00 76.75 344 GLY A O 1
ATOM 2534 N N . THR A 1 345 ? -10.230 -13.478 53.879 1.00 81.81 345 THR A N 1
ATOM 2535 C CA . THR A 1 345 ? -9.582 -13.587 55.191 1.00 81.81 345 THR A CA 1
ATOM 2536 C C . THR A 1 345 ? -9.418 -12.215 55.835 1.00 81.81 345 THR A C 1
ATOM 2538 O O . THR A 1 345 ? -8.604 -11.403 55.396 1.00 81.81 345 THR A O 1
ATOM 2541 N N . LEU A 1 346 ? -10.151 -11.981 56.921 1.00 79.88 346 LEU A N 1
ATOM 2542 C CA . LEU A 1 346 ? -9.976 -10.827 57.795 1.00 79.88 346 LEU A CA 1
ATOM 2543 C C . LEU A 1 346 ? -9.053 -11.191 58.963 1.00 79.88 346 LEU A C 1
ATOM 2545 O O . LEU A 1 346 ? -9.070 -12.321 59.443 1.00 79.88 346 LEU A O 1
ATOM 2549 N N . ALA A 1 347 ? -8.227 -10.244 59.410 1.00 81.31 347 ALA A N 1
ATOM 2550 C CA . ALA A 1 347 ? -7.336 -10.425 60.557 1.00 81.31 347 ALA A CA 1
ATOM 2551 C C . ALA A 1 347 ? -8.106 -10.459 61.896 1.00 81.31 347 ALA A C 1
ATOM 2553 O O . ALA A 1 347 ? -9.295 -10.163 61.961 1.00 81.31 347 ALA A O 1
ATOM 2554 N N . ALA A 1 348 ? -7.417 -10.793 62.991 1.00 79.44 348 ALA A N 1
ATOM 2555 C CA . ALA A 1 348 ? -7.980 -10.585 64.324 1.00 79.44 348 ALA A CA 1
ATOM 2556 C C . ALA A 1 348 ? -8.248 -9.085 64.546 1.00 79.44 348 ALA A C 1
ATOM 2558 O O . ALA A 1 348 ? -7.384 -8.252 64.262 1.00 79.44 348 ALA A O 1
ATOM 2559 N N . GLY A 1 349 ? -9.429 -8.736 65.054 1.00 81.88 349 GLY A N 1
ATOM 2560 C CA . GLY A 1 349 ? -9.831 -7.339 65.191 1.00 81.88 349 GLY A CA 1
ATOM 2561 C C . GLY A 1 349 ? -11.326 -7.143 65.411 1.00 81.88 349 GLY A C 1
ATOM 2562 O O . GLY A 1 349 ? -12.094 -8.103 65.476 1.00 81.88 349 GLY A O 1
ATOM 2563 N N . THR A 1 350 ? -11.718 -5.878 65.540 1.00 82.38 350 THR A N 1
ATOM 2564 C CA . THR A 1 350 ? -13.113 -5.452 65.700 1.00 82.38 350 THR A CA 1
ATOM 2565 C C . THR A 1 350 ? -13.660 -4.957 64.369 1.00 82.38 350 THR A C 1
ATOM 2567 O O . THR A 1 350 ? -12.998 -4.192 63.662 1.00 82.38 350 THR A O 1
ATOM 2570 N N . TYR A 1 351 ? -14.880 -5.378 64.062 1.00 83.44 351 TYR A N 1
ATOM 2571 C CA . TYR A 1 351 ? -15.579 -5.069 62.825 1.00 83.44 351 TYR A CA 1
ATOM 2572 C C . TYR A 1 351 ? -16.978 -4.562 63.136 1.00 83.44 351 TYR A C 1
ATOM 2574 O O . TYR A 1 351 ? -17.637 -5.074 64.041 1.00 83.44 351 TYR A O 1
ATOM 2582 N N . TYR A 1 352 ? -17.420 -3.567 62.377 1.00 86.19 352 TYR A N 1
ATOM 2583 C CA . TYR A 1 352 ? -18.720 -2.931 62.544 1.00 86.19 352 TYR A CA 1
ATOM 2584 C C . TYR A 1 352 ? -19.581 -3.189 61.318 1.00 86.19 352 TYR A C 1
ATOM 2586 O O . TYR A 1 352 ? -19.110 -3.070 60.187 1.00 86.19 352 TYR A O 1
ATOM 2594 N N . ILE A 1 353 ? -20.841 -3.517 61.550 1.00 83.88 353 ILE A N 1
ATOM 2595 C CA . ILE A 1 353 ? -21.862 -3.688 60.529 1.00 83.88 353 ILE A CA 1
ATOM 2596 C C . ILE A 1 353 ? -22.834 -2.530 60.682 1.00 83.88 353 ILE A C 1
ATOM 2598 O O . ILE A 1 353 ? -23.325 -2.275 61.777 1.00 83.88 353 ILE A O 1
ATOM 2602 N N . ARG A 1 354 ? -23.122 -1.858 59.578 1.00 83.12 354 ARG A N 1
ATOM 2603 C CA . ARG A 1 354 ? -24.167 -0.849 59.486 1.00 83.12 354 ARG A CA 1
ATOM 2604 C C . ARG A 1 354 ? -25.254 -1.384 58.573 1.00 83.12 354 ARG A C 1
ATOM 2606 O O . ARG A 1 354 ? -24.957 -1.788 57.443 1.00 83.12 354 ARG A O 1
ATOM 2613 N N . VAL A 1 355 ? -26.482 -1.417 59.069 1.00 79.12 355 VAL A N 1
ATOM 2614 C CA . VAL A 1 355 ? -27.653 -1.842 58.307 1.00 79.12 355 VAL A CA 1
ATOM 2615 C C . VAL A 1 355 ? -28.532 -0.630 58.076 1.00 79.12 355 VAL A C 1
ATOM 2617 O O . VAL A 1 355 ? -28.979 0.001 59.021 1.00 79.12 355 VAL A O 1
ATOM 2620 N N . TYR A 1 356 ? -28.790 -0.324 56.812 1.00 75.00 356 TYR A N 1
ATOM 2621 C CA . TYR A 1 356 ? -29.849 0.598 56.435 1.00 75.00 356 TYR A CA 1
ATOM 2622 C C . TYR A 1 356 ? -31.106 -0.182 56.105 1.00 75.00 356 TYR A C 1
ATOM 2624 O O . TYR A 1 356 ? -31.050 -1.129 55.311 1.00 75.00 356 TYR A O 1
ATOM 2632 N N . SER A 1 357 ? -32.229 0.258 56.654 1.00 67.88 357 SER A N 1
ATOM 2633 C CA . SER A 1 357 ? -33.548 -0.259 56.312 1.00 67.88 357 SER A CA 1
ATOM 2634 C C . SER A 1 357 ? -34.527 0.897 56.099 1.00 67.88 357 SER A C 1
ATOM 2636 O O . SER A 1 357 ? -34.281 2.023 56.522 1.00 67.88 357 SER A O 1
ATOM 2638 N N . VAL A 1 358 ? -35.610 0.669 55.362 1.00 62.94 358 VAL A N 1
ATOM 2639 C CA . VAL A 1 358 ? -36.753 1.590 55.374 1.00 62.94 358 VAL A CA 1
ATOM 2640 C C . VAL A 1 358 ? -37.725 1.045 56.415 1.00 62.94 358 VAL A C 1
ATOM 2642 O O . VAL A 1 358 ? -37.985 -0.156 56.372 1.00 62.94 358 VAL A O 1
ATOM 2645 N N . PRO A 1 359 ? -38.294 1.878 57.306 1.00 61.03 359 PRO A N 1
ATOM 2646 C CA . PRO A 1 359 ? -39.259 1.419 58.296 1.00 61.03 359 PRO A CA 1
ATOM 2647 C C . PRO A 1 359 ? -40.453 0.738 57.622 1.00 61.03 359 PRO A C 1
ATOM 2649 O O . PRO A 1 359 ? -41.315 1.398 57.033 1.00 61.03 359 PRO A O 1
ATOM 2652 N N . VAL A 1 360 ? -40.521 -0.590 57.701 1.00 59.84 360 VAL A N 1
ATOM 2653 C CA . VAL A 1 360 ? -41.697 -1.363 57.301 1.00 59.84 360 VAL A CA 1
ATOM 2654 C C . VAL A 1 360 ? -42.319 -1.945 58.561 1.00 59.84 360 VAL A C 1
ATOM 2656 O O . VAL A 1 360 ? -41.752 -2.820 59.215 1.00 59.84 360 VAL A O 1
ATOM 2659 N N . THR A 1 361 ? -43.518 -1.475 58.904 1.00 59.66 361 THR A N 1
ATOM 2660 C CA . THR A 1 361 ? -44.248 -1.960 60.082 1.00 59.66 361 THR A CA 1
ATOM 2661 C C . THR A 1 361 ? -44.413 -3.482 60.025 1.00 59.66 361 THR A C 1
ATOM 2663 O O . THR A 1 361 ? -44.935 -3.994 59.035 1.00 59.66 361 THR A O 1
ATOM 2666 N N . ASN A 1 362 ? -44.035 -4.180 61.102 1.00 60.34 362 ASN A N 1
ATOM 2667 C CA . ASN A 1 362 ? -44.134 -5.640 61.276 1.00 60.34 362 ASN A CA 1
ATOM 2668 C C . ASN A 1 362 ? -43.210 -6.499 60.393 1.00 60.34 362 ASN A C 1
ATOM 2670 O O . ASN A 1 362 ? -43.543 -7.656 60.127 1.00 60.34 362 ASN A O 1
ATOM 2674 N N . THR A 1 363 ? -42.058 -5.980 59.965 1.00 61.00 363 THR A N 1
ATOM 2675 C CA . THR A 1 363 ? -41.033 -6.804 59.300 1.00 61.00 363 THR A CA 1
ATOM 2676 C C . THR A 1 363 ? -39.906 -7.129 60.275 1.00 61.00 363 THR A C 1
ATOM 2678 O O . THR A 1 363 ? -39.338 -6.228 60.887 1.00 61.00 363 THR A O 1
ATOM 2681 N N . THR A 1 364 ? -39.595 -8.417 60.424 1.00 67.12 364 THR A N 1
ATOM 2682 C CA . THR A 1 364 ? -38.448 -8.905 61.200 1.00 67.12 364 THR A CA 1
ATOM 2683 C C . THR A 1 364 ? -37.349 -9.330 60.236 1.00 67.12 364 THR A C 1
ATOM 2685 O O . THR A 1 364 ? -37.574 -10.170 59.363 1.00 67.12 364 THR A O 1
ATOM 2688 N N . TYR A 1 365 ? -36.162 -8.763 60.402 1.00 71.88 365 TYR A N 1
ATOM 2689 C CA . TYR A 1 365 ? -34.961 -9.134 59.670 1.00 71.88 365 TYR A CA 1
ATOM 2690 C C . TYR A 1 365 ? -34.088 -10.064 60.489 1.00 71.88 365 TYR A C 1
ATOM 2692 O O . TYR A 1 365 ? -34.145 -10.068 61.718 1.00 71.88 365 TYR A O 1
ATOM 2700 N N . THR A 1 366 ? -33.228 -10.810 59.799 1.00 72.00 366 THR A N 1
ATOM 2701 C CA . THR A 1 366 ? -32.253 -11.686 60.448 1.00 72.00 366 THR A CA 1
ATOM 2702 C C . THR A 1 366 ? -30.848 -11.371 59.959 1.00 72.00 366 THR A C 1
ATOM 2704 O O . THR A 1 366 ? -30.561 -11.505 58.765 1.00 72.00 366 THR A O 1
ATOM 2707 N N . LEU A 1 367 ? -29.969 -10.987 60.885 1.00 75.69 367 LEU A N 1
ATOM 2708 C CA . LEU A 1 367 ? -28.540 -10.784 60.666 1.00 75.69 367 LEU A CA 1
ATOM 2709 C C . LEU A 1 367 ? -27.752 -11.965 61.243 1.00 75.69 367 LEU A C 1
ATOM 2711 O O . LEU A 1 367 ? -27.908 -12.329 62.408 1.00 75.69 367 LEU A O 1
ATOM 2715 N N . ARG A 1 368 ? -26.874 -12.553 60.431 1.00 79.38 368 ARG A N 1
ATOM 2716 C CA . ARG A 1 368 ? -26.009 -13.670 60.821 1.00 79.38 368 ARG A CA 1
ATOM 2717 C C . ARG A 1 368 ? -24.577 -13.433 60.372 1.00 79.38 368 ARG A C 1
ATOM 2719 O O . ARG A 1 368 ? -24.327 -12.983 59.256 1.00 79.38 368 ARG A O 1
ATOM 2726 N N . ILE A 1 369 ? -23.637 -13.821 61.229 1.00 78.12 369 ILE A N 1
ATOM 2727 C CA . ILE A 1 369 ? -22.208 -13.862 60.916 1.00 78.12 369 ILE A CA 1
ATOM 2728 C C . ILE A 1 369 ? -21.752 -15.314 60.971 1.00 78.12 369 ILE A C 1
ATOM 2730 O O . ILE A 1 369 ? -21.788 -15.937 62.030 1.00 78.12 369 ILE A O 1
ATOM 2734 N N . ASN A 1 370 ? -21.290 -15.845 59.847 1.00 79.50 370 ASN A N 1
ATOM 2735 C CA . ASN A 1 370 ? -20.650 -17.155 59.790 1.00 79.50 370 ASN A CA 1
ATOM 2736 C C . ASN A 1 370 ? -19.139 -16.977 59.702 1.00 79.50 370 ASN A C 1
ATOM 2738 O O . ASN A 1 370 ? -18.674 -16.110 58.968 1.00 79.50 370 ASN A O 1
ATOM 2742 N N . LEU A 1 371 ? -18.380 -17.796 60.425 1.00 74.94 371 LEU A N 1
ATOM 2743 C CA . LEU A 1 371 ? -16.927 -17.874 60.285 1.00 74.94 371 LEU A CA 1
ATOM 2744 C C . LEU A 1 371 ? -16.600 -19.182 59.576 1.00 74.94 371 LEU A C 1
ATOM 2746 O O . LEU A 1 371 ? -16.949 -20.245 60.090 1.00 74.94 371 LEU A O 1
ATOM 2750 N N . ASN A 1 372 ? -15.964 -19.078 58.410 1.00 64.56 372 ASN A N 1
ATOM 2751 C CA . ASN A 1 372 ? -15.494 -20.218 57.625 1.00 64.56 372 ASN A CA 1
ATOM 2752 C C . ASN A 1 372 ? -13.976 -20.374 57.702 1.00 64.56 372 ASN A C 1
ATOM 2754 O O . ASN A 1 372 ? -13.259 -19.339 57.620 1.00 64.56 372 ASN A O 1
#

Solvent-accessible surface area (backbone atoms only — not comparable to full-atom values): 21141 Å² total; per-residue (Å²): 141,83,85,90,60,73,88,78,69,40,50,87,84,54,40,61,48,81,45,79,46,77,49,68,86,87,80,59,85,64,48,76,46,79,46,80,44,72,59,78,83,70,91,66,60,36,47,49,64,67,46,79,41,75,44,58,23,86,46,53,63,70,40,78,66,51,68,57,66,69,52,53,86,46,81,85,32,71,92,52,43,42,45,43,79,77,40,54,56,62,90,49,25,54,45,59,38,62,78,29,38,29,23,29,57,32,36,91,58,41,38,38,90,83,48,43,58,36,59,27,30,37,36,40,31,39,83,89,68,38,63,29,67,23,52,35,36,40,36,42,44,81,64,66,77,72,51,38,48,44,53,64,46,77,39,63,44,53,33,80,48,59,65,57,40,73,48,50,61,61,51,68,50,41,84,88,45,93,81,79,71,77,41,40,34,43,77,79,38,53,54,73,90,65,32,62,47,59,39,37,70,66,30,37,30,26,28,70,49,32,92,65,42,44,30,90,82,53,38,63,35,58,27,32,35,35,42,28,45,90,59,67,31,60,28,69,19,49,38,36,39,38,36,41,64,73,81,83,79,84,80,85,77,81,89,79,84,86,90,76,88,85,80,79,60,29,84,43,63,86,46,39,42,79,54,60,73,76,44,81,43,76,50,62,38,79,50,54,51,43,17,32,28,37,72,38,94,48,67,38,28,49,34,42,37,41,31,71,40,71,33,86,48,56,38,48,35,36,29,34,68,46,76,94,59,61,42,80,74,52,69,39,90,63,74,42,40,58,43,68,48,77,69,55,77,40,66,55,46,49,35,37,39,40,40,37,34,58,62,41,90,95,44,63,32,37,42,34,36,41,76,95

Sequence (372 aa):
ITVNDTTQLNFEENPTFTLTVDVDDGVNPAETATAFINLVDLNEEPTVNDNSFSINENLGNGSLVGTVTASDPDAADMNALIFGLSTGNTGNAFAINNNGQITVADTNQLDYETNPNFMLGVIVTDTGGLQDTATVTINLNNLYDEAPTVNNATFNVSEGSANGVVVGTVSATDPEFASGDALTFSITGGNTGTVFAINSSTGQITVPDTSKLDADVMPTFNLTIRAIDKGGQIDTGIITINVSALPISYIFVPTMLNNYPPVEPNDLCSQAYGLGPGTDYEFTSDDTEDWYVFTLSSAANPTVILSSFEPSQGQLIMYSGSCNNPTLLGNNGNPSTTKTLNFGTLAAGTYYIRVYSVPVTNTTYTLRINLN

Radius of gyration: 47.85 Å; Cα contacts (8 Å, |Δi|>4): 839; chains: 1; bounding box: 87×46×155 Å

Mean predicted aligned error: 15.24 Å